Protein 1IG0 (pdb70)

Secondary structure (DSSP, 8-state):
-EEEE--SSB----TT----EEEESGGGTS--TTSEEEEEE-SS---S-HHHHHHHHHH-SEEEEETTHHHHHHHHS-S-HHHHTTS--SEEEE--TTS-HHHHHHHHHTT-EEEE---SSS-HHHHHHHHHHHHHH-HHHHHHHT-SS-TTTGGG--TTTHHHHHHHHHHTT--GGGSPPEEEEEESSSSSSHHHHHHHHHHHHHHHHH-TTEEEEEE-SSEEEEEE-SS-EEEE--HHHHHHHEEEEEEE-TTS-EEEEEEESBSEEEEEEEEBTTTTB-EEEEEB-BSSEEEEEESS-EEEEEEE-HHHHGGG-/---EEEE--S-B----SS----EEEEGGGGTS--TTSEEEEEE-SS---S-HHHHHHHHHH-SEEEEETTHHHHHHHHT-S-HHHHHHT--SEEEE--TTS-HHHHHHHHHTT-EEEE---SSS-HHHHHHHHHHHHHH-HHHHHHHH-SS---GGGG--TTTHHHHHHHHHHHH--GGGSPPEEEEEESSSSSSHHHHHHHHHHHHHHHHH-TTEEEEEE-SSEEEEEE-SS-EEEE--HHHHHHHEEEEEEE--SS-EEEEEEESBSEEEEEEEEBTTTTB-EEEEEB-BSSEEEEEESS-EEEEEEE-HHHHGGG-

Solvent-accessible surface area: 27164 Å² total; per-residue (Å²): 134,90,57,89,96,21,85,78,101,48,125,6,45,87,108,156,27,122,50,147,35,136,39,45,0,57,99,27,0,71,14,67,160,133,24,39,8,0,0,0,1,14,70,41,148,17,89,16,35,50,76,2,0,57,53,0,10,118,37,4,85,3,26,0,0,1,6,0,0,0,27,78,0,27,82,31,1,102,98,61,142,95,44,31,90,118,5,53,4,66,8,0,0,0,33,32,124,57,19,46,145,125,4,79,141,42,0,153,148,26,177,14,24,22,0,79,0,52,11,104,143,28,28,48,7,36,5,0,6,9,0,0,0,2,36,32,29,10,78,127,5,98,67,45,27,96,60,95,112,7,69,107,73,32,18,45,6,95,83,78,92,2,0,24,69,62,25,84,90,23,27,148,92,43,91,51,98,170,17,62,48,0,4,0,0,0,9,24,7,16,38,25,68,7,3,55,6,6,12,3,2,2,10,6,12,25,14,36,131,86,1,52,5,10,122,14,1,1,5,16,77,44,1,2,0,2,29,3,103,82,49,0,4,13,0,59,5,69,56,102,1,12,76,38,0,6,11,51,0,0,3,0,2,7,0,74,52,10,51,0,87,31,5,43,0,0,20,32,11,8,77,72,34,57,3,9,0,31,76,23,73,16,16,22,45,2,63,0,0,0,50,60,8,0,2,0,21,0,98,42,35,1,0,0,0,0,37,5,87,22,110,71,0,52,107,40,37,216,79,94,81,59,80,95,16,85,80,98,42,165,35,30,106,99,158,30,122,57,120,57,133,34,45,0,49,67,30,0,73,11,56,177,130,25,38,8,0,0,0,1,15,51,43,153,18,87,13,40,68,72,3,0,60,56,0,18,166,30,4,86,3,25,0,0,2,8,1,0,0,26,87,0,23,69,37,2,92,128,65,84,99,48,24,73,127,10,49,4,68,7,0,0,0,33,28,129,65,17,37,128,119,2,78,110,29,1,138,152,44,176,12,29,18,0,70,2,51,19,109,139,38,30,47,8,34,12,0,5,8,0,0,0,1,21,42,25,15,114,142,5,104,58,54,33,74,73,186,120,38,153,131,97,27,62,32,4,96,83,84,102,2,2,78,71,62,23,62,83,21,38,148,102,36,94,68,99,171,19,56,59,0,2,1,0,1,9,24,8,15,38,26,85,7,6,39,6,5,18,3,2,1,7,5,9,26,15,26,116,94,2,72,11,12,82,14,1,1,5,16,75,44,1,0,0,5,30,1,70,82,74,0,5,14,0,57,5,63,58,111,0,19,80,40,0,3,11,36,0,0,2,0,1,7,0,58,55,16,54,0,115,20,4,41,0,1,23,29,10,7,93,37,32,60,4,10,0,41,84,26,73,16,18,22,42,2,63,1,0,2,41,73,17,0,0,0,16,0,126,46,25,1,0,0,0,0,28,6,86,14,108,98,0,65,122,49,31

Sequence (636 aa):
EECIENPERIKIGTDLINIRNKMNLKELIHPNEDENSTLLILNQKIDIPRPLFYKIWKLHDLKVCADGAANRLYDYLDDDETLRIKYLPNYIIGDLDSLSEKVYKYYRKNKVTIIKQTTQYSTDFTKCVNLISLHFNSPEFRSLISNKDNLQSNHGIELEKGIHTLYNTMTESLVFSKVTPISLLALGGIGGRFDQTVHSITQLYTLSENASYFKLCYMTPTDLIFLIKKNGTLIEYDPQFRNTCIGNCGLLPIGEATLVKETRGLKWDVKNWPTSVVTGRVSSSNRFVGDNCCFIDTKDDIILNVEIFVDKLIDFLMSEECIENPERIKIGTDLINIRNKMNLKELIHPNEDENSTLLILNQKIDIPRPLFYKIWKLHDLKVCADGAANRLYDYLDDDETLRIKYLPNYIIGDLDSLSEKVYKYYRKNKVTIIKQTTQYSTDFTKCVNLISLHFNSPEFRSLISNKDNLQSNHGIELEKGIHTLYNTMTESLVFSKVTPISLLALGGIGGRFDQTVHSITQLYTLSENASYFKLCYMTPTDLIFLIKKNGTLIEYDPQFRNTCIGNCGLLPIGEATLVKETRGLKWDVKNWPTSVVTGRVSSSNRFVGDNCCFIDTKDDIILNVEIFVDKLIDFL

CATH classification: 3.40.50.10240 (+1 more: 2.60.120.320)

Organism: Saccharomyces cerevisiae (strain ATCC 204508 / S288c) (NCBI:txid559292)

Structure (mmCIF, N/CA/C/O backbone):
data_1IG0
#
_entry.id   1IG0
#
_cell.length_a   118.313
_cell.length_b   130.839
_cell.length_c   44.319
_cell.angle_alpha   90.00
_cell.angle_beta   90.00
_cell.angle_gamma   90.00
#
_symmetry.space_group_name_H-M   'P 21 21 2'
#
loop_
_entity.id
_entity.type
_entity.pdbx_description
1 polymer 'Thiamin pyrophosphokinase'
2 non-polymer 3-(4-AMINO-2-METHYL-PYRIMIDIN-5-YLMETHYL)-5-(2-HYDROXY-ETHYL)-4-METHYL-THIAZOL-3-IUM
3 water water
#
loop_
_atom_site.group_PDB
_atom_site.id
_atom_site.type_symbol
_atom_site.label_atom_id
_atom_site.label_alt_id
_atom_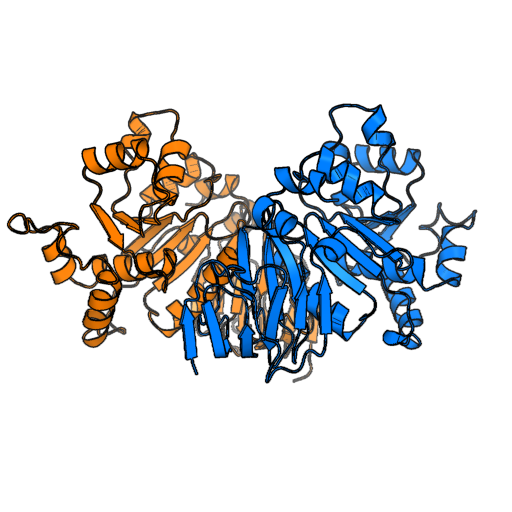site.label_comp_id
_atom_site.label_asym_id
_atom_site.label_entity_id
_atom_site.label_seq_id
_atom_site.pdbx_PDB_ins_code
_atom_site.Cartn_x
_atom_site.Cartn_y
_atom_site.Cartn_z
_atom_site.occupancy
_atom_site.B_iso_or_equiv
_atom_site.auth_seq_id
_atom_site.auth_comp_id
_atom_site.auth_asym_id
_atom_site.auth_atom_id
_atom_site.pdbx_PDB_model_num
ATOM 1 N N . GLU A 1 3 ? 6.559 34.028 12.474 1.00 45.13 3 GLU A N 1
ATOM 2 C CA . GLU A 1 3 ? 7.330 34.309 13.719 1.00 45.33 3 GLU A CA 1
ATOM 3 C C . GLU A 1 3 ? 6.389 34.695 14.853 1.00 44.73 3 GLU A C 1
ATOM 4 O O . GLU A 1 3 ? 5.551 35.584 14.699 1.00 44.43 3 GLU A O 1
ATOM 10 N N . GLU A 1 4 ? 6.529 34.028 15.992 1.00 43.42 4 GLU A N 1
ATOM 11 C CA . GLU A 1 4 ? 5.676 34.320 17.133 1.00 42.48 4 GLU A CA 1
ATOM 12 C C . GLU A 1 4 ? 6.323 34.063 18.487 1.00 40.88 4 GLU A C 1
ATOM 13 O O . GLU A 1 4 ? 7.310 33.337 18.601 1.00 40.17 4 GLU A O 1
ATOM 19 N N . CYS A 1 5 ? 5.747 34.686 19.509 1.00 39.05 5 CYS A N 1
ATOM 20 C CA . CYS A 1 5 ? 6.207 34.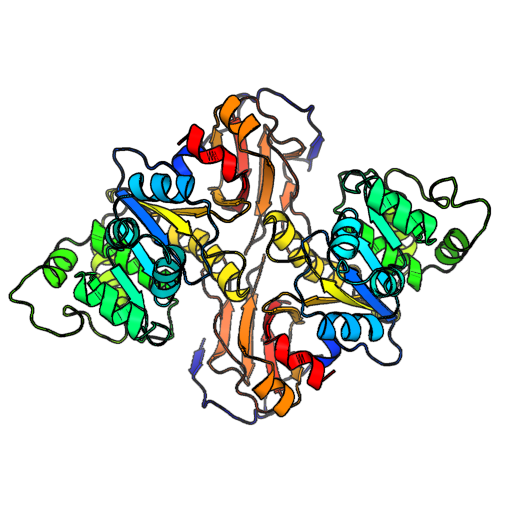564 20.885 1.00 37.59 5 CYS A CA 1
ATOM 21 C C . CYS A 1 5 ? 4.976 34.665 21.775 1.00 36.32 5 CYS A C 1
ATOM 22 O O . CYS A 1 5 ? 4.188 35.600 21.642 1.00 36.29 5 CYS A O 1
ATOM 25 N N . ILE A 1 6 ? 4.808 33.702 22.674 1.00 34.27 6 ILE A N 1
ATOM 26 C CA . ILE A 1 6 ? 3.657 33.697 23.568 1.00 32.58 6 ILE A CA 1
ATOM 27 C C . ILE A 1 6 ? 4.063 33.530 25.027 1.00 31.30 6 ILE A C 1
ATOM 28 O O . ILE A 1 6 ? 4.981 32.773 25.345 1.00 30.25 6 ILE A O 1
ATOM 33 N N . GLU A 1 7 ? 3.380 34.246 25.913 1.00 29.24 7 GLU A N 1
ATOM 34 C CA . GLU A 1 7 ? 3.665 34.143 27.336 1.00 28.01 7 GLU A CA 1
ATOM 35 C C . GLU A 1 7 ? 2.692 33.120 27.909 1.00 27.01 7 GLU A C 1
ATOM 36 O O . GLU A 1 7 ? 1.480 33.338 27.916 1.00 27.02 7 GLU A O 1
ATOM 42 N N . ASN A 1 8 ? 3.233 32.003 28.383 1.00 24.85 8 ASN A N 1
ATOM 43 C CA . ASN A 1 8 ? 2.431 30.915 28.936 1.00 24.54 8 ASN A CA 1
ATOM 44 C C . ASN A 1 8 ? 2.100 31.019 30.418 1.00 24.38 8 ASN A C 1
ATOM 45 O O . ASN A 1 8 ? 2.626 31.873 31.134 1.00 23.85 8 ASN A O 1
ATOM 50 N N . PRO A 1 9 ? 1.198 30.143 30.892 1.00 24.38 9 PRO A N 1
ATOM 51 C CA . PRO A 1 9 ? 0.808 30.126 32.303 1.00 24.67 9 PRO A CA 1
ATOM 52 C C . PRO A 1 9 ? 2.066 29.700 33.050 1.00 24.94 9 PRO A C 1
ATOM 53 O O . PRO A 1 9 ? 2.983 29.154 32.438 1.00 24.19 9 PRO A O 1
ATOM 57 N N . GLU A 1 10 ? 2.117 29.928 34.357 1.00 25.37 10 GLU A N 1
ATOM 58 C CA . GLU A 1 10 ? 3.312 29.576 35.112 1.00 26.30 10 GLU A CA 1
ATOM 59 C C . GLU A 1 10 ? 3.644 28.088 35.100 1.00 26.79 10 GLU A C 1
ATOM 60 O O . GLU A 1 10 ? 4.808 27.708 35.218 1.00 25.47 10 GLU A O 1
ATOM 66 N N . ARG A 1 11 ? 2.626 27.248 34.961 1.00 27.93 11 ARG A N 1
ATOM 67 C CA . ARG A 1 11 ? 2.840 25.807 34.928 1.00 29.41 11 ARG A CA 1
ATOM 68 C C . ARG A 1 11 ? 1.888 25.117 33.967 1.00 29.86 11 ARG A C 1
ATOM 69 O O . ARG A 1 11 ? 0.680 25.358 33.986 1.00 29.38 11 ARG A O 1
ATOM 77 N N . ILE A 1 12 ? 2.445 24.260 33.121 1.00 29.16 12 ILE A N 1
ATOM 78 C CA . ILE A 1 12 ? 1.652 23.526 32.146 1.00 28.59 12 ILE A CA 1
ATOM 79 C C . ILE A 1 12 ? 2.264 22.158 31.899 1.00 27.80 12 ILE A C 1
ATOM 80 O O . ILE A 1 12 ? 3.368 21.858 32.351 1.00 27.21 12 ILE A O 1
ATOM 85 N N . LYS A 1 13 ? 1.521 21.334 31.175 1.00 27.16 13 LYS A N 1
ATOM 86 C CA . LYS A 1 13 ? 1.973 20.011 30.786 1.00 27.47 13 LYS A CA 1
ATOM 87 C C . LYS A 1 13 ? 1.942 20.063 29.266 1.00 26.50 13 LYS A C 1
ATOM 88 O O . LYS A 1 13 ? 0.876 20.002 28.655 1.00 25.19 13 LYS A O 1
ATOM 94 N N . ILE A 1 14 ? 3.114 20.196 28.656 1.00 25.72 14 ILE A N 1
ATOM 95 C CA . ILE A 1 14 ? 3.192 20.298 27.208 1.00 25.65 14 ILE A CA 1
ATOM 96 C C . ILE A 1 14 ? 2.639 19.082 26.484 1.00 25.09 14 ILE A C 1
ATOM 97 O O . ILE A 1 14 ? 2.728 17.956 26.972 1.00 24.84 14 ILE A O 1
ATOM 102 N N . GLY A 1 15 ? 2.060 19.324 25.314 1.00 24.62 15 GLY A N 1
ATOM 103 C CA . GLY A 1 15 ? 1.534 18.239 24.514 1.00 25.01 15 GLY A CA 1
ATOM 104 C C . GLY A 1 15 ? 2.660 17.765 23.618 1.00 25.83 15 GLY A C 1
ATOM 105 O O . GLY A 1 15 ? 3.669 18.456 23.469 1.00 24.36 15 GLY A O 1
ATOM 106 N N . THR A 1 16 ? 2.500 16.591 23.020 1.00 25.85 16 THR A N 1
ATOM 107 C CA . THR A 1 16 ? 3.533 16.054 22.146 1.00 26.98 16 THR A CA 1
ATOM 108 C C . THR A 1 16 ? 3.053 16.013 20.706 1.00 27.14 16 THR A C 1
ATOM 109 O O . THR A 1 16 ? 3.783 15.591 19.813 1.00 26.78 16 THR A O 1
ATOM 113 N N . ASP A 1 17 ? 1.820 16.453 20.485 1.00 27.41 17 ASP A N 1
ATOM 114 C CA . ASP A 1 17 ? 1.257 16.459 19.144 1.00 28.93 17 ASP A CA 1
ATOM 115 C C . ASP A 1 17 ? 1.948 17.505 18.276 1.00 30.12 17 ASP A C 1
ATOM 116 O O . ASP A 1 17 ? 2.226 18.618 18.724 1.00 30.64 17 ASP A O 1
ATOM 121 N N . LEU A 1 18 ? 2.239 17.121 17.037 1.00 31.99 18 LEU A N 1
ATOM 122 C CA . LEU A 1 18 ? 2.881 17.999 16.066 1.00 34.43 18 LEU A CA 1
ATOM 123 C C . LEU A 1 18 ? 4.360 18.304 16.306 1.00 35.73 18 LEU A C 1
ATOM 124 O O . LEU A 1 18 ? 4.899 19.244 15.721 1.00 35.78 18 LEU A O 1
ATOM 129 N N . ILE A 1 19 ? 5.021 17.528 17.161 1.00 36.84 19 ILE A N 1
ATOM 130 C CA . ILE A 1 19 ? 6.443 17.753 17.404 1.00 38.18 19 ILE A CA 1
ATOM 131 C C . ILE A 1 19 ? 7.266 16.485 17.250 1.00 38.83 19 ILE A C 1
ATOM 132 O O . ILE A 1 19 ? 6.833 15.394 17.622 1.00 39.37 19 ILE A O 1
ATOM 137 N N . ASN A 1 20 ? 8.460 16.649 16.695 1.00 39.51 20 ASN A N 1
ATOM 138 C CA . ASN A 1 20 ? 9.371 15.539 16.465 1.00 40.28 20 ASN A CA 1
ATOM 139 C C . ASN A 1 20 ? 10.478 15.564 17.513 1.00 39.60 20 ASN A C 1
ATOM 140 O O . ASN A 1 20 ? 11.371 16.409 17.460 1.00 39.36 20 ASN A O 1
ATOM 145 N N . ILE A 1 21 ? 10.414 14.644 18.469 1.00 39.08 21 ILE A N 1
ATOM 146 C CA . ILE A 1 21 ? 11.424 14.571 19.517 1.00 39.14 21 ILE A CA 1
ATOM 147 C C . ILE A 1 21 ? 12.552 13.655 19.054 1.00 39.42 21 ILE A C 1
ATOM 148 O O . ILE A 1 21 ? 12.447 12.430 19.124 1.00 39.40 21 ILE A O 1
ATOM 153 N N . ARG A 1 22 ? 13.629 14.269 18.575 1.00 39.41 22 ARG A N 1
ATOM 154 C CA . ARG A 1 22 ? 14.787 13.542 18.070 1.00 40.39 22 ARG A CA 1
ATOM 155 C C . ARG A 1 22 ? 15.788 13.186 19.164 1.00 39.52 22 ARG A C 1
ATOM 156 O O . ARG A 1 22 ? 16.460 12.158 19.086 1.00 38.81 22 ARG A O 1
ATOM 164 N N . ASN A 1 23 ? 15.890 14.041 20.177 1.00 38.97 23 ASN A N 1
ATOM 165 C CA . ASN A 1 23 ? 16.817 13.810 21.278 1.00 38.56 23 ASN A CA 1
ATOM 166 C C . ASN A 1 23 ? 16.197 14.106 22.635 1.00 38.06 23 ASN A C 1
ATOM 167 O O . ASN A 1 23 ? 15.396 15.029 22.779 1.00 36.94 23 ASN A O 1
ATOM 172 N N . LYS A 1 24 ? 16.575 13.309 23.627 1.00 37.61 24 LYS A N 1
ATOM 173 C CA . LYS A 1 24 ? 16.079 13.479 24.984 1.00 37.77 24 LYS A CA 1
ATOM 174 C C . LYS A 1 24 ? 17.252 13.560 25.947 1.00 37.57 24 LYS A C 1
ATOM 175 O O . LYS A 1 24 ? 18.235 12.830 25.811 1.00 37.62 24 LYS A O 1
ATOM 181 N N . MET A 1 25 ? 17.151 14.460 26.917 1.00 36.69 25 MET A N 1
ATOM 182 C CA . MET A 1 25 ? 18.208 14.622 27.899 1.00 36.37 25 MET A CA 1
ATOM 183 C C . MET A 1 25 ? 17.625 15.009 29.253 1.00 35.73 25 MET A C 1
ATOM 184 O O . MET A 1 25 ? 16.630 15.731 29.334 1.00 34.96 25 MET A O 1
ATOM 189 N N . ASN A 1 26 ? 18.245 14.507 30.314 1.00 34.63 26 ASN A N 1
ATOM 190 C CA . ASN A 1 26 ? 17.799 14.781 31.673 1.00 33.68 26 ASN A CA 1
ATOM 191 C C . ASN A 1 26 ? 18.806 15.693 32.366 1.00 32.25 26 ASN A C 1
ATOM 192 O O . ASN A 1 26 ? 20.001 15.399 32.393 1.00 30.95 26 ASN A O 1
ATOM 197 N N . LEU A 1 27 ? 18.320 16.802 32.918 1.00 30.86 27 LEU A N 1
ATOM 198 C CA . LEU A 1 27 ? 19.181 17.764 33.600 1.00 30.76 27 LEU A CA 1
ATOM 199 C C . LEU A 1 27 ? 20.036 17.137 34.693 1.00 30.52 27 LEU A C 1
ATOM 200 O O . LEU A 1 27 ? 21.233 17.403 34.781 1.00 30.12 27 LEU A O 1
ATOM 205 N N . LYS A 1 28 ? 19.420 16.308 35.528 1.00 30.81 28 LYS A N 1
ATOM 206 C CA . LYS A 1 28 ? 20.141 15.663 36.617 1.00 32.31 28 LYS A CA 1
ATOM 207 C C . LYS A 1 28 ? 21.351 14.877 36.119 1.00 31.98 28 LYS A C 1
ATOM 208 O O . LYS A 1 28 ? 22.408 14.887 36.751 1.00 31.91 28 LYS A O 1
ATOM 214 N N . GLU A 1 29 ? 21.199 14.205 34.981 1.00 31.81 29 GLU A N 1
ATOM 215 C CA . GLU A 1 29 ? 22.286 13.413 34.413 1.00 32.58 29 GLU A CA 1
ATOM 216 C C . GLU A 1 29 ? 23.499 14.250 34.022 1.00 31.42 29 GLU A C 1
ATOM 217 O O . GLU A 1 29 ? 24.575 13.706 33.770 1.00 31.57 29 GLU A O 1
ATOM 223 N N . LEU A 1 30 ? 23.326 15.568 33.959 1.00 29.69 30 LEU A N 1
ATOM 224 C CA . LEU A 1 30 ? 24.434 16.459 33.625 1.00 28.64 30 LEU A CA 1
ATOM 225 C C . LEU A 1 30 ? 25.427 16.445 34.782 1.00 27.88 30 LEU A C 1
ATOM 226 O O . LEU A 1 30 ? 26.628 16.631 34.589 1.00 27.38 30 LEU A O 1
ATOM 231 N N . ILE A 1 31 ? 24.904 16.219 35.984 1.00 26.57 31 ILE A N 1
ATOM 232 C CA . ILE A 1 31 ? 25.710 16.189 37.199 1.00 27.15 31 ILE A CA 1
ATOM 233 C C . ILE A 1 31 ? 25.950 14.766 37.702 1.00 27.41 31 ILE A C 1
ATOM 234 O O . ILE A 1 31 ? 27.054 14.428 38.128 1.00 26.19 31 ILE A O 1
ATOM 239 N N . HIS A 1 32 ? 24.912 13.937 37.651 1.00 27.34 32 HIS A N 1
ATOM 240 C CA . HIS A 1 32 ? 25.009 12.555 38.109 1.00 28.40 32 HIS A CA 1
ATOM 241 C C . HIS A 1 32 ? 25.155 11.614 36.917 1.00 29.31 32 HIS A C 1
ATOM 242 O O . HIS A 1 32 ? 24.170 11.256 36.272 1.00 29.00 32 HIS A O 1
ATOM 249 N N . PRO A 1 33 ? 26.396 11.202 36.612 1.00 30.56 33 PRO A N 1
ATOM 250 C CA . PRO A 1 33 ? 26.708 10.302 35.499 1.00 32.00 33 PRO A CA 1
ATOM 251 C C . PRO A 1 33 ? 25.899 9.007 35.463 1.00 34.11 33 PRO A C 1
ATOM 252 O O . PRO A 1 33 ? 25.541 8.438 36.497 1.00 32.75 33 PRO A O 1
ATOM 256 N N . ASN A 1 34 ? 25.622 8.560 34.243 1.00 36.60 34 ASN A N 1
ATOM 257 C CA . ASN A 1 34 ? 24.882 7.334 33.970 1.00 40.00 34 ASN A CA 1
ATOM 258 C C . ASN A 1 34 ? 25.693 6.135 34.464 1.00 41.39 34 ASN A C 1
ATOM 259 O O . ASN A 1 34 ? 26.923 6.147 34.413 1.00 41.61 34 ASN A O 1
ATOM 264 N N . GLU A 1 35 ? 24.991 5.101 34.922 1.00 43.10 35 GLU A N 1
ATOM 265 C CA . GLU A 1 35 ? 25.615 3.885 35.440 1.00 44.76 35 GLU A CA 1
ATOM 266 C C . GLU A 1 35 ? 26.899 3.446 34.745 1.00 44.13 35 GLU A C 1
ATOM 267 O O . GLU A 1 35 ? 27.969 3.446 35.355 1.00 44.43 35 GLU A O 1
ATOM 273 N N . ASP A 1 36 ? 26.795 3.070 33.473 1.00 43.22 36 ASP A N 1
ATOM 274 C CA . ASP A 1 36 ? 27.961 2.579 32.751 1.00 42.87 36 ASP A CA 1
ATOM 275 C C . ASP A 1 36 ? 28.597 3.415 31.653 1.00 40.84 36 ASP A C 1
ATOM 276 O O . ASP A 1 36 ? 29.054 2.882 30.640 1.00 41.28 36 ASP A O 1
ATOM 281 N N . GLU A 1 37 ? 28.627 4.724 31.846 1.00 37.44 37 GLU A N 1
ATOM 282 C CA . GLU A 1 37 ? 29.284 5.593 30.888 1.00 33.92 37 GLU A CA 1
ATOM 283 C C . GLU A 1 37 ? 30.470 6.082 31.704 1.00 31.11 37 GLU A C 1
ATOM 284 O O . GLU A 1 37 ? 30.413 6.065 32.935 1.00 29.86 37 GLU A O 1
ATOM 290 N N . ASN A 1 38 ? 31.557 6.472 31.053 1.00 27.70 38 ASN A N 1
ATOM 291 C CA . ASN A 1 38 ? 32.695 6.959 31.815 1.00 25.46 38 ASN A CA 1
ATOM 292 C C . ASN A 1 38 ? 32.354 8.348 32.337 1.00 23.79 38 ASN A C 1
ATOM 293 O O . ASN A 1 38 ? 31.405 8.980 31.874 1.00 23.68 38 ASN A O 1
ATOM 298 N N . SER A 1 39 ? 33.113 8.816 33.319 1.00 22.11 39 SER A N 1
ATOM 299 C CA . SER A 1 39 ? 32.857 10.130 33.884 1.00 20.80 39 SER A CA 1
ATOM 300 C C . SER A 1 39 ? 34.133 10.791 34.370 1.00 20.16 39 SER A C 1
ATOM 301 O O . SER A 1 39 ? 35.111 10.122 34.702 1.00 19.38 39 SER A O 1
ATOM 304 N N . THR A 1 40 ? 34.111 12.116 34.410 1.00 19.74 40 THR A N 1
ATOM 305 C CA . THR A 1 40 ? 35.265 12.875 34.856 1.00 19.02 40 THR A CA 1
ATOM 306 C C . THR A 1 40 ? 34.858 14.228 35.408 1.00 18.77 40 THR A C 1
ATOM 307 O O . THR A 1 40 ? 33.977 14.898 34.866 1.00 17.69 40 THR A O 1
ATOM 311 N N . LEU A 1 41 ? 35.497 14.611 36.506 1.00 17.95 41 LEU A N 1
ATOM 312 C CA . LEU A 1 41 ? 35.263 15.909 37.113 1.00 18.02 41 LEU A CA 1
ATOM 313 C C . LEU A 1 41 ? 36.510 16.700 36.745 1.00 17.71 41 LEU A C 1
ATOM 314 O O . LEU A 1 41 ? 37.619 16.349 37.150 1.00 17.49 41 LEU A O 1
ATOM 319 N N . LEU A 1 42 ? 36.327 17.753 35.959 1.00 16.95 42 LEU A N 1
ATOM 320 C CA . LEU A 1 42 ? 37.440 18.579 35.519 1.00 17.16 42 LEU A CA 1
ATOM 321 C C . LEU A 1 42 ? 37.478 19.893 36.280 1.00 16.79 42 LEU A C 1
ATOM 322 O O . LEU A 1 42 ? 36.493 20.631 36.309 1.00 17.32 42 LEU A O 1
ATOM 327 N N . ILE A 1 43 ? 38.618 20.177 36.899 1.00 16.64 43 ILE A N 1
ATOM 328 C CA . ILE A 1 43 ? 38.781 21.411 37.654 1.00 16.96 43 ILE A CA 1
ATOM 329 C C . ILE A 1 43 ? 39.718 22.343 36.899 1.00 17.78 43 ILE A C 1
ATOM 330 O O . ILE A 1 43 ? 40.894 22.035 36.708 1.00 18.06 43 ILE A O 1
ATOM 335 N N . LEU A 1 44 ? 39.182 23.477 36.460 1.00 18.26 44 LEU A N 1
ATOM 336 C CA . LEU A 1 44 ? 39.963 24.459 35.719 1.00 19.25 44 LEU A CA 1
ATOM 337 C C . LEU A 1 44 ? 40.542 25.494 36.679 1.00 20.42 44 LEU A C 1
ATOM 338 O O . LEU A 1 44 ? 40.105 25.595 37.827 1.00 20.53 44 LEU A O 1
ATOM 343 N N . ASN A 1 45 ? 41.523 26.259 36.211 1.00 21.93 45 ASN A N 1
ATOM 344 C CA . ASN A 1 45 ? 42.186 27.241 37.061 1.00 23.49 45 ASN A CA 1
ATOM 345 C C . ASN A 1 45 ? 41.412 28.508 37.412 1.00 24.50 45 ASN A C 1
ATOM 346 O O . ASN A 1 45 ? 41.576 29.553 36.784 1.00 25.32 45 ASN A O 1
ATOM 351 N N . GLN A 1 46 ? 40.572 28.394 38.434 1.00 25.63 46 GLN A N 1
ATOM 352 C CA . GLN A 1 46 ? 39.776 29.501 38.947 1.00 27.06 46 GLN A CA 1
ATOM 353 C C . GLN A 1 46 ? 39.416 29.119 40.375 1.00 27.14 46 GLN A C 1
ATOM 354 O O . GLN A 1 46 ? 39.239 27.938 40.674 1.00 26.15 46 GLN A O 1
ATOM 360 N N . LYS A 1 47 ? 39.322 30.106 41.258 1.00 27.12 47 LYS A N 1
ATOM 361 C CA . LYS A 1 47 ? 38.988 29.831 42.648 1.00 29.01 47 LYS A CA 1
ATOM 362 C C . LYS A 1 47 ? 37.725 28.983 42.746 1.00 29.20 47 LYS A C 1
ATOM 363 O O . LYS A 1 47 ? 36.739 29.235 42.052 1.00 28.46 47 LYS A O 1
ATOM 369 N N . ILE A 1 48 ? 37.770 27.968 43.600 1.00 29.60 48 ILE A N 1
ATOM 370 C CA . ILE A 1 48 ? 36.624 27.094 43.804 1.00 30.69 48 ILE A CA 1
ATOM 371 C C . ILE A 1 48 ? 35.774 27.728 44.897 1.00 32.54 48 ILE A C 1
ATOM 372 O O . ILE A 1 48 ? 36.307 28.204 45.898 1.00 33.21 48 ILE A O 1
ATOM 377 N N . ASP A 1 49 ? 34.459 27.747 44.712 1.00 34.87 49 ASP A N 1
ATOM 378 C CA . ASP A 1 49 ? 33.587 28.339 45.718 1.00 37.39 49 ASP A CA 1
ATOM 379 C C . ASP A 1 49 ? 32.262 27.590 45.838 1.00 37.40 49 ASP A C 1
ATOM 380 O O . ASP A 1 49 ? 31.335 28.037 46.515 1.00 38.04 49 ASP A O 1
ATOM 385 N N . ILE A 1 50 ? 32.187 26.444 45.174 1.00 36.61 50 ILE A N 1
ATOM 386 C CA . ILE A 1 50 ? 31.003 25.601 45.220 1.00 35.29 50 ILE A CA 1
ATOM 387 C C . ILE A 1 50 ? 30.871 25.129 46.670 1.00 34.30 50 ILE A C 1
ATOM 388 O O . ILE A 1 50 ? 31.877 24.908 47.345 1.00 34.69 50 ILE A O 1
ATOM 393 N N . PRO A 1 51 ? 29.634 24.995 47.179 1.00 33.06 51 PRO A N 1
ATOM 394 C CA . PRO A 1 51 ? 29.473 24.541 48.564 1.00 32.13 51 PRO A CA 1
ATOM 395 C C . PRO A 1 51 ? 30.197 23.217 48.809 1.00 31.41 51 PRO A C 1
ATOM 396 O O . PRO A 1 51 ? 30.146 22.306 47.981 1.00 30.95 51 PRO A O 1
ATOM 400 N N . ARG A 1 52 ? 30.866 23.120 49.953 1.00 30.45 52 ARG A N 1
ATOM 401 C CA . ARG A 1 52 ? 31.620 21.924 50.306 1.00 30.24 52 ARG A CA 1
ATOM 402 C C . ARG A 1 52 ? 30.805 20.628 50.186 1.00 29.61 52 ARG A C 1
ATOM 403 O O . ARG A 1 52 ? 31.270 19.654 49.596 1.00 28.57 52 ARG A O 1
ATOM 411 N N . PRO A 1 53 ? 29.578 20.598 50.739 1.00 29.67 53 PRO A N 1
ATOM 412 C CA . PRO A 1 53 ? 28.772 19.375 50.641 1.00 29.17 53 PRO A CA 1
ATOM 413 C C . PRO A 1 53 ? 28.552 18.941 49.193 1.00 28.64 53 PRO A C 1
ATOM 414 O O . PRO A 1 53 ? 28.653 17.758 48.866 1.00 28.85 53 PRO A O 1
ATOM 418 N N . LEU A 1 54 ? 28.251 19.907 48.331 1.00 27.79 54 LEU A N 1
ATOM 419 C CA . LEU A 1 54 ? 28.019 19.626 46.920 1.00 26.92 54 LEU A CA 1
ATOM 420 C C . LEU A 1 54 ? 29.299 19.130 46.258 1.00 25.72 54 LEU A C 1
ATOM 421 O O . LEU A 1 54 ? 29.264 18.255 45.392 1.00 24.60 54 LEU A O 1
ATOM 426 N N . PHE A 1 55 ? 30.427 19.696 46.672 1.00 24.64 55 PHE A N 1
ATOM 427 C CA . PHE A 1 55 ? 31.721 19.306 46.126 1.00 23.72 55 PHE A CA 1
ATOM 428 C C . PHE A 1 55 ? 31.982 17.829 46.401 1.00 23.68 55 PHE A C 1
ATOM 429 O O . PHE A 1 55 ? 32.367 17.079 45.505 1.00 21.90 55 PHE A O 1
ATOM 437 N N . TYR A 1 56 ? 31.780 17.424 47.650 1.00 23.72 56 TYR A N 1
ATOM 438 C CA . TYR A 1 56 ? 31.984 16.038 48.058 1.00 24.62 56 TYR A CA 1
ATOM 439 C C . TYR A 1 56 ? 31.119 15.121 47.209 1.00 24.63 56 TYR A C 1
ATOM 440 O O . TYR A 1 56 ? 31.564 14.068 46.750 1.00 24.16 56 TYR A O 1
ATOM 449 N N . LYS A 1 57 ? 29.872 15.533 47.012 1.00 24.83 57 LYS A N 1
ATOM 450 C CA . LYS A 1 57 ? 28.923 14.745 46.245 1.00 25.11 57 LYS A CA 1
ATOM 451 C C . LYS A 1 57 ? 29.317 14.559 44.783 1.00 23.46 57 LYS A C 1
ATOM 452 O O . LYS A 1 57 ? 29.360 13.431 44.289 1.00 21.55 57 LYS A O 1
ATOM 458 N N . ILE A 1 58 ? 29.601 15.652 44.082 1.00 22.81 58 ILE A N 1
ATOM 459 C CA . ILE A 1 58 ? 29.974 15.529 42.679 1.00 22.41 58 ILE A CA 1
ATOM 460 C C . ILE A 1 58 ? 31.305 14.801 42.525 1.00 21.75 58 ILE A C 1
ATOM 461 O O . ILE A 1 58 ? 31.547 14.156 41.507 1.00 21.76 58 ILE A O 1
ATOM 466 N N . TRP A 1 59 ? 32.164 14.897 43.535 1.00 21.75 59 TRP A N 1
ATOM 467 C CA . TRP A 1 59 ? 33.450 14.212 43.483 1.00 22.22 59 TRP A CA 1
ATOM 468 C C . TRP A 1 59 ? 33.199 12.705 43.507 1.00 22.52 59 TRP A C 1
ATOM 469 O O . TRP A 1 59 ? 33.813 11.952 42.751 1.00 23.12 59 TRP A O 1
ATOM 480 N N . LYS A 1 60 ? 32.286 12.270 44.372 1.00 23.89 60 LYS A N 1
ATOM 481 C CA . LYS A 1 60 ? 31.956 10.853 44.480 1.00 25.00 60 LYS A CA 1
ATOM 482 C C . LYS A 1 60 ? 31.214 10.338 43.255 1.00 24.50 60 LYS A C 1
ATOM 483 O O . LYS A 1 60 ? 31.359 9.176 42.878 1.00 24.12 60 LYS A O 1
ATOM 489 N N . LEU A 1 61 ? 30.422 11.206 42.634 1.00 23.62 61 LEU A N 1
ATOM 490 C CA . LEU A 1 61 ? 29.652 10.821 41.458 1.00 23.55 61 LEU A CA 1
ATOM 491 C C . LEU A 1 61 ? 30.485 10.685 40.190 1.00 23.13 61 LEU A C 1
ATOM 492 O O . LEU A 1 61 ? 29.998 10.188 39.174 1.00 23.45 61 LEU A O 1
ATOM 497 N N . HIS A 1 62 ? 31.738 11.124 40.241 1.00 21.94 62 HIS A N 1
ATOM 498 C CA . HIS A 1 62 ? 32.598 11.026 39.071 1.00 21.16 62 HIS A CA 1
ATOM 499 C C . HIS A 1 62 ? 33.813 10.149 39.323 1.00 21.61 62 HIS A C 1
ATOM 500 O O . HIS A 1 62 ? 34.377 10.134 40.419 1.00 21.37 62 HIS A O 1
ATOM 507 N N . ASP A 1 63 ? 34.202 9.414 38.289 1.00 20.68 63 ASP A N 1
ATOM 508 C CA . ASP A 1 63 ? 35.332 8.503 38.363 1.00 20.82 63 ASP A CA 1
ATOM 509 C C . ASP A 1 63 ? 36.680 9.212 38.364 1.00 20.67 63 ASP A C 1
ATOM 510 O O . ASP A 1 63 ? 37.361 9.267 39.389 1.00 20.38 63 ASP A O 1
ATOM 515 N N . LEU A 1 64 ? 37.056 9.759 37.214 1.00 19.92 64 LEU A N 1
ATOM 516 C CA . LEU A 1 64 ? 38.331 10.448 37.068 1.00 19.82 64 LEU A CA 1
ATOM 517 C C . LEU A 1 64 ? 38.240 11.916 37.476 1.00 19.42 64 LEU A C 1
ATOM 518 O O . LEU A 1 64 ? 37.232 12.579 37.228 1.00 18.19 64 LEU A O 1
ATOM 523 N N . LYS A 1 65 ? 39.292 12.411 38.122 1.00 19.11 65 LYS A N 1
ATOM 524 C CA . LYS A 1 65 ? 39.360 13.813 38.530 1.00 19.24 65 LYS A CA 1
ATOM 525 C C . LYS A 1 65 ? 40.628 14.404 37.927 1.00 19.29 65 LYS A C 1
ATOM 526 O O . LYS A 1 65 ? 41.725 13.890 38.145 1.00 19.29 65 LYS A O 1
ATOM 532 N N . VAL A 1 66 ? 40.477 15.486 37.172 1.00 18.55 66 VAL A N 1
ATOM 533 C CA . VAL A 1 66 ? 41.617 16.119 36.523 1.00 18.11 66 VAL A CA 1
ATOM 534 C C . VAL A 1 66 ? 41.737 17.599 36.856 1.00 18.79 66 VAL A C 1
ATOM 535 O O . VAL A 1 66 ? 40.749 18.335 36.827 1.00 18.85 66 VAL A O 1
ATOM 539 N N . CYS A 1 67 ? 42.955 18.024 37.176 1.00 18.84 67 CYS A N 1
ATOM 540 C CA . CYS A 1 67 ? 43.226 19.419 37.498 1.00 20.31 67 CYS A CA 1
ATOM 541 C C . CYS A 1 67 ? 43.996 20.062 36.358 1.00 20.42 67 CYS A C 1
ATOM 542 O O . CYS A 1 67 ? 45.008 19.527 35.899 1.00 20.18 67 CYS A O 1
ATOM 545 N N . ALA A 1 68 ? 43.505 21.207 35.900 1.00 20.96 68 ALA A N 1
ATOM 546 C CA . ALA A 1 68 ? 44.153 21.931 34.818 1.00 22.16 68 ALA A CA 1
ATOM 547 C C . ALA A 1 68 ? 45.198 22.900 35.358 1.00 23.42 68 ALA A C 1
ATOM 548 O O . ALA A 1 68 ? 44.866 23.993 35.816 1.00 23.84 68 ALA A O 1
ATOM 550 N N . ASP A 1 69 ? 46.459 22.481 35.305 1.00 24.16 69 ASP A N 1
ATOM 551 C CA . ASP A 1 69 ? 47.584 23.296 35.752 1.00 25.40 69 ASP A CA 1
ATOM 552 C C . ASP A 1 69 ? 47.358 23.956 37.109 1.00 24.26 69 ASP A C 1
ATOM 553 O O . ASP A 1 69 ? 47.347 23.288 38.139 1.00 22.48 69 ASP A O 1
ATOM 558 N N . GLY A 1 70 ? 47.185 25.276 37.095 1.00 23.38 70 GLY A N 1
ATOM 559 C CA . GLY A 1 70 ? 46.975 26.026 38.322 1.00 22.40 70 GLY A CA 1
ATOM 560 C C . GLY A 1 70 ? 45.779 25.594 39.153 1.00 22.07 70 GLY A C 1
ATOM 561 O O . GLY A 1 70 ? 45.656 25.987 40.315 1.00 22.61 70 GLY A O 1
ATOM 562 N N . ALA A 1 71 ? 44.894 24.796 38.563 1.00 20.45 71 ALA A N 1
ATOM 563 C CA . ALA A 1 71 ? 43.718 24.313 39.274 1.00 20.41 71 ALA A CA 1
ATOM 564 C C . ALA A 1 71 ? 44.157 23.516 40.493 1.00 20.68 71 ALA A C 1
ATOM 565 O O . ALA A 1 71 ? 43.400 23.367 41.450 1.00 21.51 71 ALA A O 1
ATOM 567 N N . ALA A 1 72 ? 45.381 22.996 40.449 1.00 20.54 72 ALA A N 1
ATOM 568 C CA . ALA A 1 72 ? 45.921 22.228 41.565 1.00 20.30 72 ALA A CA 1
ATOM 569 C C . ALA A 1 72 ? 46.067 23.149 42.774 1.00 20.47 72 ALA A C 1
ATOM 570 O O . ALA A 1 72 ? 45.840 22.737 43.913 1.00 19.55 72 ALA A O 1
ATOM 572 N N . ASN A 1 73 ? 46.454 24.398 42.524 1.00 21.18 73 ASN A N 1
ATOM 573 C CA . ASN A 1 73 ? 46.597 25.368 43.604 1.00 21.80 73 ASN A CA 1
ATOM 574 C C . ASN A 1 73 ? 45.209 25.623 44.177 1.00 21.73 73 ASN A C 1
ATOM 575 O O . ASN A 1 73 ? 45.019 25.690 45.392 1.00 22.37 73 ASN A O 1
ATOM 580 N N . ARG A 1 74 ? 44.241 25.767 43.277 1.00 20.97 74 ARG A N 1
ATOM 581 C CA . ARG A 1 74 ? 42.858 26.029 43.651 1.00 21.35 74 ARG A CA 1
ATOM 582 C C . ARG A 1 74 ? 42.292 24.939 44.560 1.00 20.61 74 ARG A C 1
ATOM 583 O O . ARG A 1 74 ? 41.656 25.232 45.573 1.00 20.20 74 ARG A O 1
ATOM 591 N N . LEU A 1 75 ? 42.522 23.682 44.194 1.00 19.16 75 LEU A N 1
ATOM 592 C CA . LEU A 1 75 ? 42.028 22.557 44.981 1.00 19.19 75 LEU A CA 1
ATOM 593 C C . LEU A 1 75 ? 42.705 22.507 46.347 1.00 18.98 75 LEU A C 1
ATOM 594 O O . LEU A 1 75 ? 42.055 22.270 47.365 1.00 19.58 75 LEU A O 1
ATOM 599 N N . TYR A 1 76 ? 44.015 22.727 46.354 1.00 19.76 76 TYR A N 1
ATOM 600 C CA . TYR A 1 76 ? 44.800 22.713 47.584 1.00 20.73 76 TYR A CA 1
ATOM 601 C C . TYR A 1 76 ? 44.291 23.763 48.576 1.00 21.79 76 TYR A C 1
ATOM 602 O O . TYR A 1 76 ? 44.084 23.466 49.755 1.00 21.55 76 TYR A O 1
ATOM 611 N N . ASP A 1 77 ? 44.088 24.988 48.096 1.00 21.02 77 ASP A N 1
ATOM 612 C CA . ASP A 1 77 ? 43.611 26.074 48.950 1.00 21.70 77 ASP A CA 1
ATOM 613 C C . ASP A 1 77 ? 42.139 25.948 49.324 1.00 21.46 77 ASP A C 1
ATOM 614 O O . ASP A 1 77 ? 41.719 26.423 50.380 1.00 21.25 77 ASP A O 1
ATOM 619 N N . TYR A 1 78 ? 41.357 25.312 48.457 1.00 21.49 78 TYR A N 1
ATOM 620 C CA . TYR A 1 78 ? 39.931 25.122 48.703 1.00 21.87 78 TYR A CA 1
ATOM 621 C C . TYR A 1 78 ? 39.730 24.244 49.936 1.00 21.67 78 TYR A C 1
ATOM 622 O O . TYR A 1 78 ? 38.875 24.518 50.779 1.00 22.15 78 TYR A O 1
ATOM 631 N N . LEU A 1 79 ? 40.531 23.188 50.034 1.00 21.20 79 LEU A N 1
ATOM 632 C CA . LEU A 1 79 ? 40.467 22.259 51.157 1.00 21.61 79 LEU A CA 1
ATOM 633 C C . LEU A 1 79 ? 41.520 22.679 52.181 1.00 21.92 79 LEU A C 1
ATOM 634 O O . LEU A 1 79 ? 42.498 21.970 52.413 1.00 21.77 79 LEU A O 1
ATOM 639 N N . ASP A 1 80 ? 41.295 23.836 52.798 1.00 22.14 80 ASP A N 1
ATOM 640 C CA . ASP A 1 80 ? 42.228 24.403 53.766 1.00 23.14 80 ASP A CA 1
ATOM 641 C C . ASP A 1 80 ? 41.725 24.427 55.206 1.00 24.05 80 ASP A C 1
ATOM 642 O O . ASP A 1 80 ? 42.274 25.153 56.031 1.00 24.41 80 ASP A O 1
ATOM 647 N N . ASP A 1 81 ? 40.694 23.649 55.518 1.00 25.57 81 ASP A N 1
ATOM 648 C CA . ASP A 1 81 ? 40.150 23.647 56.875 1.00 27.89 81 ASP A CA 1
ATOM 649 C C . ASP A 1 81 ? 40.361 22.330 57.619 1.00 28.80 81 ASP A C 1
ATOM 650 O O . ASP A 1 81 ? 39.959 22.191 58.775 1.00 30.47 81 ASP A O 1
ATOM 655 N N . ASP A 1 82 ? 40.984 21.363 56.955 1.00 29.15 82 ASP A N 1
ATOM 656 C CA . ASP A 1 82 ? 41.234 20.062 57.564 1.00 29.39 82 ASP A CA 1
ATOM 657 C C . ASP A 1 82 ? 42.192 19.276 56.676 1.00 29.31 82 ASP A C 1
ATOM 658 O O . ASP A 1 82 ? 41.854 18.928 55.545 1.00 28.91 82 ASP A O 1
ATOM 663 N N . GLU A 1 83 ? 43.383 18.995 57.193 1.00 28.65 83 GLU A N 1
ATOM 664 C CA . GLU A 1 83 ? 44.389 18.269 56.429 1.00 29.08 83 GLU A CA 1
ATOM 665 C C . GLU A 1 83 ? 43.957 16.873 55.997 1.00 28.54 83 GLU A C 1
ATOM 666 O O . GLU A 1 83 ? 44.391 16.391 54.953 1.00 27.84 83 GLU A O 1
ATOM 672 N N . THR A 1 84 ? 43.107 16.219 56.786 1.00 28.14 84 THR A N 1
ATOM 673 C CA . THR A 1 84 ? 42.655 14.875 56.431 1.00 28.92 84 THR A CA 1
ATOM 674 C C . THR A 1 84 ? 41.700 14.901 55.243 1.00 28.74 84 THR A C 1
ATOM 675 O O . THR A 1 84 ? 41.580 13.917 54.514 1.00 29.26 84 THR A O 1
ATOM 679 N N . LEU A 1 85 ? 41.019 16.024 55.047 1.00 28.97 85 LEU A N 1
ATOM 680 C CA . LEU A 1 85 ? 40.097 16.145 53.925 1.00 28.91 85 LEU A CA 1
ATOM 681 C C . LEU A 1 85 ? 40.860 16.479 52.649 1.00 28.26 85 LEU A C 1
ATOM 682 O O . LEU A 1 85 ? 40.507 16.018 51.564 1.00 28.72 85 LEU A O 1
ATOM 687 N N . ARG A 1 86 ? 41.911 17.280 52.782 1.00 26.67 86 ARG A N 1
ATOM 688 C CA . ARG A 1 86 ? 42.723 17.657 51.631 1.00 26.48 86 ARG A CA 1
ATOM 689 C C . ARG A 1 86 ? 43.394 16.433 51.007 1.00 26.24 86 ARG A C 1
ATOM 690 O O . ARG A 1 86 ? 43.543 16.353 49.789 1.00 27.21 86 ARG A O 1
ATOM 698 N N . ILE A 1 87 ? 43.797 15.481 51.844 1.00 26.42 87 ILE A N 1
ATOM 699 C CA . ILE A 1 87 ? 44.455 14.274 51.352 1.00 26.19 87 ILE A CA 1
ATOM 700 C C . ILE A 1 87 ? 43.435 13.241 50.877 1.00 26.19 87 ILE A C 1
ATOM 701 O O . ILE A 1 87 ? 43.788 12.269 50.210 1.00 25.75 87 ILE A O 1
ATOM 706 N N . LYS A 1 88 ? 42.170 13.457 51.223 1.00 26.18 88 LYS A N 1
ATOM 707 C CA . LYS A 1 88 ? 41.101 12.544 50.829 1.00 27.58 88 LYS A CA 1
ATOM 708 C C . LYS A 1 88 ? 40.625 12.822 49.404 1.00 26.52 88 LYS A C 1
ATOM 709 O O . LYS A 1 88 ? 40.047 11.952 48.750 1.00 27.64 88 LYS A O 1
ATOM 715 N N . TYR A 1 89 ? 40.871 14.037 48.923 1.00 25.00 89 TYR A N 1
ATOM 716 C CA . TYR A 1 89 ? 40.451 14.410 47.580 1.00 24.06 89 TYR A CA 1
ATOM 717 C C . TYR A 1 89 ? 41.618 14.761 46.670 1.00 23.26 89 TYR A C 1
ATOM 718 O O . TYR A 1 89 ? 41.854 15.927 46.353 1.00 22.08 89 TYR A O 1
ATOM 727 N N . LEU A 1 90 ? 42.339 13.729 46.250 1.00 22.48 90 LEU A N 1
ATOM 728 C CA . LEU A 1 90 ? 43.489 13.890 45.373 1.00 21.62 90 LEU A CA 1
ATOM 729 C C . LEU A 1 90 ? 43.079 13.672 43.922 1.00 21.49 90 LEU A C 1
ATOM 730 O O . LEU A 1 90 ? 42.387 12.706 43.605 1.00 22.44 90 LEU A O 1
ATOM 735 N N . PRO A 1 91 ? 43.496 14.573 43.019 1.00 21.20 91 PRO A N 1
ATOM 736 C CA . PRO A 1 91 ? 43.141 14.410 41.607 1.00 21.14 91 PRO A CA 1
ATOM 737 C C . PRO A 1 91 ? 43.942 13.257 41.012 1.00 21.27 91 PRO A C 1
ATOM 738 O O . PRO A 1 91 ? 45.008 12.913 41.522 1.00 21.52 91 PRO A O 1
ATOM 742 N N . ASN A 1 92 ? 43.430 12.656 39.943 1.00 21.26 92 ASN A N 1
ATOM 743 C CA . ASN A 1 92 ? 44.145 11.565 39.295 1.00 21.29 92 ASN A CA 1
ATOM 744 C C . ASN A 1 92 ? 45.279 12.144 38.456 1.00 21.12 92 ASN A C 1
ATOM 745 O O . ASN A 1 92 ? 46.380 11.591 38.416 1.00 20.31 92 ASN A O 1
ATOM 750 N N . TYR A 1 93 ? 44.998 13.262 37.791 1.00 19.82 93 TYR A N 1
ATOM 751 C CA . TYR A 1 93 ? 45.982 13.925 36.945 1.00 20.20 93 TYR A CA 1
ATOM 752 C C . TYR A 1 93 ? 46.037 15.435 37.157 1.00 19.96 93 TYR A C 1
ATOM 753 O O . TYR A 1 93 ? 45.064 16.066 37.579 1.00 17.41 93 TYR A O 1
ATOM 762 N N . ILE A 1 94 ? 47.203 15.989 36.849 1.00 20.04 94 ILE A N 1
ATOM 763 C CA . ILE A 1 94 ? 47.461 17.420 36.885 1.00 20.73 94 ILE A CA 1
ATOM 764 C C . ILE A 1 94 ? 48.248 17.613 35.595 1.00 21.00 94 ILE A C 1
ATOM 765 O O . ILE A 1 94 ? 49.304 17.006 35.413 1.00 21.48 94 ILE A O 1
ATOM 770 N N . ILE A 1 95 ? 47.729 18.431 34.688 1.00 20.44 95 ILE A N 1
ATOM 771 C CA . ILE A 1 95 ? 48.407 18.647 33.415 1.00 20.06 95 ILE A CA 1
ATOM 772 C C . ILE A 1 95 ? 48.450 20.122 33.014 1.00 21.35 95 ILE A C 1
ATOM 773 O O . ILE A 1 95 ? 47.508 20.873 33.265 1.00 21.03 95 ILE A O 1
ATOM 778 N N . GLY A 1 96 ? 49.556 20.523 32.392 1.00 22.52 96 GLY A N 1
ATOM 779 C CA . GLY A 1 96 ? 49.733 21.900 31.961 1.00 24.94 96 GLY A CA 1
ATOM 780 C C . GLY A 1 96 ? 51.213 22.234 31.894 1.00 27.18 96 GLY A C 1
ATOM 781 O O . GLY A 1 96 ? 52.047 21.338 32.030 1.00 26.35 96 GLY A O 1
ATOM 782 N N . ASP A 1 97 ? 51.552 23.505 31.685 1.00 29.25 97 ASP A N 1
ATOM 783 C CA . ASP A 1 97 ? 52.958 23.896 31.621 1.00 32.09 97 ASP A CA 1
ATOM 784 C C . ASP A 1 97 ? 53.576 23.833 33.014 1.00 32.83 97 ASP A C 1
ATOM 785 O O . ASP A 1 97 ? 54.797 23.802 33.164 1.00 32.85 97 ASP A O 1
ATOM 790 N N . LEU A 1 98 ? 52.711 23.824 34.024 1.00 33.26 98 LEU A N 1
ATOM 791 C CA . LEU A 1 98 ? 53.111 23.737 35.426 1.00 34.87 98 LEU A CA 1
ATOM 792 C C . LEU A 1 98 ? 53.772 24.984 36.011 1.00 36.29 98 LEU A C 1
ATOM 793 O O . LEU A 1 98 ? 54.186 24.979 37.172 1.00 36.74 98 LEU A O 1
ATOM 798 N N . ASP A 1 99 ? 53.867 26.051 35.225 1.00 37.98 99 ASP A N 1
ATOM 799 C CA . ASP A 1 99 ? 54.482 27.282 35.711 1.00 40.07 99 ASP A CA 1
ATOM 800 C C . ASP A 1 99 ? 53.620 27.957 36.772 1.00 40.48 99 ASP A C 1
ATOM 801 O O . ASP A 1 99 ? 54.134 28.662 37.639 1.00 40.95 99 ASP A O 1
ATOM 806 N N . SER A 1 100 ? 52.311 27.737 36.698 1.00 40.61 100 SER A N 1
ATOM 807 C CA . SER A 1 100 ? 51.372 28.330 37.646 1.00 40.99 100 SER A CA 1
ATOM 808 C C . SER A 1 100 ? 51.394 27.656 39.017 1.00 40.71 100 SER A C 1
ATOM 809 O O . SER A 1 100 ? 50.965 28.243 40.010 1.00 40.09 100 SER A O 1
ATOM 812 N N . LEU A 1 101 ? 51.890 26.424 39.068 1.00 40.32 101 LEU A N 1
ATOM 813 C CA . LEU A 1 101 ? 51.956 25.683 40.323 1.00 40.44 101 LEU A CA 1
ATOM 814 C C . LEU A 1 101 ? 52.992 26.215 41.301 1.00 40.50 101 LEU A C 1
ATOM 815 O O . LEU A 1 101 ? 54.128 26.506 40.926 1.00 40.94 101 LEU A O 1
ATOM 820 N N . SER A 1 102 ? 52.592 26.338 42.561 1.00 39.71 102 SER A N 1
ATOM 821 C CA . SER A 1 102 ? 53.502 26.793 43.598 1.00 39.30 102 SER A CA 1
ATOM 822 C C . SER A 1 102 ? 54.318 25.562 43.974 1.00 39.31 102 SER A C 1
ATOM 823 O O . SER A 1 102 ? 53.820 24.437 43.895 1.00 38.83 102 SER A O 1
ATOM 826 N N . GLU A 1 103 ? 55.569 25.766 44.365 1.00 39.27 103 GLU A N 1
ATOM 827 C CA . GLU A 1 103 ? 56.425 24.651 44.748 1.00 38.71 103 GLU A CA 1
ATOM 828 C C . GLU A 1 103 ? 55.745 23.842 45.849 1.00 37.59 103 GLU A C 1
ATOM 829 O O . GLU A 1 103 ? 55.832 22.614 45.883 1.00 37.10 103 GLU A O 1
ATOM 835 N N . LYS A 1 104 ? 55.057 24.547 46.740 1.00 35.91 104 LYS A N 1
ATOM 836 C CA . LYS A 1 104 ? 54.349 23.926 47.851 1.00 34.14 104 LYS A CA 1
ATOM 837 C C . LYS A 1 104 ? 53.282 22.943 47.371 1.00 32.28 104 LYS A C 1
ATOM 838 O O . LYS A 1 104 ? 53.194 21.819 47.866 1.00 31.99 104 LYS A O 1
ATOM 844 N N . VAL A 1 105 ? 52.474 23.372 46.407 1.00 30.36 105 VAL A N 1
ATOM 845 C CA . VAL A 1 105 ? 51.407 22.534 45.872 1.00 28.95 105 VAL A CA 1
ATOM 846 C C . VAL A 1 105 ? 51.942 21.398 45.006 1.00 28.16 105 VAL A C 1
ATOM 847 O O . VAL A 1 105 ? 51.438 20.277 45.067 1.00 27.61 105 VAL A O 1
ATOM 851 N N . TYR A 1 106 ? 52.958 21.688 44.197 1.00 29.08 106 TYR A N 1
ATOM 852 C CA . TYR A 1 106 ? 53.560 20.669 43.339 1.00 29.64 106 TYR A CA 1
ATOM 853 C C . TYR A 1 106 ? 54.127 19.535 44.193 1.00 29.98 106 TYR A C 1
ATOM 854 O O . TYR A 1 106 ? 53.928 18.355 43.901 1.00 29.39 106 TYR A O 1
ATOM 863 N N . LYS A 1 107 ? 54.839 19.910 45.250 1.00 29.86 107 LYS A N 1
ATOM 864 C CA . LYS A 1 107 ? 55.448 18.947 46.160 1.00 30.29 107 LYS A CA 1
ATOM 865 C C . LYS A 1 107 ? 54.400 18.113 46.897 1.00 28.71 107 LYS A C 1
ATOM 866 O O . LYS A 1 107 ? 54.585 16.913 47.101 1.00 28.64 107 LYS A O 1
ATOM 872 N N . TYR A 1 108 ? 53.299 18.746 47.290 1.00 27.92 108 TYR A N 1
ATOM 873 C CA . TYR A 1 108 ? 52.235 18.044 48.003 1.00 25.73 108 TYR A CA 1
ATOM 874 C C . TYR A 1 108 ? 51.617 16.925 47.171 1.00 25.61 108 TYR A C 1
ATOM 875 O O . TYR A 1 108 ? 51.550 15.778 47.610 1.00 24.50 108 TYR A O 1
ATOM 884 N N . TYR A 1 109 ? 51.156 17.266 45.971 1.00 24.51 109 TYR A N 1
ATOM 885 C CA . TYR A 1 109 ? 50.534 16.282 45.097 1.00 24.04 109 TYR A CA 1
ATOM 886 C C . TYR A 1 109 ? 51.517 15.280 44.508 1.00 25.39 109 TYR A C 1
ATOM 887 O O . TYR A 1 109 ? 51.140 14.154 44.187 1.00 24.96 109 TYR A O 1
ATOM 896 N N . ARG A 1 110 ? 52.777 15.679 44.365 1.00 27.12 110 ARG A N 1
ATOM 897 C CA . ARG A 1 110 ? 53.776 14.757 43.844 1.00 30.36 110 ARG A CA 1
ATOM 898 C C . ARG A 1 110 ? 54.022 13.716 44.931 1.00 29.88 110 ARG A C 1
ATOM 899 O O . ARG A 1 110 ? 54.084 12.517 44.662 1.00 29.78 110 ARG A O 1
ATOM 907 N N . LYS A 1 111 ? 54.159 14.195 46.163 1.00 30.55 111 LYS A N 1
ATOM 908 C CA . LYS A 1 111 ? 54.383 13.326 47.311 1.00 30.77 111 LYS A CA 1
ATOM 909 C C . LYS A 1 111 ? 53.217 12.360 47.471 1.00 30.25 111 LYS A C 1
ATOM 910 O O . LYS A 1 111 ? 53.401 11.217 47.888 1.00 30.30 111 LYS A O 1
ATOM 916 N N . ASN A 1 112 ? 52.017 12.826 47.134 1.00 28.85 112 ASN A N 1
ATOM 917 C CA . ASN A 1 112 ? 50.823 12.001 47.245 1.00 27.59 112 ASN A CA 1
ATOM 918 C C . ASN A 1 112 ? 50.505 11.200 45.983 1.00 26.75 112 ASN A C 1
ATOM 919 O O . ASN A 1 112 ? 49.361 10.818 45.746 1.00 26.45 112 ASN A O 1
ATOM 924 N N . LYS A 1 113 ? 51.537 10.966 45.177 1.00 26.63 113 LYS A N 1
ATOM 925 C CA . LYS A 1 113 ? 51.452 10.159 43.960 1.00 26.58 113 LYS A CA 1
ATOM 926 C C . LYS A 1 113 ? 50.515 10.579 42.829 1.00 25.43 113 LYS A C 1
ATOM 927 O O . LYS A 1 113 ? 50.088 9.733 42.041 1.00 24.07 113 LYS A O 1
ATOM 933 N N . VAL A 1 114 ? 50.189 11.862 42.731 1.00 24.33 114 VAL A N 1
ATOM 934 C CA . VAL A 1 114 ? 49.321 12.310 41.646 1.00 22.69 114 VAL A CA 1
ATOM 935 C C . VAL A 1 114 ? 50.116 12.237 40.345 1.00 22.32 114 VAL A C 1
ATOM 936 O O . VAL A 1 114 ? 51.308 12.537 40.326 1.00 22.27 114 VAL A O 1
ATOM 940 N N . THR A 1 115 ? 49.468 11.825 39.260 1.00 21.77 115 THR A N 1
ATOM 941 C CA . THR A 1 115 ? 50.154 11.748 37.974 1.00 21.64 115 THR A CA 1
ATOM 942 C C . THR A 1 115 ? 50.227 13.152 37.385 1.00 21.83 115 THR A C 1
ATOM 943 O O . THR A 1 115 ? 49.230 13.687 36.900 1.00 20.88 115 THR A O 1
ATOM 947 N N . ILE A 1 116 ? 51.417 13.740 37.434 1.00 20.95 116 ILE A N 1
ATOM 948 C CA . ILE A 1 116 ? 51.639 15.088 36.930 1.00 21.58 116 ILE A CA 1
ATOM 949 C C . ILE A 1 116 ? 52.309 15.060 35.560 1.00 22.02 116 ILE A C 1
ATOM 950 O O . ILE A 1 116 ? 53.396 14.505 35.396 1.00 22.84 116 ILE A O 1
ATOM 955 N N . ILE A 1 117 ? 51.649 15.667 34.579 1.00 21.49 117 ILE A N 1
ATOM 956 C CA . ILE A 1 117 ? 52.160 15.707 33.214 1.00 22.31 117 ILE A CA 1
ATOM 957 C C . ILE A 1 117 ? 52.431 17.131 32.746 1.00 22.37 117 ILE A C 1
ATOM 958 O O . ILE A 1 117 ? 51.557 17.996 32.814 1.00 22.23 117 ILE A O 1
ATOM 963 N N . LYS A 1 118 ? 53.645 17.365 32.259 1.00 22.61 118 LYS A N 1
ATOM 964 C CA . LYS A 1 118 ? 54.027 18.683 31.771 1.00 23.05 118 LYS A CA 1
ATOM 965 C C . LYS A 1 118 ? 53.876 18.781 30.254 1.00 22.95 118 LYS A C 1
ATOM 966 O O . LYS A 1 118 ? 54.269 17.875 29.519 1.00 23.09 118 LYS A O 1
ATOM 972 N N . GLN A 1 119 ? 53.290 19.886 29.802 1.00 22.83 119 GLN A N 1
ATOM 973 C CA . GLN A 1 119 ? 53.078 20.160 28.383 1.00 22.96 119 GLN A CA 1
ATOM 974 C C . GLN A 1 119 ? 53.389 21.641 28.194 1.00 23.46 119 GLN A C 1
ATOM 975 O O . GLN A 1 119 ? 52.671 22.503 28.697 1.00 23.67 119 GLN A O 1
ATOM 981 N N . THR A 1 120 ? 54.464 21.926 27.467 1.00 23.46 120 THR A N 1
ATOM 982 C CA . THR A 1 120 ? 54.909 23.299 27.252 1.00 23.90 120 THR A CA 1
ATOM 983 C C . THR A 1 120 ? 54.253 24.087 26.123 1.00 23.55 120 THR A C 1
ATOM 984 O O . THR A 1 120 ? 54.275 25.317 26.140 1.00 23.37 120 THR A O 1
ATOM 988 N N . THR A 1 121 ? 53.671 23.395 25.149 1.00 22.66 121 THR A N 1
ATOM 989 C CA . THR A 1 121 ? 53.050 24.071 24.010 1.00 22.71 121 THR A CA 1
ATOM 990 C C . THR A 1 121 ? 52.116 25.217 24.379 1.00 22.32 121 THR A C 1
ATOM 991 O O . THR A 1 121 ? 51.247 25.077 25.238 1.00 20.75 121 THR A O 1
ATOM 995 N N . GLN A 1 122 ? 52.306 26.354 23.716 1.00 22.28 122 GLN A N 1
ATOM 996 C CA . GLN A 1 122 ? 51.481 27.531 23.944 1.00 22.63 122 GLN A CA 1
ATOM 997 C C . GLN A 1 122 ? 50.477 27.671 22.807 1.00 22.69 122 GLN A C 1
ATOM 998 O O . GLN A 1 122 ? 49.960 28.758 22.557 1.00 22.39 122 GLN A O 1
ATOM 1004 N N . TYR A 1 123 ? 50.214 26.569 22.111 1.00 21.55 123 TYR A N 1
ATOM 1005 C CA . TYR A 1 123 ? 49.268 26.584 21.004 1.00 22.44 123 TYR A CA 1
ATOM 1006 C C . TYR A 1 123 ? 47.984 25.838 21.327 1.00 22.76 123 TYR A C 1
ATOM 1007 O O . TYR A 1 123 ? 47.108 25.681 20.476 1.00 25.01 123 TYR A O 1
ATOM 1016 N N . SER A 1 124 ? 47.881 25.384 22.569 1.00 22.06 124 SER A N 1
ATOM 1017 C CA . SER A 1 124 ? 46.697 24.680 23.034 1.00 21.98 124 SER A CA 1
ATOM 1018 C C . SER A 1 124 ? 46.401 25.172 24.442 1.00 21.75 124 SER A C 1
ATOM 1019 O O . SER A 1 124 ? 47.314 25.463 25.215 1.00 22.28 124 SER A O 1
ATOM 1022 N N . THR A 1 125 ? 45.122 25.279 24.769 1.00 20.51 125 THR A N 1
ATOM 1023 C CA . THR A 1 125 ? 44.715 25.735 26.088 1.00 20.08 125 THR A CA 1
ATOM 1024 C C . THR A 1 125 ? 44.860 24.581 27.070 1.00 21.13 125 THR A C 1
ATOM 1025 O O . THR A 1 125 ? 44.992 23.425 26.665 1.00 20.28 125 THR A O 1
ATOM 1029 N N . ASP A 1 126 ? 44.837 24.889 28.361 1.00 21.86 126 ASP A N 1
ATOM 1030 C CA . ASP A 1 126 ? 44.943 23.841 29.360 1.00 22.21 126 ASP A CA 1
ATOM 1031 C C . ASP A 1 126 ? 43.708 22.961 29.255 1.00 20.74 126 ASP A C 1
ATOM 1032 O O . ASP A 1 126 ? 43.759 21.770 29.551 1.00 19.90 126 ASP A O 1
ATOM 1037 N N . PHE A 1 127 ? 42.600 23.549 28.815 1.00 19.82 127 PHE A N 1
ATOM 1038 C CA . PHE A 1 127 ? 41.359 22.799 28.668 1.00 18.94 127 PHE A CA 1
ATOM 1039 C C . PHE A 1 127 ? 41.556 21.704 27.622 1.00 17.90 127 PHE A C 1
ATOM 1040 O O . PHE A 1 127 ? 41.211 20.546 27.853 1.00 16.41 127 PHE A O 1
ATOM 1048 N N . THR A 1 128 ? 42.114 22.075 26.472 1.00 16.60 128 THR A N 1
ATOM 1049 C CA . THR A 1 128 ? 42.358 21.110 25.406 1.00 17.49 128 THR A CA 1
ATOM 1050 C C . THR A 1 128 ? 43.342 20.048 25.884 1.00 17.38 128 THR A C 1
ATOM 1051 O O . THR A 1 128 ? 43.177 18.864 25.593 1.00 16.94 128 THR A O 1
ATOM 1055 N N . LYS A 1 129 ? 44.365 20.473 26.619 1.00 17.06 129 LYS A N 1
ATOM 1056 C CA . LYS A 1 129 ? 45.345 19.532 27.146 1.00 18.32 129 LYS A CA 1
ATOM 1057 C C . LYS A 1 129 ? 44.617 18.516 28.024 1.00 17.92 129 LYS A C 1
ATOM 1058 O O . LYS A 1 129 ? 44.901 17.319 27.975 1.00 18.83 129 LYS A O 1
ATOM 1064 N N . CYS A 1 130 ? 43.670 19.003 28.820 1.00 17.38 130 CYS A N 1
ATOM 1065 C CA . CYS A 1 130 ? 42.895 18.144 29.709 1.00 18.25 130 CYS A CA 1
ATOM 1066 C C . CYS A 1 130 ? 41.956 17.176 28.983 1.00 18.44 130 CYS A C 1
ATOM 1067 O O . CYS A 1 130 ? 41.930 15.985 29.298 1.00 18.09 130 CYS A O 1
ATOM 1070 N N . VAL A 1 131 ? 41.186 17.675 28.017 1.00 18.64 131 VAL A N 1
ATOM 1071 C CA . VAL A 1 131 ? 40.261 16.806 27.296 1.00 18.98 131 VAL A CA 1
ATOM 1072 C C . VAL A 1 131 ? 40.998 15.753 26.480 1.00 18.68 131 VAL A C 1
ATOM 1073 O O . VAL A 1 131 ? 40.525 14.625 26.353 1.00 17.55 131 VAL A O 1
ATOM 1077 N N . ASN A 1 132 ? 42.155 16.113 25.928 1.00 17.72 132 ASN A N 1
ATOM 1078 C CA . ASN A 1 132 ? 42.937 15.151 25.156 1.00 18.24 132 ASN A CA 1
ATOM 1079 C C . ASN A 1 132 ? 43.404 14.048 26.103 1.00 18.56 132 ASN A C 1
ATOM 1080 O O . ASN A 1 132 ? 43.353 12.863 25.767 1.00 19.51 132 ASN A O 1
ATOM 1085 N N . LEU A 1 133 ? 43.858 14.451 27.287 1.00 17.68 133 LEU A N 1
ATOM 1086 C CA . LEU A 1 133 ? 44.324 13.511 28.303 1.00 18.52 133 LEU A CA 1
ATOM 1087 C C . LEU A 1 133 ? 43.201 12.580 28.755 1.00 18.36 133 LEU A C 1
ATOM 1088 O O . LEU A 1 133 ? 43.378 11.364 28.818 1.00 17.72 133 LEU A O 1
ATOM 1093 N N . ILE A 1 134 ? 42.049 13.161 29.073 1.00 17.29 134 ILE A N 1
ATOM 1094 C CA . ILE A 1 134 ? 40.902 12.389 29.530 1.00 17.03 134 ILE A CA 1
ATOM 1095 C C . ILE A 1 134 ? 40.482 11.339 28.509 1.00 17.91 134 ILE A C 1
ATOM 1096 O O . ILE A 1 134 ? 40.205 10.197 28.871 1.00 18.34 134 ILE A O 1
ATOM 1101 N N . SER A 1 135 ? 40.443 11.717 27.236 1.00 17.65 135 SER A N 1
ATOM 1102 C CA . SER A 1 135 ? 40.061 10.777 26.189 1.00 18.42 135 SER A CA 1
ATOM 1103 C C . SER A 1 135 ? 41.070 9.634 26.095 1.00 18.53 135 SER A C 1
ATOM 1104 O O . SER A 1 135 ? 40.691 8.466 26.018 1.00 19.00 135 SER A O 1
ATOM 1107 N N . LEU A 1 136 ? 42.355 9.975 26.099 1.00 18.48 136 LEU A N 1
ATOM 1108 C CA . LEU A 1 136 ? 43.412 8.973 26.026 1.00 18.41 136 LEU A CA 1
ATOM 1109 C C . LEU A 1 136 ? 43.307 8.007 27.200 1.00 18.96 136 LEU A C 1
ATOM 1110 O O . LEU A 1 136 ? 43.478 6.798 27.040 1.00 18.67 136 LEU A O 1
ATOM 1115 N N . HIS A 1 137 ? 43.019 8.548 28.380 1.00 18.52 137 HIS A N 1
ATOM 1116 C CA . HIS A 1 137 ? 42.894 7.738 29.586 1.00 19.31 137 HIS A CA 1
ATOM 1117 C C . HIS A 1 137 ? 41.857 6.630 29.437 1.00 19.71 137 HIS A C 1
ATOM 1118 O O . HIS A 1 137 ? 42.098 5.487 29.826 1.00 20.94 137 HIS A O 1
ATOM 1125 N N . PHE A 1 138 ? 40.704 6.975 28.874 1.00 19.07 138 PHE A N 1
ATOM 1126 C CA . PHE A 1 138 ? 39.622 6.013 28.697 1.00 19.81 138 PHE A CA 1
ATOM 1127 C C . PHE A 1 138 ? 39.615 5.242 27.384 1.00 20.13 138 PHE A C 1
ATOM 1128 O O . PHE A 1 138 ? 39.164 4.101 27.343 1.00 21.56 138 PHE A O 1
ATOM 1136 N N . ASN A 1 139 ? 40.114 5.851 26.316 1.00 19.27 139 ASN A N 1
ATOM 1137 C CA . ASN A 1 139 ? 40.055 5.204 25.014 1.00 19.82 139 ASN A CA 1
ATOM 1138 C C . ASN A 1 139 ? 41.348 4.704 24.386 1.00 19.46 139 ASN A C 1
ATOM 1139 O O . ASN A 1 139 ? 41.334 4.225 23.252 1.00 20.27 139 ASN A O 1
ATOM 1144 N N . SER A 1 140 ? 42.461 4.810 25.103 1.00 19.18 140 SER A N 1
ATOM 1145 C CA . SER A 1 140 ? 43.736 4.338 24.573 1.00 19.02 140 SER A CA 1
ATOM 1146 C C . SER A 1 140 ? 44.396 3.338 25.517 1.00 19.33 140 SER A C 1
ATOM 1147 O O . SER A 1 140 ? 45.011 3.726 26.511 1.00 19.37 140 SER A O 1
ATOM 1150 N N . PRO A 1 141 ? 44.268 2.033 25.227 1.00 19.73 141 PRO A N 1
ATOM 1151 C CA . PRO A 1 141 ? 44.884 1.025 26.095 1.00 19.74 141 PRO A CA 1
ATOM 1152 C C . PRO A 1 141 ? 46.384 1.279 26.187 1.00 20.40 141 PRO A C 1
ATOM 1153 O O . PRO A 1 141 ? 46.989 1.161 27.253 1.00 19.94 141 PRO A O 1
ATOM 1157 N N . GLU A 1 142 ? 46.970 1.640 25.050 1.00 21.09 142 GLU A N 1
ATOM 1158 C CA . GLU A 1 142 ? 48.395 1.915 24.969 1.00 21.56 142 GLU A CA 1
ATOM 1159 C C . GLU A 1 142 ? 48.793 3.045 25.913 1.00 21.62 142 GLU A C 1
ATOM 1160 O O . GLU A 1 142 ? 49.820 2.962 26.585 1.00 20.32 142 GLU A O 1
ATOM 1166 N N . PHE A 1 143 ? 47.987 4.102 25.964 1.00 21.34 143 PHE A N 1
ATOM 1167 C CA . PHE A 1 143 ? 48.284 5.224 26.851 1.00 21.68 143 PHE A CA 1
ATOM 1168 C C . PHE A 1 143 ? 48.210 4.786 28.312 1.00 22.33 143 PHE A C 1
ATOM 1169 O O . PHE A 1 143 ? 49.058 5.157 29.126 1.00 21.67 143 PHE A O 1
ATOM 1177 N N . ARG A 1 144 ? 47.186 4.009 28.647 1.00 23.46 144 ARG A N 1
ATOM 1178 C CA . ARG A 1 144 ? 47.030 3.530 30.015 1.00 25.53 144 ARG A CA 1
ATOM 1179 C C . ARG A 1 144 ? 48.241 2.709 30.452 1.00 26.45 144 ARG A C 1
ATOM 1180 O O . ARG A 1 144 ? 48.696 2.817 31.592 1.00 27.03 144 ARG A O 1
ATOM 1188 N N . SER A 1 145 ? 48.762 1.891 29.544 1.00 26.94 145 SER A N 1
ATOM 1189 C CA . SER A 1 145 ? 49.922 1.065 29.854 1.00 28.93 145 SER A CA 1
ATOM 1190 C C . SER A 1 145 ? 51.134 1.966 30.048 1.00 29.21 145 SER A C 1
ATOM 1191 O O . SER A 1 145 ? 52.012 1.676 30.859 1.00 28.44 145 SER A O 1
ATOM 1194 N N . LEU A 1 146 ? 51.171 3.064 29.301 1.00 29.87 146 LEU A N 1
ATOM 1195 C CA . LEU A 1 146 ? 52.269 4.017 29.387 1.00 31.86 146 LEU A CA 1
ATOM 1196 C C . LEU A 1 146 ? 52.283 4.690 30.758 1.00 33.20 146 LEU A C 1
ATOM 1197 O O . LEU A 1 146 ? 53.327 4.789 31.403 1.00 32.75 146 LEU A O 1
ATOM 1202 N N . ILE A 1 147 ? 51.115 5.142 31.200 1.00 34.99 147 ILE A N 1
ATOM 1203 C CA . ILE A 1 147 ? 50.982 5.817 32.487 1.00 37.60 147 ILE A CA 1
ATOM 1204 C C . ILE A 1 147 ? 51.216 4.900 33.684 1.00 39.83 147 ILE A C 1
ATOM 1205 O O . ILE A 1 147 ? 51.855 5.293 34.662 1.00 40.10 147 ILE A O 1
ATOM 1210 N N . SER A 1 148 ? 50.697 3.679 33.605 1.00 41.87 148 SER A N 1
ATOM 1211 C CA . SER A 1 148 ? 50.826 2.724 34.699 1.00 44.35 148 SER A CA 1
ATOM 1212 C C . SER A 1 148 ? 52.161 1.998 34.785 1.00 45.82 148 SER A C 1
ATOM 1213 O O . SER A 1 148 ? 52.355 1.170 35.673 1.00 46.15 148 SER A O 1
ATOM 1216 N N . ASN A 1 149 ? 53.085 2.292 33.881 1.00 47.63 149 ASN A N 1
ATOM 1217 C CA . ASN A 1 149 ? 54.364 1.601 33.924 1.00 49.50 149 ASN A CA 1
ATOM 1218 C C . ASN A 1 149 ? 55.384 2.279 34.824 1.00 50.20 149 ASN A C 1
ATOM 1219 O O . ASN A 1 149 ? 55.368 3.496 34.990 1.00 50.22 149 ASN A O 1
ATOM 1224 N N . LYS A 1 150 ? 56.261 1.475 35.415 1.00 51.23 150 LYS A N 1
ATOM 1225 C CA . LYS A 1 150 ? 57.325 1.988 36.265 1.00 51.91 150 LYS A CA 1
ATOM 1226 C C . LYS A 1 150 ? 58.484 2.260 35.311 1.00 52.49 150 LYS A C 1
ATOM 1227 O O . LYS A 1 150 ? 58.565 1.647 34.244 1.00 53.23 150 LYS A O 1
ATOM 1229 N N . ASP A 1 151 ? 59.370 3.176 35.688 1.00 52.92 151 ASP A N 1
ATOM 1230 C CA . ASP A 1 151 ? 60.509 3.541 34.852 1.00 53.00 151 ASP A CA 1
ATOM 1231 C C . ASP A 1 151 ? 60.039 4.499 33.764 1.00 53.01 151 ASP A C 1
ATOM 1232 O O . ASP A 1 151 ? 60.491 4.429 32.621 1.00 53.36 151 ASP A O 1
ATOM 1234 N N . ASN A 1 152 ? 59.125 5.394 34.134 1.00 52.83 152 ASN A N 1
ATOM 1235 C CA . ASN A 1 152 ? 58.573 6.376 33.204 1.00 52.43 152 ASN A CA 1
ATOM 1236 C C . ASN A 1 152 ? 58.269 7.697 33.904 1.00 52.01 152 ASN A C 1
ATOM 1237 O O . ASN A 1 152 ? 58.539 8.774 33.370 1.00 52.28 152 ASN A O 1
ATOM 1242 N N . LEU A 1 153 ? 57.701 7.592 35.103 1.00 51.49 153 LEU A N 1
ATOM 1243 C CA . LEU A 1 153 ? 57.300 8.745 35.902 1.00 50.81 153 LEU A CA 1
ATOM 1244 C C . LEU A 1 153 ? 58.457 9.553 36.462 1.00 50.22 153 LEU A C 1
ATOM 1245 O O . LEU A 1 153 ? 58.325 10.208 37.497 1.00 50.32 153 LEU A O 1
ATOM 1247 N N . GLN A 1 154 ? 59.592 9.495 35.779 1.00 49.10 154 GLN A N 1
ATOM 1248 C CA . GLN A 1 154 ? 60.776 10.244 36.172 1.00 47.60 154 GLN A CA 1
ATOM 1249 C C . GLN A 1 154 ? 61.280 10.881 34.889 1.00 46.38 154 GLN A C 1
ATOM 1250 O O . GLN A 1 154 ? 62.379 11.433 34.833 1.00 46.86 154 GLN A O 1
ATOM 1252 N N . SER A 1 155 ? 60.442 10.786 33.861 1.00 44.33 155 SER A N 1
ATOM 1253 C CA . SER A 1 155 ? 60.725 11.318 32.537 1.00 41.92 155 SER A CA 1
ATOM 1254 C C . SER A 1 155 ? 59.399 11.712 31.880 1.00 39.58 155 SER A C 1
ATOM 1255 O O . SER A 1 155 ? 59.116 11.345 30.739 1.00 38.93 155 SER A O 1
ATOM 1258 N N . ASN A 1 156 ? 58.590 12.455 32.629 1.00 36.75 156 ASN A N 1
ATOM 1259 C CA . ASN A 1 156 ? 57.286 12.928 32.173 1.00 33.75 156 ASN A CA 1
ATOM 1260 C C . ASN A 1 156 ? 56.369 11.801 31.706 1.00 33.10 156 ASN A C 1
ATOM 1261 O O . ASN A 1 156 ? 55.541 11.991 30.813 1.00 32.13 156 ASN A O 1
ATOM 1266 N N . HIS A 1 157 ? 56.528 10.629 32.313 1.00 32.11 157 HIS A N 1
ATOM 1267 C CA . HIS A 1 157 ? 55.705 9.468 31.994 1.00 31.78 157 HIS A CA 1
ATOM 1268 C C . HIS A 1 157 ? 55.789 9.014 30.536 1.00 30.88 157 HIS A C 1
ATOM 1269 O O . HIS A 1 157 ? 54.861 8.389 30.024 1.00 31.56 157 HIS A O 1
ATOM 1276 N N . GLY A 1 158 ? 56.895 9.332 29.871 1.00 30.44 158 GLY A N 1
ATOM 1277 C CA . GLY A 1 158 ? 57.069 8.932 28.485 1.00 29.22 158 GLY A CA 1
ATOM 1278 C C . GLY A 1 158 ? 56.223 9.719 27.502 1.00 29.13 158 GLY A C 1
ATOM 1279 O O . GLY A 1 158 ? 55.930 9.244 26.404 1.00 29.27 158 GLY A O 1
ATOM 1280 N N . ILE A 1 159 ? 55.834 10.927 27.895 1.00 27.96 159 ILE A N 1
ATOM 1281 C CA . ILE A 1 159 ? 55.020 11.788 27.047 1.00 27.15 159 ILE A CA 1
ATOM 1282 C C . ILE A 1 159 ? 55.863 12.963 26.560 1.00 26.74 159 ILE A C 1
ATOM 1283 O O . ILE A 1 159 ? 56.432 13.696 27.367 1.00 27.12 159 ILE A O 1
ATOM 1288 N N . GLU A 1 160 ? 55.944 13.132 25.242 1.00 27.14 160 GLU A N 1
ATOM 1289 C CA . GLU A 1 160 ? 56.723 14.218 24.647 1.00 27.87 160 GLU A CA 1
ATOM 1290 C C . GLU A 1 160 ? 56.358 15.534 25.336 1.00 28.14 160 GLU A C 1
ATOM 1291 O O . GLU A 1 160 ? 55.196 15.938 25.355 1.00 27.96 160 GLU A O 1
ATOM 1297 N N . LEU A 1 161 ? 57.370 16.192 25.895 1.00 28.03 161 LEU A N 1
ATOM 1298 C CA . LEU A 1 161 ? 57.206 17.434 26.649 1.00 28.60 161 LEU A CA 1
ATOM 1299 C C . LEU A 1 161 ? 56.440 18.598 26.015 1.00 28.42 161 LEU A C 1
ATOM 1300 O O . LEU A 1 161 ? 55.664 19.270 26.698 1.00 27.64 161 LEU A O 1
ATOM 1305 N N . GLU A 1 162 ? 56.652 18.852 24.728 1.00 27.16 162 GLU A N 1
ATOM 1306 C CA . GLU A 1 162 ? 55.973 19.968 24.079 1.00 27.48 162 GLU A CA 1
ATOM 1307 C C . GLU A 1 162 ? 54.476 19.783 23.851 1.00 26.21 162 GLU A C 1
ATOM 1308 O O . GLU A 1 162 ? 53.666 20.556 24.363 1.00 25.50 162 GLU A O 1
ATOM 1314 N N . LYS A 1 163 ? 54.110 18.765 23.080 1.00 25.57 163 LYS A N 1
ATOM 1315 C CA . LYS A 1 163 ? 52.705 18.527 22.762 1.00 25.28 163 LYS A CA 1
ATOM 1316 C C . LYS A 1 163 ? 52.343 17.049 22.637 1.00 24.51 163 LYS A C 1
ATOM 1317 O O . LYS A 1 163 ? 51.411 16.696 21.916 1.00 23.77 163 LYS A O 1
ATOM 1323 N N . GLY A 1 164 ? 53.073 16.193 23.344 1.00 24.71 164 GLY A N 1
ATOM 1324 C CA . GLY A 1 164 ? 52.811 14.766 23.284 1.00 23.56 164 GLY A CA 1
ATOM 1325 C C . GLY A 1 164 ? 51.364 14.352 23.490 1.00 23.85 164 GLY A C 1
ATOM 1326 O O . GLY A 1 164 ? 50.864 13.472 22.788 1.00 23.45 164 GLY A O 1
ATOM 1327 N N . ILE A 1 165 ? 50.685 14.975 24.449 1.00 22.81 165 ILE A N 1
ATOM 1328 C CA . ILE A 1 165 ? 49.292 14.634 24.724 1.00 22.95 165 ILE A CA 1
ATOM 1329 C C . ILE A 1 165 ? 48.420 14.869 23.492 1.00 22.17 165 ILE A C 1
ATOM 1330 O O . ILE A 1 165 ? 47.471 14.126 23.237 1.00 21.90 165 ILE A O 1
ATOM 1335 N N . HIS A 1 166 ? 48.748 15.903 22.726 1.00 22.19 166 HIS A N 1
ATOM 1336 C CA . HIS A 1 166 ? 47.992 16.219 21.521 1.00 22.00 166 HIS A CA 1
ATOM 1337 C C . HIS A 1 166 ? 48.346 15.248 20.400 1.00 21.53 166 HIS A C 1
ATOM 1338 O O . HIS A 1 166 ? 47.473 14.778 19.672 1.00 22.41 166 HIS A O 1
ATOM 1345 N N . THR A 1 167 ? 49.634 14.952 20.263 1.00 21.25 167 THR A N 1
ATOM 1346 C CA . THR A 1 167 ? 50.096 14.032 19.230 1.00 21.96 167 THR A CA 1
ATOM 1347 C C . THR A 1 167 ? 49.477 12.650 19.440 1.00 21.68 167 THR A C 1
ATOM 1348 O O . THR A 1 167 ? 48.992 12.027 18.494 1.00 21.53 167 THR A O 1
ATOM 1352 N N . LEU A 1 168 ? 49.498 12.175 20.682 1.00 21.49 168 LEU A N 1
ATOM 1353 C CA . LEU A 1 168 ? 48.925 10.872 21.002 1.00 20.63 168 LEU A CA 1
ATOM 1354 C C . LEU A 1 168 ? 47.414 10.892 20.800 1.00 20.34 168 LEU A C 1
ATOM 1355 O O . LEU A 1 168 ? 46.836 9.937 20.281 1.00 19.68 168 LEU A O 1
ATOM 1360 N N . TYR A 1 169 ? 46.776 11.983 21.216 1.00 19.62 169 TYR A N 1
ATOM 1361 C CA . TYR A 1 169 ? 45.330 12.130 21.066 1.00 20.11 169 TYR A CA 1
ATOM 1362 C C . TYR A 1 169 ? 44.941 12.092 19.589 1.00 19.88 169 TYR A C 1
ATOM 1363 O O . TYR A 1 169 ? 43.999 11.400 19.201 1.00 20.39 169 TYR A O 1
ATOM 1372 N N . ASN A 1 170 ? 45.669 12.849 18.773 1.00 21.56 170 ASN A N 1
ATOM 1373 C CA . ASN A 1 170 ? 45.404 12.911 17.340 1.00 22.72 170 ASN A CA 1
ATOM 1374 C C . ASN A 1 170 ? 45.526 11.541 16.680 1.00 23.31 170 ASN A C 1
ATOM 1375 O O . ASN A 1 170 ? 44.663 11.139 15.899 1.00 24.17 170 ASN A O 1
ATOM 1380 N N . THR A 1 171 ? 46.599 10.827 16.999 1.00 23.64 171 THR A N 1
ATOM 1381 C CA . THR A 1 171 ? 46.824 9.501 16.433 1.00 24.10 171 THR A CA 1
ATOM 1382 C C . THR A 1 171 ? 45.679 8.557 16.787 1.00 24.23 171 THR A C 1
ATOM 1383 O O . THR A 1 171 ? 45.220 7.781 15.948 1.00 24.29 171 THR A O 1
ATOM 1387 N N . MET A 1 172 ? 45.219 8.629 18.031 1.00 23.54 172 MET A N 1
ATOM 1388 C CA . MET A 1 172 ? 44.125 7.785 18.497 1.00 23.71 172 MET A CA 1
ATOM 1389 C C . MET A 1 172 ? 42.793 8.130 17.835 1.00 24.21 172 MET A C 1
ATOM 1390 O O . MET A 1 172 ? 42.111 7.259 17.296 1.00 22.82 172 MET A O 1
ATOM 1395 N N . THR A 1 173 ? 42.426 9.405 17.888 1.00 25.87 173 THR A N 1
ATOM 1396 C CA . THR A 1 173 ? 41.165 9.877 17.326 1.00 28.04 173 THR A CA 1
ATOM 1397 C C . THR A 1 173 ? 40.978 9.556 15.844 1.00 28.05 173 THR A C 1
ATOM 1398 O O . THR A 1 173 ? 39.848 9.477 15.360 1.00 28.08 173 THR A O 1
ATOM 1402 N N . GLU A 1 174 ? 42.078 9.370 15.123 1.00 29.17 174 GLU A N 1
ATOM 1403 C CA . GLU A 1 174 ? 41.998 9.072 13.697 1.00 31.15 174 GLU A CA 1
ATOM 1404 C C . GLU A 1 174 ? 41.173 7.829 13.370 1.00 30.94 174 GLU A C 1
ATOM 1405 O O . GLU A 1 174 ? 40.668 7.697 12.255 1.00 31.22 174 GLU A O 1
ATOM 1411 N N . SER A 1 175 ? 41.029 6.924 14.333 1.00 30.22 175 SER A N 1
ATOM 1412 C CA . SER A 1 175 ? 40.275 5.696 14.096 1.00 30.26 175 SER A CA 1
ATOM 1413 C C . SER A 1 175 ? 38.972 5.583 14.885 1.00 30.25 175 SER A C 1
ATOM 1414 O O . SER A 1 175 ? 38.149 4.712 14.605 1.00 31.53 175 SER A O 1
ATOM 1417 N N . LEU A 1 176 ? 38.778 6.460 15.863 1.00 29.98 176 LEU A N 1
ATOM 1418 C CA . LEU A 1 176 ? 37.569 6.417 16.678 1.00 29.87 176 LEU A CA 1
ATOM 1419 C C . LEU A 1 176 ? 36.285 6.758 15.928 1.00 29.72 176 LEU A C 1
ATOM 1420 O O . LEU A 1 176 ? 36.258 7.656 15.088 1.00 29.61 176 LEU A O 1
ATOM 1425 N N . VAL A 1 177 ? 35.227 6.016 16.242 1.00 29.02 177 VAL A N 1
ATOM 1426 C CA . VAL A 1 177 ? 33.906 6.238 15.668 1.00 29.18 177 VAL A CA 1
ATOM 1427 C C . VAL A 1 177 ? 33.062 6.620 16.881 1.00 29.05 177 VAL A C 1
ATOM 1428 O O . VAL A 1 177 ? 32.542 5.763 17.593 1.00 28.51 177 VAL A O 1
ATOM 1432 N N . PHE A 1 178 ? 32.964 7.924 17.108 1.00 29.31 178 PHE A N 1
ATOM 1433 C CA . PHE A 1 178 ? 32.250 8.510 18.239 1.00 28.53 178 PHE A CA 1
ATOM 1434 C C . PHE A 1 178 ? 30.976 7.821 18.717 1.00 28.64 178 PHE A C 1
ATOM 1435 O O . PHE A 1 178 ? 30.785 7.660 19.921 1.00 27.20 178 PHE A O 1
ATOM 1443 N N . SER A 1 179 ? 30.107 7.413 17.796 1.00 28.59 179 SER A N 1
ATOM 1444 C CA . SER A 1 179 ? 28.862 6.752 18.187 1.00 29.31 179 SER A CA 1
ATOM 1445 C C . SER A 1 179 ? 29.115 5.376 18.795 1.00 28.78 179 SER A C 1
ATOM 1446 O O . SER A 1 179 ? 28.208 4.765 19.364 1.00 29.82 179 SER A O 1
ATOM 1449 N N . LYS A 1 180 ? 30.348 4.895 18.675 1.00 27.85 180 LYS A N 1
ATOM 1450 C CA . LYS A 1 180 ? 30.715 3.585 19.205 1.00 27.48 180 LYS A CA 1
ATOM 1451 C C . LYS A 1 180 ? 31.681 3.689 20.381 1.00 26.50 180 LYS A C 1
ATOM 1452 O O . LYS A 1 180 ? 32.161 2.679 20.896 1.00 26.09 180 LYS A O 1
ATOM 1458 N N . VAL A 1 181 ? 31.967 4.916 20.799 1.00 24.49 181 VAL A N 1
ATOM 1459 C CA . VAL A 1 181 ? 32.860 5.147 21.926 1.00 23.46 181 VAL A CA 1
ATOM 1460 C C . VAL A 1 181 ? 32.013 5.344 23.178 1.00 22.91 181 VAL A C 1
ATOM 1461 O O . VAL A 1 181 ? 31.009 6.056 23.146 1.00 21.69 181 VAL A O 1
ATOM 1465 N N . THR A 1 182 ? 32.405 4.704 24.275 1.00 22.61 182 THR A N 1
ATOM 1466 C CA . THR A 1 182 ? 31.666 4.854 25.522 1.00 22.52 182 THR A CA 1
ATOM 1467 C C . THR A 1 182 ? 31.626 6.334 25.891 1.00 21.60 182 THR A C 1
ATOM 1468 O O . THR A 1 182 ? 32.655 7.010 25.911 1.00 21.30 182 THR A O 1
ATOM 1472 N N . PRO A 1 183 ? 30.428 6.861 26.178 1.00 21.08 183 PRO A N 1
ATOM 1473 C CA . PRO A 1 183 ? 30.294 8.273 26.542 1.00 20.36 183 PRO A CA 1
ATOM 1474 C C . PRO A 1 183 ? 31.079 8.651 27.791 1.00 20.30 183 PRO A C 1
ATOM 1475 O O . PRO A 1 183 ? 31.276 7.834 28.693 1.00 19.29 183 PRO A O 1
ATOM 1479 N N . ILE A 1 184 ? 31.525 9.900 27.829 1.00 20.13 184 ILE A N 1
ATOM 1480 C CA . ILE A 1 184 ? 32.265 10.415 28.968 1.00 19.94 184 ILE A CA 1
ATOM 1481 C C . ILE A 1 184 ? 31.495 11.595 29.540 1.00 20.09 184 ILE A C 1
ATOM 1482 O O . ILE A 1 184 ? 31.447 12.665 28.932 1.00 20.03 184 ILE A O 1
ATOM 1487 N N . SER A 1 185 ? 30.876 11.387 30.698 1.00 19.58 185 SER A N 1
ATOM 1488 C CA . SER A 1 185 ? 30.122 12.445 31.357 1.00 19.75 185 SER A CA 1
ATOM 1489 C C . SER A 1 185 ? 31.147 13.370 31.997 1.00 19.53 185 SER A C 1
ATOM 1490 O O . SER A 1 185 ? 31.782 13.015 32.991 1.00 19.22 185 SER A O 1
ATOM 1493 N N . LEU A 1 186 ? 31.306 14.555 31.418 1.00 18.80 186 LEU A N 1
ATOM 1494 C CA . LEU A 1 186 ? 32.282 15.522 31.900 1.00 18.89 186 LEU A CA 1
ATOM 1495 C C . LEU A 1 186 ? 31.668 16.760 32.547 1.00 18.78 186 LEU A C 1
ATOM 1496 O O . LEU A 1 186 ? 30.967 17.531 31.891 1.00 19.32 186 LEU A O 1
ATOM 1501 N N . LEU A 1 187 ? 31.934 16.943 33.838 1.00 18.98 187 LEU A N 1
ATOM 1502 C CA . LEU A 1 187 ? 31.437 18.104 34.571 1.00 18.16 187 LEU A CA 1
ATOM 1503 C C . LEU A 1 187 ? 32.649 18.984 34.865 1.00 18.20 187 LEU A C 1
ATOM 1504 O O . LEU A 1 187 ? 33.627 18.525 35.457 1.00 17.24 187 LEU A O 1
ATOM 1509 N N . ALA A 1 188 ? 32.586 20.246 34.453 1.00 18.30 188 ALA A N 1
ATOM 1510 C CA . ALA A 1 188 ? 33.708 21.154 34.650 1.00 18.29 188 ALA A CA 1
ATOM 1511 C C . ALA A 1 188 ? 33.452 22.292 35.626 1.00 19.26 188 ALA A C 1
ATOM 1512 O O . ALA A 1 188 ? 32.393 22.920 35.608 1.00 18.60 188 ALA A O 1
ATOM 1514 N N . LEU A 1 189 ? 34.445 22.550 36.471 1.00 18.87 189 LEU A N 1
ATOM 1515 C CA . LEU A 1 189 ? 34.381 23.624 37.456 1.00 19.70 189 LEU A CA 1
ATOM 1516 C C . LEU A 1 189 ? 35.424 24.693 37.129 1.00 20.20 189 LEU A C 1
ATOM 1517 O O . LEU A 1 189 ? 36.547 24.374 36.738 1.00 20.95 189 LEU A O 1
ATOM 1522 N N . GLY A 1 190 ? 35.045 25.960 37.278 1.00 20.64 190 GLY A N 1
ATOM 1523 C CA . GLY A 1 190 ? 35.970 27.055 37.034 1.00 21.20 190 GLY A CA 1
ATOM 1524 C C . GLY A 1 190 ? 36.232 27.515 35.609 1.00 22.02 190 GLY A C 1
ATOM 1525 O O . GLY A 1 190 ? 37.170 28.277 35.375 1.00 23.25 190 GLY A O 1
ATOM 1526 N N . GLY A 1 191 ? 35.420 27.077 34.655 1.00 21.25 191 GLY A N 1
ATOM 1527 C CA . GLY A 1 191 ? 35.643 27.492 33.281 1.00 21.64 191 GLY A CA 1
ATOM 1528 C C . GLY A 1 191 ? 34.865 28.731 32.883 1.00 21.56 191 GLY A C 1
ATOM 1529 O O . GLY A 1 191 ? 35.030 29.245 31.775 1.00 21.14 191 GLY A O 1
ATOM 1530 N N . ILE A 1 192 ? 34.027 29.220 33.792 1.00 21.18 192 ILE A N 1
ATOM 1531 C CA . ILE A 1 192 ? 33.195 30.391 33.529 1.00 21.42 192 ILE A CA 1
ATOM 1532 C C . ILE A 1 192 ? 33.294 31.430 34.648 1.00 22.62 192 ILE A C 1
ATOM 1533 O O . ILE A 1 192 ? 33.406 31.078 35.822 1.00 22.90 192 ILE A O 1
ATOM 1538 N N . GLY A 1 193 ? 33.259 32.709 34.279 1.00 22.93 193 GLY A N 1
ATOM 1539 C CA . GLY A 1 193 ? 33.304 33.766 35.277 1.00 23.63 193 GLY A CA 1
ATOM 1540 C C . GLY A 1 193 ? 34.637 34.405 35.631 1.00 24.19 193 GLY A C 1
ATOM 1541 O O . GLY A 1 193 ? 34.690 35.248 36.527 1.00 25.97 193 GLY A O 1
ATOM 1542 N N . GLY A 1 194 ? 35.711 34.017 34.951 1.00 24.09 194 GLY A N 1
ATOM 1543 C CA . GLY A 1 194 ? 37.012 34.601 35.241 1.00 24.97 194 GLY A CA 1
ATOM 1544 C C . GLY A 1 194 ? 37.526 35.401 34.059 1.00 24.35 194 GLY A C 1
ATOM 1545 O O . GLY A 1 194 ? 36.785 36.200 33.486 1.00 24.19 194 GLY A O 1
ATOM 1546 N N . ARG A 1 195 ? 38.794 35.207 33.698 1.00 24.37 195 ARG A N 1
ATOM 1547 C CA . ARG A 1 195 ? 39.373 35.904 32.550 1.00 24.90 195 ARG A CA 1
ATOM 1548 C C . ARG A 1 195 ? 38.372 35.655 31.428 1.00 23.54 195 ARG A C 1
ATOM 1549 O O . ARG A 1 195 ? 38.081 34.507 31.099 1.00 22.88 195 ARG A O 1
ATOM 1557 N N . PHE A 1 196 ? 37.832 36.722 30.851 1.00 21.69 196 PHE A N 1
ATOM 1558 C CA . PHE A 1 196 ? 36.812 36.564 29.825 1.00 19.99 196 PHE A CA 1
ATOM 1559 C C . PHE A 1 196 ? 37.165 35.731 28.601 1.00 19.48 196 PHE A C 1
ATOM 1560 O O . PHE A 1 196 ? 36.331 34.957 28.132 1.00 18.43 196 PHE A O 1
ATOM 1568 N N . ASP A 1 197 ? 38.373 35.873 28.067 1.00 19.31 197 ASP A N 1
ATOM 1569 C CA . ASP A 1 197 ? 38.715 35.079 26.894 1.00 19.91 197 ASP A CA 1
ATOM 1570 C C . ASP A 1 197 ? 38.675 33.592 27.237 1.00 20.27 197 ASP A C 1
ATOM 1571 O O . ASP A 1 197 ? 38.481 32.749 26.360 1.00 19.03 197 ASP A O 1
ATOM 1576 N N . GLN A 1 198 ? 38.846 33.273 28.518 1.00 19.67 198 GLN A N 1
ATOM 1577 C CA . GLN A 1 198 ? 38.792 31.885 28.960 1.00 21.35 198 GLN A CA 1
ATOM 1578 C C . GLN A 1 198 ? 37.344 31.417 28.996 1.00 19.85 198 GLN A C 1
ATOM 1579 O O . GLN A 1 198 ? 37.054 30.260 28.704 1.00 19.85 198 GLN A O 1
ATOM 1585 N N . THR A 1 199 ? 36.436 32.315 29.365 1.00 18.53 199 THR A N 1
ATOM 1586 C CA . THR A 1 199 ? 35.019 31.976 29.396 1.00 17.73 199 THR A CA 1
ATOM 1587 C C . THR A 1 199 ? 34.593 31.627 27.975 1.00 17.21 199 THR A C 1
ATOM 1588 O O . THR A 1 199 ? 33.879 30.653 27.748 1.00 18.08 199 THR A O 1
ATOM 1592 N N . VAL A 1 200 ? 35.042 32.428 27.016 1.00 16.97 200 VAL A N 1
ATOM 1593 C CA . VAL A 1 200 ? 34.700 32.194 25.619 1.00 16.80 200 VAL A CA 1
ATOM 1594 C C . VAL A 1 200 ? 35.303 30.876 25.132 1.00 17.16 200 VAL A C 1
ATOM 1595 O O . VAL A 1 200 ? 34.646 30.118 24.425 1.00 15.97 200 VAL A O 1
ATOM 1599 N N . HIS A 1 201 ? 36.550 30.600 25.503 1.00 17.57 201 HIS A N 1
ATOM 1600 C CA . HIS A 1 201 ? 37.163 29.360 25.073 1.00 18.28 201 HIS A CA 1
ATOM 1601 C C . HIS A 1 201 ? 36.393 28.155 25.608 1.00 18.35 201 HIS A C 1
ATOM 1602 O O . HIS A 1 201 ? 36.208 27.156 24.908 1.00 18.12 201 HIS A O 1
ATOM 1609 N N . SER A 1 202 ? 35.952 28.248 26.857 1.00 17.59 202 SER A N 1
ATOM 1610 C CA . SER A 1 202 ? 35.196 27.163 27.467 1.00 17.82 202 SER A CA 1
ATOM 1611 C C . SER A 1 202 ? 33.957 26.899 26.628 1.00 17.36 202 SER A C 1
ATOM 1612 O O . SER A 1 202 ? 33.605 25.749 26.368 1.00 17.72 202 SER A O 1
ATOM 1615 N N . ILE A 1 203 ? 33.302 27.968 26.191 1.00 16.43 203 ILE A N 1
ATOM 1616 C CA . ILE A 1 203 ? 32.107 27.827 25.373 1.00 17.58 203 ILE A CA 1
ATOM 1617 C C . ILE A 1 203 ? 32.426 27.127 24.052 1.00 17.65 203 ILE A C 1
ATOM 1618 O O . ILE A 1 203 ? 31.642 26.304 23.578 1.00 19.15 203 ILE A O 1
ATOM 1623 N N . THR A 1 204 ? 33.577 27.438 23.460 1.00 17.68 204 THR A N 1
ATOM 1624 C CA . THR A 1 204 ? 33.949 26.805 22.199 1.00 18.27 204 THR A CA 1
ATOM 1625 C C . THR A 1 204 ? 34.071 25.295 22.377 1.00 18.69 204 THR A C 1
ATOM 1626 O O . THR A 1 204 ? 33.780 24.532 21.456 1.00 18.76 204 THR A O 1
ATOM 1630 N N . GLN A 1 205 ? 34.496 24.865 23.563 1.00 18.50 205 GLN A N 1
ATOM 1631 C CA . GLN A 1 205 ? 34.646 23.438 23.843 1.00 18.69 205 GLN A CA 1
ATOM 1632 C C . GLN A 1 205 ? 33.318 22.705 23.692 1.00 18.44 205 GLN A C 1
ATOM 1633 O O . GLN A 1 205 ? 33.281 21.556 23.253 1.00 19.41 205 GLN A O 1
ATOM 1639 N N . LEU A 1 206 ? 32.227 23.368 24.060 1.00 17.82 206 LEU A N 1
ATOM 1640 C CA . LEU A 1 206 ? 30.910 22.757 23.948 1.00 18.81 206 LEU A CA 1
ATOM 1641 C C . LEU A 1 206 ? 30.603 22.434 22.488 1.00 19.40 206 LEU A C 1
ATOM 1642 O O . LEU A 1 206 ? 30.025 21.389 22.187 1.00 19.94 206 LEU A O 1
ATOM 1647 N N . TYR A 1 207 ? 30.999 23.326 21.583 1.00 19.79 207 TYR A N 1
ATOM 1648 C CA . TYR A 1 207 ? 30.764 23.116 20.155 1.00 20.26 207 TYR A CA 1
ATOM 1649 C C . TYR A 1 207 ? 31.754 22.143 19.506 1.00 20.17 207 TYR A C 1
ATOM 1650 O O . TYR A 1 207 ? 31.348 21.225 18.791 1.00 19.59 207 TYR A O 1
ATOM 1659 N N . THR A 1 208 ? 33.047 22.346 19.746 1.00 20.54 208 THR A N 1
ATOM 1660 C CA . THR A 1 208 ? 34.066 21.490 19.145 1.00 20.40 208 THR A CA 1
ATOM 1661 C C . THR A 1 208 ? 34.006 20.036 19.597 1.00 21.40 208 THR A C 1
ATOM 1662 O O . THR A 1 208 ? 34.188 19.130 18.786 1.00 22.52 208 THR A O 1
ATOM 1666 N N . LEU A 1 209 ? 33.753 19.803 20.880 1.00 21.47 209 LEU A N 1
ATOM 1667 C CA . LEU A 1 209 ? 33.670 18.435 21.382 1.00 22.19 209 LEU A CA 1
ATOM 1668 C C . LEU A 1 209 ? 32.480 17.721 20.746 1.00 22.90 209 LEU A C 1
ATOM 1669 O O . LEU A 1 209 ? 32.581 16.566 20.333 1.00 23.05 209 LEU A O 1
ATOM 1674 N N . SER A 1 210 ? 31.355 18.420 20.661 1.00 23.22 210 SER A N 1
ATOM 1675 C CA . SER A 1 210 ? 30.147 17.853 20.078 1.00 24.65 210 SER A CA 1
ATOM 1676 C C . SER A 1 210 ? 30.370 17.419 18.630 1.00 25.34 210 SER A C 1
ATOM 1677 O O . SER A 1 210 ? 29.740 16.475 18.152 1.00 25.14 210 SER A O 1
ATOM 1680 N N . GLU A 1 211 ? 31.283 18.102 17.946 1.00 26.06 211 GLU A N 1
ATOM 1681 C CA . GLU A 1 211 ? 31.577 17.824 16.543 1.00 28.16 211 GLU A CA 1
ATOM 1682 C C . GLU A 1 211 ? 32.785 16.916 16.302 1.00 27.99 211 GLU A C 1
ATOM 1683 O O . GLU A 1 211 ? 32.733 16.022 15.456 1.00 29.00 211 GLU A O 1
ATOM 1689 N N . ASN A 1 212 ? 33.860 17.132 17.055 1.00 26.87 212 ASN A N 1
ATOM 1690 C CA . ASN A 1 212 ? 35.090 16.364 16.871 1.00 27.12 212 ASN A CA 1
ATOM 1691 C C . ASN A 1 212 ? 35.401 15.303 17.927 1.00 25.79 212 ASN A C 1
ATOM 1692 O O . ASN A 1 212 ? 36.421 14.618 17.837 1.00 25.20 212 ASN A O 1
ATOM 1697 N N . ALA A 1 213 ? 34.532 15.170 18.924 1.00 24.37 213 ALA A N 1
ATOM 1698 C CA . ALA A 1 213 ? 34.713 14.185 19.993 1.00 22.64 213 ALA A CA 1
ATOM 1699 C C . ALA A 1 213 ? 33.363 14.010 20.674 1.00 22.48 213 ALA A C 1
ATOM 1700 O O . ALA A 1 213 ? 33.240 14.122 21.893 1.00 21.25 213 ALA A O 1
ATOM 1702 N N . SER A 1 214 ? 32.361 13.723 19.849 1.00 22.71 214 SER A N 1
ATOM 1703 C CA . SER A 1 214 ? 30.974 13.563 20.264 1.00 23.38 214 SER A CA 1
ATOM 1704 C C . SER A 1 214 ? 30.669 12.664 21.459 1.00 22.53 214 SER A C 1
ATOM 1705 O O . SER A 1 214 ? 29.592 12.775 22.045 1.00 23.03 214 SER A O 1
ATOM 1708 N N . TYR A 1 215 ? 31.589 11.777 21.824 1.00 21.80 215 TYR A N 1
ATOM 1709 C CA . TYR A 1 215 ? 31.344 10.894 22.959 1.00 20.88 215 TYR A CA 1
ATOM 1710 C C . TYR A 1 215 ? 31.395 11.657 24.279 1.00 21.10 215 TYR A C 1
ATOM 1711 O O . TYR A 1 215 ? 30.935 11.164 25.310 1.00 21.14 215 TYR A O 1
ATOM 1720 N N . PHE A 1 216 ? 31.959 12.860 24.242 1.00 20.68 216 PHE A N 1
ATOM 1721 C CA . PHE A 1 216 ? 32.035 13.704 25.428 1.00 21.05 216 PHE A CA 1
ATOM 1722 C C . PHE A 1 216 ? 30.687 14.373 25.670 1.00 21.04 216 PHE A C 1
ATOM 1723 O O . PHE A 1 216 ? 30.010 14.796 24.731 1.00 21.76 216 PHE A O 1
ATOM 1731 N N . LYS A 1 217 ? 30.301 14.463 26.935 1.00 21.22 217 LYS A N 1
ATOM 1732 C CA . LYS A 1 217 ? 29.061 15.123 27.314 1.00 22.03 217 LYS A CA 1
ATOM 1733 C C . LYS A 1 217 ? 29.473 16.129 28.379 1.00 21.03 217 LYS A C 1
ATOM 1734 O O . LYS A 1 217 ? 29.469 15.835 29.574 1.00 21.62 217 LYS A O 1
ATOM 1740 N N . LEU A 1 218 ? 29.844 17.316 27.913 1.00 19.52 218 LEU A N 1
ATOM 1741 C CA . LEU A 1 218 ? 30.316 18.393 28.770 1.00 18.68 218 LEU A CA 1
ATOM 1742 C C . LEU A 1 218 ? 29.252 19.333 29.311 1.00 18.78 218 LEU A C 1
ATOM 1743 O O . LEU A 1 218 ? 28.346 19.759 28.596 1.00 19.35 218 LEU A O 1
ATOM 1748 N N . CYS A 1 219 ? 29.390 19.659 30.590 1.00 18.29 219 CYS A N 1
ATOM 1749 C CA . CYS A 1 219 ? 28.485 20.574 31.263 1.00 17.45 219 CYS A CA 1
ATOM 1750 C C . CYS A 1 219 ? 29.296 21.362 32.277 1.00 17.93 219 CYS A C 1
ATOM 1751 O O . CYS A 1 219 ? 30.084 20.792 33.032 1.00 16.65 219 CYS A O 1
ATOM 1754 N N . TYR A 1 220 ? 29.124 22.676 32.273 1.00 18.08 220 TYR A N 1
ATOM 1755 C CA . TYR A 1 220 ? 29.831 23.516 33.222 1.00 19.13 220 TYR A CA 1
ATOM 1756 C C . TYR A 1 220 ? 28.923 23.781 34.407 1.00 19.14 220 TYR A C 1
ATOM 1757 O O . TYR A 1 220 ? 27.724 24.001 34.244 1.00 19.90 220 TYR A O 1
ATOM 1766 N N . MET A 1 221 ? 29.494 23.734 35.602 1.00 20.18 221 MET A N 1
ATOM 1767 C CA . MET A 1 221 ? 28.737 24.023 36.807 1.00 20.25 221 MET A CA 1
ATOM 1768 C C . MET A 1 221 ? 29.387 25.247 37.417 1.00 20.90 221 MET A C 1
ATOM 1769 O O . MET A 1 221 ? 30.567 25.225 37.767 1.00 20.77 221 MET A O 1
ATOM 1774 N N . THR A 1 222 ? 28.617 26.320 37.533 1.00 19.65 222 THR A N 1
ATOM 1775 C CA . THR A 1 222 ? 29.131 27.558 38.090 1.00 19.81 222 THR A CA 1
ATOM 1776 C C . THR A 1 222 ? 28.342 27.889 39.348 1.00 20.73 222 THR A C 1
ATOM 1777 O O . THR A 1 222 ? 27.409 27.171 39.707 1.00 20.11 222 THR A O 1
ATOM 1781 N N . PRO A 1 223 ? 28.715 28.973 40.046 1.00 21.86 223 PRO A N 1
ATOM 1782 C CA . PRO A 1 223 ? 27.982 29.335 41.262 1.00 22.27 223 PRO A CA 1
ATOM 1783 C C . PRO A 1 223 ? 26.513 29.663 40.991 1.00 22.59 223 PRO A C 1
ATOM 1784 O O . PRO A 1 223 ? 25.701 29.721 41.919 1.00 21.69 223 PRO A O 1
ATOM 1788 N N . THR A 1 224 ? 26.174 29.872 39.720 1.00 21.21 224 THR A N 1
ATOM 1789 C CA . THR A 1 224 ? 24.808 30.227 39.351 1.00 21.20 224 THR A CA 1
ATOM 1790 C C . THR A 1 224 ? 24.192 29.455 38.188 1.00 21.34 224 THR A C 1
ATOM 1791 O O . THR A 1 224 ? 22.971 29.467 38.030 1.00 20.81 224 THR A O 1
ATOM 1795 N N . ASP A 1 225 ? 25.008 28.786 37.377 1.00 21.11 225 ASP A N 1
ATOM 1796 C CA . ASP A 1 225 ? 24.454 28.068 36.234 1.00 21.47 225 ASP A CA 1
ATOM 1797 C C . ASP A 1 225 ? 25.031 26.706 35.898 1.00 20.32 225 ASP A C 1
ATOM 1798 O O . ASP A 1 225 ? 26.081 26.291 36.388 1.00 19.63 225 ASP A O 1
ATOM 1803 N N . LEU A 1 226 ? 24.287 26.031 35.033 1.00 20.91 226 LEU A N 1
ATOM 1804 C CA . LEU A 1 226 ? 24.659 24.757 34.451 1.00 20.24 226 LEU A CA 1
ATOM 1805 C C . LEU A 1 226 ? 24.672 25.212 32.997 1.00 20.16 226 LEU A C 1
ATOM 1806 O O . LEU A 1 226 ? 23.675 25.745 32.506 1.00 19.91 226 LEU A O 1
ATOM 1811 N N . ILE A 1 227 ? 25.800 25.046 32.321 1.00 19.29 227 ILE A N 1
ATOM 1812 C CA . ILE A 1 227 ? 25.901 25.475 30.936 1.00 18.84 227 ILE A CA 1
ATOM 1813 C C . ILE A 1 227 ? 26.282 24.281 30.079 1.00 19.21 227 ILE A C 1
ATOM 1814 O O . ILE A 1 227 ? 27.301 23.632 30.316 1.00 19.86 227 ILE A O 1
ATOM 1819 N N . PHE A 1 228 ? 25.448 23.988 29.088 1.00 18.97 228 PHE A N 1
ATOM 1820 C CA . PHE A 1 228 ? 25.684 22.854 28.210 1.00 19.58 228 PHE A CA 1
ATOM 1821 C C . PHE A 1 228 ? 25.099 23.103 26.827 1.00 19.89 228 PHE A C 1
ATOM 1822 O O . PHE A 1 228 ? 24.415 24.101 26.599 1.00 20.19 228 PHE A O 1
ATOM 1830 N N . LEU A 1 229 ? 25.373 22.190 25.904 1.00 20.07 229 LEU A N 1
ATOM 1831 C CA . LEU A 1 229 ? 24.878 22.325 24.544 1.00 20.95 229 LEU A CA 1
ATOM 1832 C C . LEU A 1 229 ? 23.639 21.472 24.297 1.00 21.93 229 LEU A C 1
ATOM 1833 O O . LEU A 1 229 ? 23.502 20.374 24.836 1.00 21.15 229 LEU A O 1
ATOM 1838 N N . ILE A 1 230 ? 22.732 22.003 23.485 1.00 23.07 230 ILE A N 1
ATOM 1839 C CA . ILE A 1 230 ? 21.505 21.310 23.120 1.00 24.25 230 ILE A CA 1
ATOM 1840 C C . ILE A 1 230 ? 21.575 21.036 21.625 1.00 24.20 230 ILE A C 1
ATOM 1841 O O . ILE A 1 230 ? 21.878 21.934 20.840 1.00 22.97 230 ILE A O 1
ATOM 1846 N N . LYS A 1 231 ? 21.304 19.799 21.230 1.00 24.80 231 LYS A N 1
ATOM 1847 C CA . LYS A 1 231 ? 21.359 19.443 19.821 1.00 25.77 231 LYS A CA 1
ATOM 1848 C C . LYS A 1 231 ? 20.162 19.955 19.034 1.00 25.30 231 LYS A C 1
ATOM 1849 O O . LYS A 1 231 ? 19.051 20.060 19.552 1.00 25.22 231 LYS A O 1
ATOM 1855 N N . LYS A 1 232 ? 20.414 20.273 17.771 1.00 25.15 232 LYS A N 1
ATOM 1856 C CA . LYS A 1 232 ? 19.401 20.791 16.866 1.00 25.45 232 LYS A CA 1
ATOM 1857 C C . LYS A 1 232 ? 18.320 19.770 16.519 1.00 25.78 232 LYS A C 1
ATOM 1858 O O . LYS A 1 232 ? 18.425 18.587 16.848 1.00 24.46 232 LYS A O 1
ATOM 1864 N N . ASN A 1 233 ? 17.276 20.264 15.859 1.00 26.19 233 ASN A N 1
ATOM 1865 C CA . ASN A 1 233 ? 16.153 19.463 15.381 1.00 26.58 233 ASN A CA 1
ATOM 1866 C C . ASN A 1 233 ? 15.237 18.755 16.376 1.00 26.29 233 ASN A C 1
ATOM 1867 O O . ASN A 1 233 ? 14.686 17.699 16.061 1.00 26.50 233 ASN A O 1
ATOM 1872 N N . GLY A 1 234 ? 15.064 19.323 17.565 1.00 25.00 234 GLY A N 1
ATOM 1873 C CA . GLY A 1 234 ? 14.160 18.717 18.529 1.00 25.28 234 GLY A CA 1
ATOM 1874 C C . GLY A 1 234 ? 14.740 17.996 19.728 1.00 25.33 234 GLY A C 1
ATOM 1875 O O . GLY A 1 234 ? 15.009 16.795 19.676 1.00 26.51 234 GLY A O 1
ATOM 1876 N N . THR A 1 235 ? 14.910 18.726 20.825 1.00 24.46 235 THR A N 1
ATOM 1877 C CA . THR A 1 235 ? 15.447 18.144 22.046 1.00 24.00 235 THR A CA 1
ATOM 1878 C C . THR A 1 235 ? 14.495 18.353 23.216 1.00 23.62 235 THR A C 1
ATOM 1879 O O . THR A 1 235 ? 14.055 19.472 23.484 1.00 23.21 235 THR A O 1
ATOM 1883 N N . LEU A 1 236 ? 14.177 17.264 23.906 1.00 23.09 236 LEU A N 1
ATOM 1884 C CA . LEU A 1 236 ? 13.295 17.325 25.058 1.00 23.75 236 LEU A CA 1
ATOM 1885 C C . LEU A 1 236 ? 14.131 17.326 26.332 1.00 23.72 236 LEU A C 1
ATOM 1886 O O . LEU A 1 236 ? 14.855 16.370 26.613 1.00 24.23 236 LEU A O 1
ATOM 1891 N N . ILE A 1 237 ? 14.040 18.412 27.090 1.00 24.23 237 ILE A N 1
ATOM 1892 C CA . ILE A 1 237 ? 14.762 18.529 28.347 1.00 24.30 237 ILE A CA 1
ATOM 1893 C C . ILE A 1 237 ? 13.837 18.007 29.443 1.00 25.02 237 ILE A C 1
ATOM 1894 O O . ILE A 1 237 ? 12.738 18.525 29.637 1.00 24.35 237 ILE A O 1
ATOM 1899 N N . GLU A 1 238 ? 14.283 16.978 30.154 1.00 25.27 238 GLU A N 1
ATOM 1900 C CA . GLU A 1 238 ? 13.470 16.385 31.206 1.00 26.42 238 GLU A CA 1
ATOM 1901 C C . GLU A 1 238 ? 14.021 16.674 32.595 1.00 26.34 238 GLU A C 1
ATOM 1902 O O . GLU A 1 238 ? 15.224 16.873 32.773 1.00 25.58 238 GLU A O 1
ATOM 1908 N N . TYR A 1 239 ? 13.126 16.697 33.577 1.00 25.67 239 TYR A N 1
ATOM 1909 C CA . TYR A 1 239 ? 13.507 16.966 34.955 1.00 26.28 239 TYR A CA 1
ATOM 1910 C C . TYR A 1 239 ? 12.384 16.636 35.927 1.00 27.18 239 TYR A C 1
ATOM 1911 O O . TYR A 1 239 ? 11.205 16.822 35.620 1.00 26.77 239 TYR A O 1
ATOM 1920 N N . ASP A 1 240 ? 12.758 16.128 37.096 1.00 27.77 240 ASP A N 1
ATOM 1921 C CA . ASP A 1 240 ? 11.779 15.802 38.122 1.00 29.37 240 ASP A CA 1
ATOM 1922 C C . ASP A 1 240 ? 11.157 17.114 38.592 1.00 29.39 240 ASP A C 1
ATOM 1923 O O . ASP A 1 240 ? 11.866 18.085 38.864 1.00 29.68 240 ASP A O 1
ATOM 1928 N N . PRO A 1 241 ? 9.819 17.165 38.676 1.00 29.39 241 PRO A N 1
ATOM 1929 C CA . PRO A 1 241 ? 9.110 18.371 39.111 1.00 29.29 241 PRO A CA 1
ATOM 1930 C C . PRO A 1 241 ? 9.667 19.030 40.371 1.00 29.71 241 PRO A C 1
ATOM 1931 O O . PRO A 1 241 ? 9.920 20.235 40.384 1.00 29.62 241 PRO A O 1
ATOM 1935 N N . GLN A 1 242 ? 9.863 18.246 41.427 1.00 29.76 242 GLN A N 1
ATOM 1936 C CA . GLN A 1 242 ? 10.380 18.791 42.676 1.00 30.33 242 GLN A CA 1
ATOM 1937 C C . GLN A 1 242 ? 11.794 19.330 42.506 1.00 28.95 242 GLN A C 1
ATOM 1938 O O . GLN A 1 242 ? 12.131 20.388 43.038 1.00 27.97 242 GLN A O 1
ATOM 1944 N N . PHE A 1 243 ? 12.619 18.600 41.762 1.00 27.58 243 PHE A N 1
ATOM 1945 C CA . PHE A 1 243 ? 13.990 19.023 41.510 1.00 27.15 243 PHE A CA 1
ATOM 1946 C C . PHE A 1 243 ? 13.977 20.400 40.850 1.00 26.73 243 PHE A C 1
ATOM 1947 O O . PHE A 1 243 ? 14.710 21.303 41.253 1.00 26.39 243 PHE A O 1
ATOM 1955 N N . ARG A 1 244 ? 13.122 20.554 39.844 1.00 26.86 244 ARG A N 1
ATOM 1956 C CA . ARG A 1 244 ? 13.011 21.809 39.112 1.00 27.27 244 ARG A CA 1
ATOM 1957 C C . ARG A 1 244 ? 12.467 22.956 39.957 1.00 27.38 244 ARG A C 1
ATOM 1958 O O . ARG A 1 244 ? 12.982 24.073 39.896 1.00 27.11 244 ARG A O 1
ATOM 1966 N N . ASN A 1 245 ? 11.431 22.684 40.743 1.00 27.64 245 ASN A N 1
ATOM 1967 C CA . ASN A 1 245 ? 10.828 23.722 41.572 1.00 28.63 245 ASN A CA 1
ATOM 1968 C C . ASN A 1 245 ? 11.724 24.208 42.709 1.00 28.39 245 ASN A C 1
ATOM 1969 O O . ASN A 1 245 ? 11.650 25.370 43.108 1.00 28.99 245 ASN A O 1
ATOM 1974 N N . THR A 1 246 ? 12.577 23.325 43.218 1.00 27.52 246 THR A N 1
ATOM 1975 C CA . THR A 1 246 ? 13.460 23.669 44.329 1.00 27.30 246 THR A CA 1
ATOM 1976 C C . THR A 1 246 ? 14.871 24.119 43.952 1.00 26.95 246 THR A C 1
ATOM 1977 O O . THR A 1 246 ? 15.438 24.998 44.603 1.00 26.13 246 THR A O 1
ATOM 1981 N N . CYS A 1 247 ? 15.435 23.530 42.903 1.00 26.11 247 CYS A N 1
ATOM 1982 C CA . CYS A 1 247 ? 16.803 23.853 42.509 1.00 26.05 247 CYS A CA 1
ATOM 1983 C C . CYS A 1 247 ? 17.003 24.681 41.243 1.00 25.36 247 CYS A C 1
ATOM 1984 O O . CYS A 1 247 ? 18.098 25.195 41.014 1.00 25.35 247 CYS A O 1
ATOM 1987 N N . ILE A 1 248 ? 15.965 24.822 40.426 1.00 24.42 248 ILE A N 1
ATOM 1988 C CA . ILE A 1 248 ? 16.104 25.564 39.177 1.00 24.04 248 ILE A CA 1
ATOM 1989 C C . ILE A 1 248 ? 15.426 26.930 39.116 1.00 23.81 248 ILE A C 1
ATOM 1990 O O . ILE A 1 248 ? 14.307 27.111 39.596 1.00 22.95 248 ILE A O 1
ATOM 1995 N N . GLY A 1 249 ? 16.125 27.887 38.511 1.00 23.06 249 GLY A N 1
ATOM 1996 C CA . GLY A 1 249 ? 15.595 29.230 38.368 1.00 22.91 249 GLY A CA 1
ATOM 1997 C C . GLY A 1 249 ? 15.255 29.531 36.919 1.00 22.26 249 GLY A C 1
ATOM 1998 O O . GLY A 1 249 ? 14.464 28.819 36.300 1.00 22.65 249 GLY A O 1
ATOM 1999 N N . ASN A 1 250 ? 15.853 30.586 36.376 1.00 22.82 250 ASN A N 1
ATOM 2000 C CA . ASN A 1 250 ? 15.618 30.981 34.989 1.00 22.06 250 ASN A CA 1
ATOM 2001 C C . ASN A 1 250 ? 16.496 30.172 34.036 1.00 22.43 250 ASN A C 1
ATOM 2002 O O . ASN A 1 250 ? 17.294 29.337 34.464 1.00 22.72 250 ASN A O 1
ATOM 2007 N N . CYS A 1 251 ? 16.343 30.426 32.740 1.00 21.34 251 CYS A N 1
ATOM 2008 C CA . CYS A 1 251 ? 17.135 29.739 31.727 1.00 21.16 251 CYS A CA 1
ATOM 2009 C C . CYS A 1 251 ? 17.272 30.628 30.498 1.00 21.16 251 CYS A C 1
ATOM 2010 O O . CYS A 1 251 ? 16.523 31.594 30.331 1.00 21.55 251 CYS A O 1
ATOM 2013 N N . GLY A 1 252 ? 18.229 30.301 29.638 1.00 20.30 252 GLY A N 1
ATOM 2014 C CA . GLY A 1 252 ? 18.436 31.095 28.446 1.00 20.52 252 GLY A CA 1
ATOM 2015 C C . GLY A 1 252 ? 18.908 30.285 27.257 1.00 20.19 252 GLY A C 1
ATOM 2016 O O . GLY A 1 252 ? 19.711 29.363 27.400 1.00 20.35 252 GLY A O 1
ATOM 2017 N N . LEU A 1 253 ? 18.387 30.621 26.082 1.00 19.58 253 LEU A N 1
ATOM 2018 C CA . LEU A 1 253 ? 18.765 29.952 24.841 1.00 19.61 253 LEU A CA 1
ATOM 2019 C C . LEU A 1 253 ? 19.818 30.865 24.223 1.00 19.63 253 LEU A C 1
ATOM 2020 O O . LEU A 1 253 ? 19.500 31.951 23.740 1.00 19.41 253 LEU A O 1
ATOM 2025 N N . LEU A 1 254 ? 21.069 30.418 24.235 1.00 18.85 254 LEU A N 1
ATOM 2026 C CA . LEU A 1 254 ? 22.174 31.241 23.756 1.00 18.10 254 LEU A CA 1
ATOM 2027 C C . LEU A 1 254 ? 22.882 30.797 22.482 1.00 18.27 254 LEU A C 1
ATOM 2028 O O . LEU A 1 254 ? 23.649 29.837 22.494 1.00 18.47 254 LEU A O 1
ATOM 2033 N N . PRO A 1 255 ? 22.643 31.506 21.365 1.00 18.62 255 PRO A N 1
ATOM 2034 C CA . PRO A 1 255 ? 23.276 31.176 20.086 1.00 18.81 255 PRO A CA 1
ATOM 2035 C C . PRO A 1 255 ? 24.649 31.835 20.049 1.00 19.61 255 PRO A C 1
ATOM 2036 O O . PRO A 1 255 ? 24.901 32.729 19.243 1.00 19.74 255 PRO A O 1
ATOM 2040 N N . ILE A 1 256 ? 25.532 31.385 20.931 1.00 20.48 256 ILE A N 1
ATOM 2041 C CA . ILE A 1 256 ? 26.866 31.954 21.035 1.00 21.59 256 ILE A CA 1
ATOM 2042 C C . ILE A 1 256 ? 27.757 31.616 19.848 1.00 23.05 256 ILE A C 1
ATOM 2043 O O . ILE A 1 256 ? 27.904 30.453 19.477 1.00 24.18 256 ILE A O 1
ATOM 2048 N N . GLY A 1 257 ? 28.336 32.652 19.249 1.00 24.25 257 GLY A N 1
ATOM 2049 C CA . GLY A 1 257 ? 29.228 32.463 18.118 1.00 26.90 257 GLY A CA 1
ATOM 2050 C C . GLY A 1 257 ? 28.587 32.225 16.762 1.00 27.57 257 GLY A C 1
ATOM 2051 O O . GLY A 1 257 ? 29.266 32.294 15.736 1.00 28.01 257 GLY A O 1
ATOM 2052 N N . GLU A 1 258 ? 27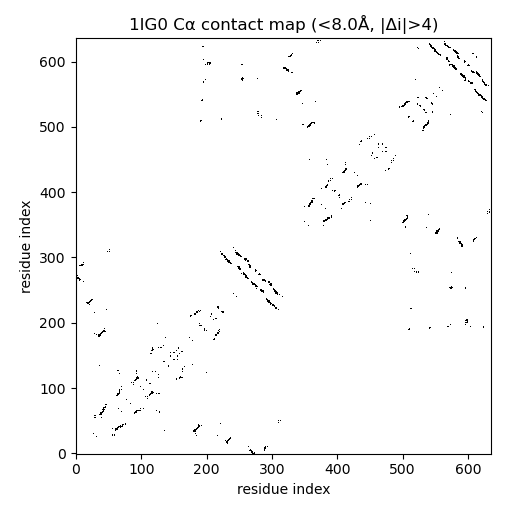.286 31.954 16.742 1.00 28.61 258 GLU A N 1
ATOM 2053 C CA . GLU A 1 258 ? 26.602 31.693 15.483 1.00 28.38 258 GLU A CA 1
ATOM 2054 C C . GLU A 1 258 ? 25.092 31.885 15.584 1.00 27.23 258 GLU A C 1
ATOM 2055 O O . GLU A 1 258 ? 24.448 31.351 16.485 1.00 27.06 258 GLU A O 1
ATOM 2061 N N . ALA A 1 259 ? 24.533 32.649 14.653 1.00 26.06 259 ALA A N 1
ATOM 2062 C CA . ALA A 1 259 ? 23.097 32.892 14.632 1.00 25.44 259 ALA A CA 1
ATOM 2063 C C . ALA A 1 259 ? 22.380 31.633 14.152 1.00 24.99 259 ALA A C 1
ATOM 2064 O O . ALA A 1 259 ? 22.945 30.828 13.409 1.00 25.12 259 ALA A O 1
ATOM 2066 N N . THR A 1 260 ? 21.138 31.460 14.587 1.00 23.42 260 THR A N 1
ATOM 2067 C CA . THR A 1 260 ? 20.355 30.303 14.185 1.00 23.18 260 THR A CA 1
ATOM 2068 C C . THR A 1 260 ? 18.869 30.624 14.256 1.00 23.21 260 THR A C 1
ATOM 2069 O O . THR A 1 260 ? 18.480 31.773 14.462 1.00 23.71 260 THR A O 1
ATOM 2073 N N . LEU A 1 261 ? 18.045 29.600 14.081 1.00 23.46 261 LEU A N 1
ATOM 2074 C CA . LEU A 1 261 ? 16.602 29.765 14.115 1.00 23.45 261 LEU A CA 1
ATOM 2075 C C . LEU A 1 261 ? 15.982 28.835 15.145 1.00 22.66 261 LEU A C 1
ATOM 2076 O O . LEU A 1 261 ? 16.284 27.643 15.175 1.00 23.23 261 LEU A O 1
ATOM 2081 N N . VAL A 1 262 ? 15.131 29.385 16.002 1.00 22.23 262 VAL A N 1
ATOM 2082 C CA . VAL A 1 262 ? 14.450 28.566 16.993 1.00 22.87 262 VAL A CA 1
ATOM 2083 C C . VAL A 1 262 ? 13.137 28.193 16.323 1.00 23.06 262 VAL A C 1
ATOM 2084 O O . VAL A 1 262 ? 12.183 28.971 16.323 1.00 23.89 262 VAL A O 1
ATOM 2088 N N . LYS A 1 263 ? 13.107 27.007 15.728 1.00 24.39 263 LYS A N 1
ATOM 2089 C CA . LYS A 1 263 ? 11.927 26.529 15.023 1.00 25.45 263 LYS A CA 1
ATOM 2090 C C . LYS A 1 263 ? 10.695 26.503 15.921 1.00 25.29 263 LYS A C 1
ATOM 2091 O O . LYS A 1 263 ? 9.617 26.946 15.521 1.00 25.21 263 LYS A O 1
ATOM 2097 N N . GLU A 1 264 ? 10.859 25.996 17.139 1.00 25.09 264 GLU A N 1
ATOM 2098 C CA . GLU A 1 264 ? 9.745 25.920 18.076 1.00 25.12 264 GLU A CA 1
ATOM 2099 C C . GLU A 1 264 ? 10.167 25.465 19.470 1.00 24.26 264 GLU A C 1
ATOM 2100 O O . GLU A 1 264 ? 11.070 24.641 19.622 1.00 22.80 264 GLU A O 1
ATOM 2106 N N . THR A 1 265 ? 9.517 26.027 20.485 1.00 22.77 265 THR A N 1
ATOM 2107 C CA . THR A 1 265 ? 9.780 25.652 21.868 1.00 22.89 265 THR A CA 1
ATOM 2108 C C . THR A 1 265 ? 8.438 25.382 22.529 1.00 23.52 265 THR A C 1
ATOM 2109 O O . THR A 1 265 ? 7.417 25.942 22.131 1.00 23.24 265 THR A O 1
ATOM 2113 N N . ARG A 1 266 ? 8.445 24.504 23.523 1.00 24.10 266 ARG A N 1
ATOM 2114 C CA . ARG A 1 266 ? 7.241 24.162 24.268 1.00 25.25 266 ARG A CA 1
ATOM 2115 C C . ARG A 1 266 ? 7.643 23.894 25.708 1.00 24.97 266 ARG A C 1
ATOM 2116 O O . ARG A 1 266 ? 8.461 23.014 25.967 1.00 26.54 266 ARG A O 1
ATOM 2124 N N . GLY A 1 267 ? 7.079 24.645 26.646 1.00 23.87 267 GLY A N 1
ATOM 2125 C CA . GLY A 1 267 ? 7.420 24.433 28.039 1.00 23.20 267 GLY A CA 1
ATOM 2126 C C . GLY A 1 267 ? 8.194 25.582 28.654 1.00 22.16 267 GLY A C 1
ATOM 2127 O O . GLY A 1 267 ? 8.675 25.476 29.782 1.00 21.66 267 GLY A O 1
ATOM 2128 N N . LEU A 1 268 ? 8.327 26.679 27.914 1.00 22.17 268 LEU A N 1
ATOM 2129 C CA . LEU A 1 268 ? 9.034 27.855 28.410 1.00 21.76 268 LEU A CA 1
ATOM 2130 C C . LEU A 1 268 ? 8.008 28.930 28.739 1.00 22.05 268 LEU A C 1
ATOM 2131 O O . LEU A 1 268 ? 6.951 28.992 28.114 1.00 22.29 268 LEU A O 1
ATOM 2136 N N . LYS A 1 269 ? 8.312 29.772 29.724 1.00 22.05 269 LYS A N 1
ATOM 2137 C CA . LYS A 1 269 ? 7.392 30.840 30.104 1.00 22.21 269 LYS A CA 1
ATOM 2138 C C . LYS A 1 269 ? 7.068 31.654 28.856 1.00 22.01 269 LYS A C 1
ATOM 2139 O O . LYS A 1 269 ? 5.936 32.098 28.656 1.00 21.98 269 LYS A O 1
ATOM 2145 N N . TRP A 1 270 ? 8.081 31.837 28.017 1.00 22.02 270 TRP A N 1
ATOM 2146 C CA . TRP A 1 270 ? 7.930 32.564 26.768 1.00 21.67 270 TRP A CA 1
ATOM 2147 C C . TRP A 1 270 ? 8.347 31.644 25.628 1.00 21.81 270 TRP A C 1
ATOM 2148 O O . TRP A 1 270 ? 9.534 31.506 25.333 1.00 21.87 270 TRP A O 1
ATOM 2159 N N . ASP A 1 271 ? 7.363 30.995 25.010 1.00 21.94 271 ASP A N 1
ATOM 2160 C CA . ASP A 1 271 ? 7.619 30.089 23.893 1.00 23.10 271 ASP A CA 1
ATOM 2161 C C . ASP A 1 271 ? 7.707 30.866 22.590 1.00 23.56 271 ASP A C 1
ATOM 2162 O O . ASP A 1 271 ? 7.026 31.877 22.414 1.00 24.29 271 ASP A O 1
ATOM 2167 N N . VAL A 1 272 ? 8.542 30.388 21.674 1.00 23.28 272 VAL A N 1
ATOM 2168 C CA . VAL A 1 272 ? 8.701 31.037 20.379 1.00 23.32 272 VAL A CA 1
ATOM 2169 C C . VAL A 1 272 ? 8.589 30.012 19.258 1.00 23.42 272 VAL A C 1
ATOM 2170 O O . VAL A 1 272 ? 8.705 28.808 19.489 1.00 22.57 272 VAL A O 1
ATOM 2174 N N . LYS A 1 273 ? 8.361 30.501 18.044 1.00 23.58 273 LYS A N 1
ATOM 2175 C CA . LYS A 1 273 ? 8.227 29.642 16.873 1.00 24.64 273 LYS A CA 1
ATOM 2176 C C . LYS A 1 273 ? 8.721 30.416 15.653 1.00 24.76 273 LYS A C 1
ATOM 2177 O O . LYS A 1 273 ? 8.389 31.590 15.489 1.00 24.48 273 LYS A O 1
ATOM 2183 N N . ASN A 1 274 ? 9.510 29.761 14.803 1.00 25.30 274 ASN A N 1
ATOM 2184 C CA . ASN A 1 274 ? 10.060 30.406 13.609 1.00 26.45 274 ASN A CA 1
ATOM 2185 C C . ASN A 1 274 ? 10.677 31.724 14.062 1.00 26.23 274 ASN A C 1
ATOM 2186 O O . ASN A 1 274 ? 10.536 32.760 13.411 1.00 25.61 274 ASN A O 1
ATOM 2191 N N . TRP A 1 275 ? 11.380 31.653 15.186 1.00 25.44 275 TRP A N 1
ATOM 2192 C CA . TRP A 1 275 ? 11.995 32.807 15.825 1.00 24.01 275 TRP A CA 1
ATOM 2193 C C . TRP A 1 275 ? 13.506 32.895 15.603 1.00 23.77 275 TRP A C 1
ATOM 2194 O O . TRP A 1 275 ? 14.269 32.119 16.178 1.00 22.96 275 TRP A O 1
ATOM 2205 N N . PRO A 1 276 ? 13.959 33.842 14.764 1.00 23.03 276 PRO A N 1
ATOM 2206 C CA . PRO A 1 276 ? 15.396 33.985 14.512 1.00 22.37 276 PRO A CA 1
ATOM 2207 C C . PRO A 1 276 ? 16.098 34.457 15.783 1.00 21.72 276 PRO A C 1
ATOM 2208 O O . PRO A 1 276 ? 15.580 35.313 16.499 1.00 21.77 276 PRO A O 1
ATOM 2212 N N . THR A 1 277 ? 17.272 33.904 16.064 1.00 20.76 277 THR A N 1
ATOM 2213 C CA . THR A 1 277 ? 18.012 34.301 17.254 1.00 19.69 277 THR A CA 1
ATOM 2214 C C . THR A 1 277 ? 19.479 34.551 16.921 1.00 19.79 277 THR A C 1
ATOM 2215 O O . THR A 1 277 ? 20.102 33.791 16.176 1.00 19.64 277 THR A O 1
ATOM 2219 N N . SER A 1 278 ? 20.022 35.629 17.473 1.00 19.44 278 SER A N 1
ATOM 2220 C CA . SER A 1 278 ? 21.412 35.989 17.230 1.00 19.82 278 SER A CA 1
ATOM 2221 C C . SER A 1 278 ? 21.932 36.972 18.267 1.00 19.58 278 SER A C 1
ATOM 2222 O O . SER A 1 278 ? 21.214 37.874 18.696 1.00 19.34 278 SER A O 1
ATOM 2225 N N . VAL A 1 279 ? 23.186 36.787 18.666 1.00 19.29 279 VAL A N 1
ATOM 2226 C CA . VAL A 1 279 ? 23.825 37.669 19.633 1.00 19.20 279 VAL A CA 1
ATOM 2227 C C . VAL A 1 279 ? 24.059 39.033 18.991 1.00 19.27 279 VAL A C 1
ATOM 2228 O O . VAL A 1 279 ? 24.028 40.065 19.662 1.00 20.41 279 VAL A O 1
ATOM 2232 N N . VAL A 1 280 ? 24.279 39.027 17.682 1.00 19.02 280 VAL A N 1
ATOM 2233 C CA . VAL A 1 280 ? 24.529 40.254 16.935 1.00 19.63 280 VAL A CA 1
ATOM 2234 C C . VAL A 1 280 ? 23.293 41.143 16.823 1.00 20.63 280 VAL A C 1
ATOM 2235 O O . VAL A 1 280 ? 23.396 42.366 16.915 1.00 20.67 280 VAL A O 1
ATOM 2239 N N . THR A 1 281 ? 22.128 40.534 16.625 1.00 20.79 281 THR A N 1
ATOM 2240 C CA . THR A 1 281 ? 20.891 41.299 16.501 1.00 21.67 281 THR A CA 1
ATOM 2241 C C . THR A 1 281 ? 20.271 41.575 17.863 1.00 21.48 281 THR A C 1
ATOM 2242 O O . THR A 1 281 ? 19.344 42.373 17.980 1.00 20.87 281 THR A O 1
ATOM 2246 N N . GLY A 1 282 ? 20.786 40.911 18.892 1.00 21.41 282 GLY A N 1
ATOM 2247 C CA . GLY A 1 282 ? 20.255 41.104 20.228 1.00 21.25 282 GLY A CA 1
ATOM 2248 C C . GLY A 1 282 ? 19.038 40.238 20.494 1.00 21.50 282 GLY A C 1
ATOM 2249 O O . GLY A 1 282 ? 18.508 40.215 21.606 1.00 21.05 282 GLY A O 1
ATOM 2250 N N . ARG A 1 283 ? 18.584 39.532 19.465 1.00 21.30 283 ARG A N 1
ATOM 2251 C CA . ARG A 1 283 ? 17.432 38.653 19.603 1.00 21.53 283 ARG A CA 1
ATOM 2252 C C . ARG A 1 283 ? 17.875 37.380 20.313 1.00 21.07 283 ARG A C 1
ATOM 2253 O O . ARG A 1 283 ? 18.231 36.388 19.677 1.00 21.22 283 ARG A O 1
ATOM 2261 N N . VAL A 1 284 ? 17.859 37.428 21.639 1.00 20.36 284 VAL A N 1
ATOM 2262 C CA . VAL A 1 284 ? 18.263 36.294 22.457 1.00 20.26 284 VAL A CA 1
ATOM 2263 C C . VAL A 1 284 ? 17.294 36.120 23.614 1.00 20.85 284 VAL A C 1
ATOM 2264 O O . VAL A 1 284 ? 17.004 37.070 24.342 1.00 21.52 284 VAL A O 1
ATOM 2268 N N . SER A 1 285 ? 16.793 34.902 23.780 1.00 21.19 285 SER A N 1
ATOM 2269 C CA . SER A 1 285 ? 15.869 34.613 24.862 1.00 21.79 285 SER A CA 1
ATOM 2270 C C . SER A 1 285 ? 16.635 34.498 26.174 1.00 22.65 285 SER A C 1
ATOM 2271 O O . SER A 1 285 ? 17.218 33.457 26.478 1.00 23.48 285 SER A O 1
ATOM 2274 N N . SER A 1 286 ? 16.644 35.584 26.939 1.00 23.13 286 SER A N 1
ATOM 2275 C CA . SER A 1 286 ? 17.318 35.614 28.229 1.00 23.78 286 SER A CA 1
ATOM 2276 C C . SER A 1 286 ? 16.247 35.839 29.287 1.00 23.75 286 SER A C 1
ATOM 2277 O O . SER A 1 286 ? 15.186 36.391 28.995 1.00 24.25 286 SER A O 1
ATOM 2280 N N . SER A 1 287 ? 16.523 35.407 30.511 1.00 23.40 287 SER A N 1
ATOM 2281 C CA . SER A 1 287 ? 15.571 35.558 31.602 1.00 23.28 287 SER A CA 1
ATOM 2282 C C . SER A 1 287 ? 14.284 34.784 31.338 1.00 22.96 287 SER A C 1
ATOM 2283 O O . SER A 1 287 ? 13.208 35.177 31.787 1.00 23.18 287 SER A O 1
ATOM 2286 N N . ASN A 1 288 ? 14.395 33.688 30.597 1.00 21.86 288 ASN A N 1
ATOM 2287 C CA . ASN A 1 288 ? 13.231 32.860 30.319 1.00 20.86 288 ASN A CA 1
ATOM 2288 C C . ASN A 1 288 ? 13.213 31.886 31.489 1.00 20.51 288 ASN A C 1
ATOM 2289 O O . ASN A 1 288 ? 14.051 31.985 32.386 1.00 19.79 288 ASN A O 1
ATOM 2294 N N . ARG A 1 289 ? 12.265 30.958 31.492 1.00 20.16 289 ARG A N 1
ATOM 2295 C CA . ARG A 1 289 ? 12.184 29.968 32.559 1.00 20.43 289 ARG A CA 1
ATOM 2296 C C . ARG A 1 289 ? 11.247 28.835 32.170 1.00 20.65 289 ARG A C 1
ATOM 2297 O O . ARG A 1 289 ? 10.304 29.032 31.403 1.00 20.21 289 ARG A O 1
ATOM 2305 N N . PHE A 1 290 ? 11.519 27.644 32.694 1.00 21.04 290 PHE A N 1
ATOM 2306 C CA . PHE A 1 290 ? 10.701 26.472 32.401 1.00 21.36 290 PHE A CA 1
ATOM 2307 C C . PHE A 1 290 ? 9.325 26.595 33.050 1.00 21.81 290 PHE A C 1
ATOM 2308 O O . PHE A 1 290 ? 9.207 27.047 34.189 1.00 22.16 290 PHE A O 1
ATOM 2316 N N . VAL A 1 291 ? 8.287 26.198 32.320 1.00 21.85 291 VAL A N 1
ATOM 2317 C CA . VAL A 1 291 ? 6.930 26.205 32.857 1.00 22.77 291 VAL A CA 1
ATOM 2318 C C . VAL A 1 291 ? 6.376 24.789 32.720 1.00 23.20 291 VAL A C 1
ATOM 2319 O O . VAL A 1 291 ? 5.389 24.427 33.363 1.00 23.37 291 VAL A O 1
ATOM 2323 N N . GLY A 1 292 ? 7.026 23.993 31.875 1.00 24.04 292 GLY A N 1
ATOM 2324 C CA . GLY A 1 292 ? 6.613 22.614 31.687 1.00 24.57 292 GLY A CA 1
ATOM 2325 C C . GLY A 1 292 ? 6.827 21.884 33.000 1.00 25.65 292 GLY A C 1
ATOM 2326 O O . GLY A 1 292 ? 7.907 21.965 33.588 1.00 25.35 292 GLY A O 1
ATOM 2327 N N . ASP A 1 293 ? 5.809 21.165 33.462 1.00 25.93 293 ASP A N 1
ATOM 2328 C CA . ASP A 1 293 ? 5.891 20.456 34.734 1.00 26.69 293 ASP A CA 1
ATOM 2329 C C . ASP A 1 293 ? 7.106 19.539 34.895 1.00 26.22 293 ASP A C 1
ATOM 2330 O O . ASP A 1 293 ? 7.814 19.626 35.899 1.00 26.11 293 ASP A O 1
ATOM 2335 N N . ASN A 1 294 ? 7.361 18.667 33.924 1.00 25.15 294 ASN A N 1
ATOM 2336 C CA . ASN A 1 294 ? 8.514 17.776 34.029 1.00 25.72 294 ASN A CA 1
ATOM 2337 C C . ASN A 1 294 ? 9.376 17.726 32.773 1.00 25.16 294 ASN A C 1
ATOM 2338 O O . ASN A 1 294 ? 10.249 16.866 32.649 1.00 25.24 294 ASN A O 1
ATOM 2343 N N . CYS A 1 295 ? 9.134 18.641 31.841 1.00 24.48 295 CYS A N 1
ATOM 2344 C CA . CYS A 1 295 ? 9.917 18.686 30.613 1.00 23.93 295 CYS A CA 1
ATOM 2345 C C . CYS A 1 295 ? 9.640 19.927 29.777 1.00 24.19 295 CYS A C 1
ATOM 2346 O O . CYS A 1 295 ? 8.592 20.562 29.900 1.00 23.68 295 CYS A O 1
ATOM 2349 N N . CYS A 1 296 ? 10.605 20.261 28.928 1.00 24.24 296 CYS A N 1
ATOM 2350 C CA . CYS A 1 296 ? 10.517 21.404 28.031 1.00 25.74 296 CYS A CA 1
ATOM 2351 C C . CYS A 1 296 ? 11.080 20.960 26.686 1.00 25.09 296 CYS A C 1
ATOM 2352 O O . CYS A 1 296 ? 12.031 20.181 26.635 1.00 25.78 296 CYS A O 1
ATOM 2355 N N . PHE A 1 297 ? 10.495 21.453 25.601 1.00 24.46 297 PHE A N 1
ATOM 2356 C CA . PHE A 1 297 ? 10.939 21.084 24.263 1.00 22.35 297 PHE A CA 1
ATOM 2357 C C . PHE A 1 297 ? 11.557 22.266 23.525 1.00 21.79 297 PHE A C 1
ATOM 2358 O O . PHE A 1 297 ? 10.972 23.347 23.463 1.00 19.79 297 PHE A O 1
ATOM 2366 N N . ILE A 1 298 ? 12.743 22.054 22.965 1.00 21.12 298 ILE A N 1
ATOM 2367 C CA . ILE A 1 298 ? 13.431 23.097 22.217 1.00 21.29 298 ILE A CA 1
ATOM 2368 C C . ILE A 1 298 ? 13.928 22.544 20.889 1.00 21.47 298 ILE A C 1
ATOM 2369 O O . ILE A 1 298 ? 14.722 21.604 20.854 1.00 21.48 298 ILE A O 1
ATOM 2374 N N . ASP A 1 299 ? 13.449 23.134 19.799 1.00 21.10 299 ASP A N 1
ATOM 2375 C CA . ASP A 1 299 ? 13.828 22.715 18.455 1.00 21.87 299 ASP A CA 1
ATOM 2376 C C . ASP A 1 299 ? 14.502 23.869 17.719 1.00 21.86 299 ASP A C 1
ATOM 2377 O O . ASP A 1 299 ? 13.844 24.833 17.330 1.00 22.44 299 ASP A O 1
ATOM 2382 N N . THR A 1 300 ? 15.815 23.765 17.535 1.00 21.73 300 THR A N 1
ATOM 2383 C CA . THR A 1 300 ? 16.580 24.796 16.839 1.00 22.46 300 THR A CA 1
ATOM 2384 C C . THR A 1 300 ? 17.195 24.248 15.549 1.00 22.31 300 THR A C 1
ATOM 2385 O O . THR A 1 300 ? 17.462 23.050 15.439 1.00 21.77 300 THR A O 1
ATOM 2389 N N . LYS A 1 301 ? 17.414 25.127 14.574 1.00 23.09 301 LYS A N 1
ATOM 2390 C CA . LYS A 1 301 ? 17.995 24.725 13.296 1.00 23.88 301 LYS A CA 1
ATOM 2391 C C . LYS A 1 301 ? 19.444 24.276 13.456 1.00 23.73 301 LYS A C 1
ATOM 2392 O O . LYS A 1 301 ? 19.925 23.426 12.709 1.00 23.25 301 LYS A O 1
ATOM 2398 N N . ASP A 1 302 ? 20.137 24.860 14.429 1.00 23.76 302 ASP A N 1
ATOM 2399 C CA . ASP A 1 302 ? 21.530 24.518 14.696 1.00 23.78 302 ASP A CA 1
ATOM 2400 C C . ASP A 1 302 ? 21.707 24.335 16.197 1.00 23.22 302 ASP A C 1
ATOM 2401 O O . ASP A 1 302 ? 20.900 24.833 16.983 1.00 22.53 302 ASP A O 1
ATOM 2406 N N . ASP A 1 303 ? 22.754 23.618 16.596 1.00 22.81 303 ASP A N 1
ATOM 2407 C CA . ASP A 1 303 ? 23.008 23.396 18.013 1.00 23.23 303 ASP A CA 1
ATOM 2408 C C . ASP A 1 303 ? 23.124 24.744 18.705 1.00 22.39 303 ASP A C 1
ATOM 2409 O O . ASP A 1 303 ? 23.670 25.690 18.141 1.00 22.24 303 ASP A O 1
ATOM 2414 N N . ILE A 1 304 ? 22.603 24.833 19.923 1.00 22.23 304 ILE A N 1
ATOM 2415 C CA . ILE A 1 304 ? 22.684 26.073 20.681 1.00 23.00 304 ILE A CA 1
ATOM 2416 C C . ILE A 1 304 ? 23.106 25.776 22.109 1.00 21.80 304 ILE A C 1
ATOM 2417 O O . ILE A 1 304 ? 23.026 24.638 22.570 1.00 23.85 304 ILE A O 1
ATOM 2422 N N . ILE A 1 305 ? 23.557 26.811 22.804 1.00 21.63 305 ILE A N 1
ATOM 2423 C CA . ILE A 1 305 ? 23.974 26.662 24.186 1.00 20.54 305 ILE A CA 1
ATOM 2424 C C . ILE A 1 305 ? 22.820 27.061 25.091 1.00 21.03 305 ILE A C 1
ATOM 2425 O O . ILE A 1 305 ? 22.091 28.012 24.807 1.00 20.64 305 ILE A O 1
ATOM 2430 N N . LEU A 1 306 ? 22.654 26.320 26.177 1.00 19.58 306 LEU A N 1
ATOM 2431 C CA . LEU A 1 306 ? 21.599 26.601 27.130 1.00 20.85 306 LEU A CA 1
ATOM 2432 C C . LEU A 1 306 ? 22.207 26.776 28.509 1.00 20.67 306 LEU A C 1
ATOM 2433 O O . LEU A 1 306 ? 23.128 26.053 28.892 1.00 20.70 306 LEU A O 1
ATOM 2438 N N . ASN A 1 307 ? 21.709 27.759 29.244 1.00 20.72 307 ASN A N 1
ATOM 2439 C CA . ASN A 1 307 ? 22.186 27.983 30.593 1.00 19.57 307 ASN A CA 1
ATOM 2440 C C . ASN A 1 307 ? 20.955 27.827 31.469 1.00 19.95 307 ASN A C 1
ATOM 2441 O O . ASN A 1 307 ? 19.885 28.354 31.157 1.00 18.91 307 ASN A O 1
ATOM 2446 N N . VAL A 1 308 ? 21.098 27.062 32.542 1.00 19.43 308 VAL A N 1
ATOM 2447 C CA . VAL A 1 308 ? 19.997 26.838 33.461 1.00 20.84 308 VAL A CA 1
ATOM 2448 C C . VAL A 1 308 ? 20.446 27.285 34.837 1.00 21.15 308 VAL A C 1
ATOM 2449 O O . VAL A 1 308 ? 21.375 26.720 35.413 1.00 20.43 308 VAL A O 1
ATOM 2453 N N . GLU A 1 309 ? 19.794 28.319 35.350 1.00 20.88 309 GLU A N 1
ATOM 2454 C CA . GLU A 1 309 ? 20.125 28.842 36.662 1.00 21.80 309 GLU A CA 1
ATOM 2455 C C . GLU A 1 309 ? 19.860 27.791 37.728 1.00 21.49 309 GLU A C 1
ATOM 2456 O O . GLU A 1 309 ? 18.826 27.122 37.719 1.00 21.97 309 GLU A O 1
ATOM 2462 N N . ILE A 1 310 ? 20.809 27.645 38.643 1.00 22.11 310 ILE A N 1
ATOM 2463 C CA . ILE A 1 310 ? 20.672 26.680 39.719 1.00 22.51 310 ILE A CA 1
ATOM 2464 C C . ILE A 1 310 ? 20.885 27.335 41.073 1.00 23.70 310 ILE A C 1
ATOM 2465 O O . ILE A 1 310 ? 21.553 28.363 41.190 1.00 22.93 310 ILE A O 1
ATOM 2470 N N . PHE A 1 311 ? 20.294 26.723 42.090 1.00 24.96 311 PHE A N 1
ATOM 2471 C CA . PHE A 1 311 ? 20.425 27.182 43.460 1.00 26.88 311 PHE A CA 1
ATOM 2472 C C . PHE A 1 311 ? 21.284 26.096 44.104 1.00 27.41 311 PHE A C 1
ATOM 2473 O O . PHE A 1 311 ? 20.775 25.129 44.670 1.00 27.15 311 PHE A O 1
ATOM 2481 N N . VAL A 1 312 ? 22.597 26.262 43.976 1.00 29.64 312 VAL A N 1
ATOM 2482 C CA . VAL A 1 312 ? 23.573 25.306 44.487 1.00 31.69 312 VAL A CA 1
ATOM 2483 C C . VAL A 1 312 ? 23.346 24.772 45.898 1.00 33.76 312 VAL A C 1
ATOM 2484 O O . VAL A 1 312 ? 23.554 23.584 46.147 1.00 33.77 312 VAL A O 1
ATOM 2488 N N . ASP A 1 313 ? 22.924 25.631 46.820 1.00 35.63 313 ASP A N 1
ATOM 2489 C CA . ASP A 1 313 ? 22.695 25.191 48.194 1.00 38.03 313 ASP A CA 1
ATOM 2490 C C . ASP A 1 313 ? 21.549 24.187 48.337 1.00 38.36 313 ASP A C 1
ATOM 2491 O O . ASP A 1 313 ? 21.390 23.579 49.395 1.00 38.77 313 ASP A O 1
ATOM 2496 N N . LYS A 1 314 ? 20.757 24.008 47.280 1.00 38.08 314 LYS A N 1
ATOM 2497 C CA . LYS A 1 314 ? 19.631 23.071 47.312 1.00 38.41 314 LYS A CA 1
ATOM 2498 C C . LYS A 1 314 ? 19.928 21.778 46.557 1.00 37.61 314 LYS A C 1
ATOM 2499 O O . LYS A 1 314 ? 19.303 20.746 46.801 1.00 37.19 314 LYS A O 1
ATOM 2505 N N . LEU A 1 315 ? 20.893 21.846 45.648 1.00 36.66 315 LEU A N 1
ATOM 2506 C CA . LEU A 1 315 ? 21.285 20.716 44.811 1.00 36.29 315 LEU A CA 1
ATOM 2507 C C . LEU A 1 315 ? 21.584 19.388 45.513 1.00 36.31 315 LEU A C 1
ATOM 2508 O O . LEU A 1 315 ? 21.077 18.342 45.105 1.00 35.14 315 LEU A O 1
ATOM 2513 N N . ILE A 1 316 ? 22.403 19.429 46.558 1.00 37.11 316 ILE A N 1
ATOM 2514 C CA . ILE A 1 316 ? 22.791 18.219 47.281 1.00 38.68 316 ILE A CA 1
ATOM 2515 C C . ILE A 1 316 ? 21.660 17.247 47.615 1.00 39.87 316 ILE A C 1
ATOM 2516 O O . ILE A 1 316 ? 21.850 16.031 47.566 1.00 40.01 316 ILE A O 1
ATOM 2521 N N . ASP A 1 317 ? 20.487 17.774 47.951 1.00 41.16 317 ASP A N 1
ATOM 2522 C CA . ASP A 1 317 ? 19.354 16.928 48.310 1.00 42.35 317 ASP A CA 1
ATOM 2523 C C . ASP A 1 317 ? 18.792 16.067 47.180 1.00 42.19 317 ASP A C 1
ATOM 2524 O O . ASP A 1 317 ? 18.097 15.085 47.442 1.00 43.07 317 ASP A O 1
ATOM 2529 N N . PHE A 1 318 ? 19.091 16.419 45.933 1.00 41.33 318 PHE A N 1
ATOM 2530 C CA . PHE A 1 318 ? 18.573 15.658 44.798 1.00 40.98 318 PHE A CA 1
ATOM 2531 C C . PHE A 1 318 ? 19.635 14.896 44.013 1.00 41.26 318 PHE A C 1
ATOM 2532 O O . PHE A 1 318 ? 19.386 14.469 42.886 1.00 41.88 318 PHE A O 1
ATOM 2540 N N . LEU A 1 319 ? 20.812 14.719 44.601 1.00 41.42 319 LEU A N 1
ATOM 2541 C CA . LEU A 1 319 ? 21.887 14.008 43.916 1.00 41.45 319 LEU A CA 1
ATOM 2542 C C . LEU A 1 319 ? 22.161 12.635 44.518 1.00 42.01 319 LEU A C 1
ATOM 2543 O O . LEU A 1 319 ? 22.869 11.841 43.865 1.00 42.30 319 LEU A O 1
ATOM 2549 N N . MET B 1 1 ? 47.583 35.499 0.676 1.00 45.49 1 MET B N 1
ATOM 2550 C CA . MET B 1 1 ? 46.164 35.038 0.730 1.00 44.38 1 MET B CA 1
ATOM 2551 C C . MET B 1 1 ? 46.085 33.771 1.574 1.00 42.66 1 MET B C 1
ATOM 2552 O O . MET B 1 1 ? 45.004 33.337 1.975 1.00 42.24 1 MET B O 1
ATOM 2557 N N . SER B 1 2 ? 47.245 33.176 1.825 1.00 40.37 2 SER B N 1
ATOM 2558 C CA . SER B 1 2 ? 47.326 31.963 2.619 1.00 38.43 2 SER B CA 1
ATOM 2559 C C . SER B 1 2 ? 47.154 32.307 4.090 1.00 36.44 2 SER B C 1
ATOM 2560 O O . SER B 1 2 ? 47.528 33.394 4.532 1.00 35.33 2 SER B O 1
ATOM 2563 N N . GLU B 1 3 ? 46.581 31.378 4.844 1.00 34.52 3 GLU B N 1
ATOM 2564 C CA . GLU B 1 3 ? 46.381 31.584 6.268 1.00 33.05 3 GLU B CA 1
ATOM 2565 C C . GLU B 1 3 ? 47.751 31.552 6.926 1.00 31.80 3 GLU B C 1
ATOM 2566 O O . GLU B 1 3 ? 48.588 30.716 6.584 1.00 30.73 3 GLU B O 1
ATOM 2572 N N . GLU B 1 4 ? 47.990 32.463 7.861 1.00 31.09 4 GLU B N 1
ATOM 2573 C CA . GLU B 1 4 ? 49.272 32.487 8.545 1.00 30.87 4 GLU B CA 1
ATOM 2574 C C . GLU B 1 4 ? 49.158 32.930 9.995 1.00 29.13 4 GLU B C 1
ATOM 2575 O O . GLU B 1 4 ? 48.254 33.676 10.371 1.00 27.63 4 GLU B O 1
ATOM 2581 N N . CYS B 1 5 ? 50.091 32.445 10.801 1.00 28.41 5 CYS B N 1
ATOM 2582 C CA . CYS B 1 5 ? 50.159 32.770 12.216 1.00 26.73 5 CYS B CA 1
ATOM 2583 C C . CYS B 1 5 ? 51.630 32.747 12.586 1.00 26.60 5 CYS B C 1
ATOM 2584 O O . CYS B 1 5 ? 52.310 31.741 12.386 1.00 25.93 5 CYS B O 1
ATOM 2587 N N . ILE B 1 6 ? 52.126 33.860 13.110 1.00 25.38 6 ILE B N 1
ATOM 2588 C CA . ILE B 1 6 ? 53.527 33.939 13.491 1.00 25.95 6 ILE B CA 1
ATOM 2589 C C . ILE B 1 6 ? 53.666 34.318 14.953 1.00 25.40 6 ILE B C 1
ATOM 2590 O O . ILE B 1 6 ? 52.838 35.050 15.495 1.00 24.48 6 ILE B O 1
ATOM 2595 N N . GLU B 1 7 ? 54.714 33.810 15.590 1.00 24.30 7 GLU B N 1
ATOM 2596 C CA . GLU B 1 7 ? 54.967 34.110 16.989 1.00 23.74 7 GLU B CA 1
ATOM 2597 C C . GLU B 1 7 ? 56.054 35.172 17.046 1.00 22.96 7 GLU B C 1
ATOM 2598 O O . GLU B 1 7 ? 57.203 34.921 16.685 1.00 23.02 7 GLU B O 1
ATOM 2604 N N . ASN B 1 8 ? 55.674 36.364 17.488 1.00 21.10 8 ASN B N 1
ATOM 2605 C CA . ASN B 1 8 ? 56.597 37.486 17.587 1.00 20.50 8 ASN B CA 1
ATOM 2606 C C . ASN B 1 8 ? 57.417 37.477 18.857 1.00 20.36 8 ASN B C 1
ATOM 2607 O O . ASN B 1 8 ? 57.080 36.797 19.827 1.00 19.71 8 ASN B O 1
ATOM 2612 N N . PRO B 1 9 ? 58.531 38.226 18.857 1.00 20.66 9 PRO B N 1
ATOM 2613 C CA . PRO B 1 9 ? 59.355 38.289 20.063 1.00 20.72 9 PRO B CA 1
ATOM 2614 C C . PRO B 1 9 ? 58.493 39.134 21.006 1.00 21.44 9 PRO B C 1
ATOM 2615 O O . PRO B 1 9 ? 57.447 39.636 20.591 1.00 21.13 9 PRO B O 1
ATOM 2619 N N . GLU B 1 10 ? 58.917 39.320 22.248 1.00 21.32 10 GLU B N 1
ATOM 2620 C CA . GLU B 1 10 ? 58.101 40.070 23.199 1.00 22.80 10 GLU B CA 1
ATOM 2621 C C . GLU B 1 10 ? 57.788 41.530 22.860 1.00 22.45 10 GLU B C 1
ATOM 2622 O O . GLU B 1 10 ? 56.771 42.064 23.309 1.00 21.70 10 GLU B O 1
ATOM 2628 N N . ARG B 1 11 ? 58.643 42.179 22.077 1.00 22.27 11 ARG B N 1
ATOM 2629 C CA . ARG B 1 11 ? 58.407 43.574 21.710 1.00 22.51 11 ARG B CA 1
ATOM 2630 C C . ARG B 1 11 ? 58.817 43.914 20.279 1.00 22.85 11 ARG B C 1
ATOM 2631 O O . ARG B 1 11 ? 59.945 43.647 19.864 1.00 22.73 11 ARG B O 1
ATOM 2639 N N . ILE B 1 12 ? 57.893 44.510 19.531 1.00 23.18 12 ILE B N 1
ATOM 2640 C CA . ILE B 1 12 ? 58.156 44.910 18.152 1.00 23.71 12 ILE B CA 1
ATOM 2641 C C . ILE B 1 12 ? 57.519 46.271 17.898 1.00 24.68 12 ILE B C 1
ATOM 2642 O O . ILE B 1 12 ? 56.829 46.824 18.758 1.00 23.86 12 ILE B O 1
ATOM 2647 N N . LYS B 1 13 ? 57.764 46.804 16.707 1.00 26.31 13 LYS B N 1
ATOM 2648 C CA . LYS B 1 13 ? 57.190 48.070 16.280 1.00 29.20 13 LYS B CA 1
ATOM 2649 C C . LYS B 1 13 ? 56.454 47.740 14.991 1.00 31.01 13 LYS B C 1
ATOM 2650 O O . LYS B 1 13 ? 57.000 47.097 14.098 1.00 30.66 13 LYS B O 1
ATOM 2656 N N . ILE B 1 14 ? 55.205 48.160 14.903 1.00 33.45 14 ILE B N 1
ATOM 2657 C CA . ILE B 1 14 ? 54.433 47.897 13.714 1.00 36.44 14 ILE B CA 1
ATOM 2658 C C . ILE B 1 14 ? 54.572 49.117 12.849 1.00 38.92 14 ILE B C 1
ATOM 2659 O O . ILE B 1 14 ? 55.091 50.153 13.279 1.00 40.36 14 ILE B O 1
ATOM 2664 N N . GLY B 1 15 ? 54.154 49.016 11.603 1.00 41.95 15 GLY B N 1
ATOM 2665 C CA . GLY B 1 15 ? 54.287 50.206 10.770 1.00 45.10 15 GLY B CA 1
ATOM 2666 C C . GLY B 1 15 ? 52.952 50.723 10.202 1.00 47.49 15 GLY B C 1
ATOM 2667 O O . GLY B 1 15 ? 51.908 50.381 10.674 1.00 48.43 15 GLY B O 1
ATOM 2668 N N . THR B 1 16 ? 52.969 51.502 9.138 1.00 49.18 16 THR B N 1
ATOM 2669 C CA . THR B 1 16 ? 51.795 51.984 8.442 1.00 51.00 16 THR B CA 1
ATOM 2670 C C . THR B 1 16 ? 52.035 51.505 7.003 1.00 52.04 16 THR B C 1
ATOM 2671 O O . THR B 1 16 ? 51.516 52.051 6.031 1.00 52.87 16 THR B O 1
ATOM 2675 N N . ASP B 1 17 ? 52.947 50.539 6.930 1.00 53.05 17 ASP B N 1
ATOM 2676 C CA . ASP B 1 17 ? 53.387 49.885 5.698 1.00 53.42 17 ASP B CA 1
ATOM 2677 C C . ASP B 1 17 ? 52.535 50.066 4.431 1.00 53.59 17 ASP B C 1
ATOM 2678 O O . ASP B 1 17 ? 52.946 50.695 3.446 1.00 53.89 17 ASP B O 1
ATOM 2683 N N . LEU B 1 18 ? 51.339 49.500 4.462 1.00 53.14 18 LEU B N 1
ATOM 2684 C CA . LEU B 1 18 ? 50.419 49.592 3.334 1.00 52.49 18 LEU B CA 1
ATOM 2685 C C . LEU B 1 18 ? 49.007 49.719 3.890 1.00 51.82 18 LEU B C 1
ATOM 2686 O O . LEU B 1 18 ? 48.211 50.561 3.461 1.00 52.69 18 LEU B O 1
ATOM 2691 N N . ILE B 1 19 ? 48.729 48.851 4.855 1.00 50.57 19 ILE B N 1
ATOM 2692 C CA . ILE B 1 19 ? 47.452 48.761 5.546 1.00 49.56 19 ILE B CA 1
ATOM 2693 C C . ILE B 1 19 ? 46.686 50.071 5.674 1.00 49.76 19 ILE B C 1
ATOM 2694 O O . ILE B 1 19 ? 47.244 51.161 5.538 1.00 50.60 19 ILE B O 1
ATOM 2699 N N . ASN B 1 20 ? 45.396 49.948 5.963 1.00 49.27 20 ASN B N 1
ATOM 2700 C CA . ASN B 1 20 ? 44.536 51.107 6.124 1.00 48.65 20 ASN B CA 1
ATOM 2701 C C . ASN B 1 20 ? 43.854 51.107 7.485 1.00 47.61 20 ASN B C 1
ATOM 2702 O O . ASN B 1 20 ? 43.142 50.168 7.845 1.00 47.82 20 ASN B O 1
ATOM 2707 N N . ILE B 1 21 ? 44.093 52.175 8.237 1.00 46.13 21 ILE B N 1
ATOM 2708 C CA . ILE B 1 21 ? 43.530 52.345 9.565 1.00 44.99 21 ILE B CA 1
ATOM 2709 C C . ILE B 1 21 ? 42.203 53.073 9.469 1.00 44.92 21 ILE B C 1
ATOM 2710 O O . ILE B 1 21 ? 42.131 54.231 9.060 1.00 45.06 21 ILE B O 1
ATOM 2715 N N . ARG B 1 22 ? 41.148 52.381 9.858 1.00 44.68 22 ARG B N 1
ATOM 2716 C CA . ARG B 1 22 ? 39.824 52.948 9.805 1.00 44.59 22 ARG B CA 1
ATOM 2717 C C . ARG B 1 22 ? 39.351 53.560 11.118 1.00 43.83 22 ARG B C 1
ATOM 2718 O O . ARG B 1 22 ? 38.391 54.321 11.144 1.00 44.04 22 ARG B O 1
ATOM 2726 N N . ASN B 1 23 ? 40.018 53.185 12.203 1.00 42.35 23 ASN B N 1
ATOM 2727 C CA . ASN B 1 23 ? 39.693 53.688 13.524 1.00 41.56 23 ASN B CA 1
ATOM 2728 C C . ASN B 1 23 ? 40.873 53.606 14.477 1.00 40.91 23 ASN B C 1
ATOM 2729 O O . ASN B 1 23 ? 41.595 52.596 14.468 1.00 39.77 23 ASN B O 1
ATOM 2734 N N . LYS B 1 24 ? 41.093 54.675 15.261 1.00 40.42 24 LYS B N 1
ATOM 2735 C CA . LYS B 1 24 ? 42.161 54.713 16.277 1.00 39.67 24 LYS B CA 1
ATOM 2736 C C . LYS B 1 24 ? 41.528 54.932 17.650 1.00 39.12 24 LYS B C 1
ATOM 2737 O O . LYS B 1 24 ? 40.570 55.695 17.803 1.00 38.36 24 LYS B O 1
ATOM 2743 N N . MET B 1 25 ? 42.056 54.243 18.649 1.00 37.84 25 MET B N 1
ATOM 2744 C CA . MET B 1 25 ? 41.546 54.391 20.004 1.00 38.23 25 MET B CA 1
ATOM 2745 C C . MET B 1 25 ? 42.607 54.077 21.050 1.00 36.99 25 MET B C 1
ATOM 2746 O O . MET B 1 25 ? 43.452 53.209 20.845 1.00 36.60 25 MET B O 1
ATOM 2751 N N . ASN B 1 26 ? 42.564 54.793 22.170 1.00 35.52 26 ASN B N 1
ATOM 2752 C CA . ASN B 1 26 ? 43.516 54.575 23.252 1.00 34.23 26 ASN B CA 1
ATOM 2753 C C . ASN B 1 26 ? 42.769 53.844 24.362 1.00 33.20 26 ASN B C 1
ATOM 2754 O O . ASN B 1 26 ? 41.645 54.211 24.700 1.00 31.89 26 ASN B O 1
ATOM 2759 N N . LEU B 1 27 ? 43.389 52.810 24.922 1.00 31.72 27 LEU B N 1
ATOM 2760 C CA . LEU B 1 27 ? 42.761 52.024 25.980 1.00 31.39 27 LEU B CA 1
ATOM 2761 C C . LEU B 1 27 ? 42.276 52.847 27.168 1.00 31.11 27 LEU B C 1
ATOM 2762 O O . LEU B 1 27 ? 41.225 52.558 27.738 1.00 30.43 27 LEU B O 1
ATOM 2767 N N . LYS B 1 28 ? 43.036 53.871 27.541 1.00 31.48 28 LYS B N 1
ATOM 2768 C CA . LYS B 1 28 ? 42.662 54.717 28.670 1.00 32.58 28 LYS B CA 1
ATOM 2769 C C . LYS B 1 28 ? 41.346 55.453 28.452 1.00 32.44 28 LYS B C 1
ATOM 2770 O O . LYS B 1 28 ? 40.605 55.712 29.401 1.00 32.26 28 LYS B O 1
ATOM 2776 N N . GLU B 1 29 ? 41.056 55.783 27.198 1.00 31.95 29 GLU B N 1
ATOM 2777 C CA . GLU B 1 29 ? 39.840 56.511 26.861 1.00 32.88 29 GLU B CA 1
ATOM 2778 C C . GLU B 1 29 ? 38.576 55.702 27.134 1.00 31.68 29 GLU B C 1
ATOM 2779 O O . GLU B 1 29 ? 37.479 56.258 27.202 1.00 30.97 29 GLU B O 1
ATOM 2785 N N . LEU B 1 30 ? 38.730 54.391 27.291 1.00 29.78 30 LEU B N 1
ATOM 2786 C CA . LEU B 1 30 ? 37.592 53.523 27.576 1.00 28.85 30 LEU B CA 1
ATOM 2787 C C . LEU B 1 30 ? 37.112 53.788 28.998 1.00 27.78 30 LEU B C 1
ATOM 2788 O O . LEU B 1 30 ? 35.939 53.597 29.316 1.00 27.31 30 LEU B O 1
ATOM 2793 N N . ILE B 1 31 ? 38.035 54.235 29.844 1.00 26.53 31 ILE B N 1
ATOM 2794 C CA . ILE B 1 31 ? 37.739 54.520 31.243 1.00 26.55 31 ILE B CA 1
ATOM 2795 C C . ILE B 1 31 ? 37.664 56.017 31.524 1.00 26.89 31 ILE B C 1
ATOM 2796 O O . ILE B 1 31 ? 36.832 56.467 32.311 1.00 26.00 31 ILE B O 1
ATOM 2801 N N . HIS B 1 32 ? 38.541 56.781 30.882 1.00 26.67 32 HIS B N 1
ATOM 2802 C CA . HIS B 1 32 ? 38.581 58.228 31.068 1.00 28.12 32 HIS B CA 1
ATOM 2803 C C . HIS B 1 32 ? 38.001 58.931 29.840 1.00 28.26 32 HIS B C 1
ATOM 2804 O O . HIS B 1 32 ? 38.697 59.153 28.849 1.00 28.67 32 HIS B O 1
ATOM 2811 N N . PRO B 1 33 ? 36.707 59.288 29.897 1.00 28.94 33 PRO B N 1
ATOM 2812 C CA . PRO B 1 33 ? 35.994 59.967 28.810 1.00 30.13 33 PRO B CA 1
ATOM 2813 C C . PRO B 1 33 ? 36.706 61.233 28.336 1.00 31.82 33 PRO B C 1
ATOM 2814 O O . PRO B 1 33 ? 37.389 61.900 29.113 1.00 31.34 33 PRO B O 1
ATOM 2818 N N . ASN B 1 34 ? 36.542 61.562 27.059 1.00 33.84 34 ASN B N 1
ATOM 2819 C CA . ASN B 1 34 ? 37.163 62.756 26.503 1.00 36.50 34 ASN B CA 1
ATOM 2820 C C . ASN B 1 34 ? 36.343 63.975 26.912 1.00 37.55 34 ASN B C 1
ATOM 2821 O O . ASN B 1 34 ? 35.130 63.882 27.102 1.00 36.72 34 ASN B O 1
ATOM 2826 N N . GLU B 1 35 ? 37.010 65.116 27.044 1.00 39.07 35 GLU B N 1
ATOM 2827 C CA . GLU B 1 35 ? 36.355 66.349 27.462 1.00 40.56 35 GLU B CA 1
ATOM 2828 C C . GLU B 1 35 ? 35.130 66.800 26.669 1.00 39.97 35 GLU B C 1
ATOM 2829 O O . GLU B 1 35 ? 34.201 67.367 27.243 1.00 39.88 35 GLU B O 1
ATOM 2835 N N . ASP B 1 36 ? 35.115 66.545 25.364 1.00 39.51 36 ASP B N 1
ATOM 2836 C CA . ASP B 1 36 ? 34.011 66.984 24.510 1.00 39.08 36 ASP B CA 1
ATOM 2837 C C . ASP B 1 36 ? 32.806 66.044 24.433 1.00 36.98 36 ASP B C 1
ATOM 2838 O O . ASP B 1 36 ? 31.765 66.418 23.893 1.00 37.95 36 ASP B O 1
ATOM 2843 N N . GLU B 1 37 ? 32.923 64.835 24.969 1.00 33.52 37 GLU B N 1
ATOM 2844 C CA . GLU B 1 37 ? 31.810 63.894 24.889 1.00 30.47 37 GLU B CA 1
ATOM 2845 C C . GLU B 1 37 ? 31.061 63.703 26.202 1.00 27.80 37 GLU B C 1
ATOM 2846 O O . GLU B 1 37 ? 31.572 64.020 27.276 1.00 25.54 37 GLU B O 1
ATOM 2852 N N . ASN B 1 38 ? 29.836 63.194 26.108 1.00 24.75 38 ASN B N 1
ATOM 2853 C CA . ASN B 1 38 ? 29.039 62.927 27.297 1.00 22.98 38 ASN B CA 1
ATOM 2854 C C . ASN B 1 38 ? 29.554 61.619 27.877 1.00 22.06 38 ASN B C 1
ATOM 2855 O O . ASN B 1 38 ? 30.222 60.853 27.184 1.00 20.60 38 ASN B O 1
ATOM 2860 N N . SER B 1 39 ? 29.249 61.361 29.143 1.00 20.91 39 SER B N 1
ATOM 2861 C CA . SER B 1 39 ? 29.714 60.139 29.782 1.00 20.82 39 SER B CA 1
ATOM 2862 C C . SER B 1 39 ? 28.733 59.614 30.816 1.00 20.50 39 SER B C 1
ATOM 2863 O O . SER B 1 39 ? 27.968 60.373 31.412 1.00 20.59 39 SER B O 1
ATOM 2866 N N . THR B 1 40 ? 28.769 58.304 31.025 1.00 19.58 40 THR B N 1
ATOM 2867 C CA . THR B 1 40 ? 27.883 57.668 31.983 1.00 18.97 40 THR B CA 1
ATOM 2868 C C . THR B 1 40 ? 28.516 56.428 32.589 1.00 19.19 40 THR B C 1
ATOM 2869 O O . THR B 1 40 ? 29.203 55.666 31.907 1.00 19.33 40 THR B O 1
ATOM 2873 N N . LEU B 1 41 ? 28.287 56.246 33.883 1.00 18.30 41 LEU B N 1
ATOM 2874 C CA . LEU B 1 41 ? 28.771 55.072 34.591 1.00 19.00 41 LEU B CA 1
ATOM 2875 C C . LEU B 1 41 ? 27.511 54.264 34.869 1.00 19.28 41 LEU B C 1
ATOM 2876 O O . LEU B 1 41 ? 26.641 54.699 35.624 1.00 18.39 41 LEU B O 1
ATOM 2881 N N . LEU B 1 42 ? 27.407 53.099 34.244 1.00 18.74 42 LEU B N 1
ATOM 2882 C CA . LEU B 1 42 ? 26.240 52.249 34.421 1.00 18.37 42 LEU B CA 1
ATOM 2883 C C . LEU B 1 42 ? 26.526 51.096 35.365 1.00 19.28 42 LEU B C 1
ATOM 2884 O O . LEU B 1 42 ? 27.453 50.317 35.146 1.00 19.14 42 LEU B O 1
ATOM 2889 N N . ILE B 1 43 ? 25.722 50.993 36.417 1.00 18.57 43 ILE B N 1
ATOM 2890 C CA . ILE B 1 43 ? 25.883 49.925 37.393 1.00 20.18 43 ILE B CA 1
ATOM 2891 C C . ILE B 1 43 ? 24.761 48.915 37.220 1.00 19.94 43 ILE B C 1
ATOM 2892 O O . ILE B 1 43 ? 23.587 49.247 37.381 1.00 20.29 43 ILE B O 1
ATOM 2897 N N . LEU B 1 44 ? 25.128 47.683 36.885 1.00 19.64 44 LEU B N 1
ATOM 2898 C CA . LEU B 1 44 ? 24.149 46.624 36.692 1.00 19.80 44 LEU B CA 1
ATOM 2899 C C . LEU B 1 44 ? 23.970 45.819 37.978 1.00 21.08 44 LEU B C 1
ATOM 2900 O O . LEU B 1 44 ? 24.771 45.936 38.908 1.00 20.08 44 LEU B O 1
ATOM 2905 N N . ASN B 1 45 ? 22.919 45.007 38.029 1.00 22.39 45 ASN B N 1
ATOM 2906 C CA . ASN B 1 45 ? 22.619 44.227 39.225 1.00 24.40 45 ASN B CA 1
ATOM 2907 C C . ASN B 1 45 ? 23.513 43.023 39.508 1.00 25.89 45 ASN B C 1
ATOM 2908 O O . ASN B 1 45 ? 23.159 41.879 39.218 1.00 26.68 45 ASN B O 1
ATOM 2913 N N . GLN B 1 46 ? 24.674 43.305 40.087 1.00 26.34 46 GLN B N 1
ATOM 2914 C CA . GLN B 1 46 ? 25.643 42.286 40.472 1.00 27.68 46 GLN B CA 1
ATOM 2915 C C . GLN B 1 46 ? 26.470 42.896 41.596 1.00 28.22 46 GLN B C 1
ATOM 2916 O O . GLN B 1 46 ? 26.667 44.110 41.637 1.00 26.95 46 GLN B O 1
ATOM 2922 N N . LYS B 1 47 ? 26.939 42.061 42.515 1.00 29.25 47 LYS B N 1
ATOM 2923 C CA . LYS B 1 47 ? 27.738 42.552 43.627 1.00 30.85 47 LYS B CA 1
ATOM 2924 C C . LYS B 1 47 ? 28.936 43.341 43.114 1.00 31.24 47 LYS B C 1
ATOM 2925 O O . LYS B 1 47 ? 29.663 42.880 42.234 1.00 31.26 47 LYS B O 1
ATOM 2931 N N . ILE B 1 48 ? 29.132 44.536 43.661 1.00 31.23 48 ILE B N 1
ATOM 2932 C CA . ILE B 1 48 ? 30.252 45.382 43.266 1.00 31.84 48 ILE B CA 1
ATOM 2933 C C . ILE B 1 48 ? 31.493 44.914 44.022 1.00 33.50 48 ILE B C 1
ATOM 2934 O O . ILE B 1 48 ? 31.444 44.706 45.235 1.00 33.78 48 ILE B O 1
ATOM 2939 N N . ASP B 1 49 ? 32.600 44.742 43.306 1.00 34.68 49 ASP B N 1
ATOM 2940 C CA . ASP B 1 49 ? 33.838 44.280 43.926 1.00 36.43 49 ASP B CA 1
ATOM 2941 C C . ASP B 1 49 ? 35.041 45.151 43.583 1.00 36.96 49 ASP B C 1
ATOM 2942 O O . ASP B 1 49 ? 36.132 44.955 44.119 1.00 37.90 49 ASP B O 1
ATOM 2947 N N . ILE B 1 50 ? 34.841 46.110 42.687 1.00 37.17 50 ILE B N 1
ATOM 2948 C CA . ILE B 1 50 ? 35.910 47.008 42.269 1.00 36.87 50 ILE B CA 1
ATOM 2949 C C . ILE B 1 50 ? 36.534 47.727 43.465 1.00 36.79 50 ILE B C 1
ATOM 2950 O O . ILE B 1 50 ? 35.842 48.071 44.423 1.00 36.56 50 ILE B O 1
ATOM 2955 N N . PRO B 1 51 ? 37.859 47.944 43.434 1.00 36.60 51 PRO B N 1
ATOM 2956 C CA . PRO B 1 51 ? 38.536 48.633 44.535 1.00 36.85 51 PRO B CA 1
ATOM 2957 C C . PRO B 1 51 ? 37.956 50.032 44.724 1.00 37.26 51 PRO B C 1
ATOM 2958 O O . PRO B 1 51 ? 37.595 50.697 43.753 1.00 37.14 51 PRO B O 1
ATOM 2962 N N . ARG B 1 52 ? 37.874 50.474 45.975 1.00 37.83 52 ARG B N 1
ATOM 2963 C CA . ARG B 1 52 ? 37.318 51.785 46.288 1.00 37.91 52 ARG B CA 1
ATOM 2964 C C . ARG B 1 52 ? 38.023 52.972 45.646 1.00 37.00 52 ARG B C 1
ATOM 2965 O O . ARG B 1 52 ? 37.377 53.824 45.038 1.00 36.77 52 ARG B O 1
ATOM 2973 N N . PRO B 1 53 ? 39.355 53.056 45.783 1.00 36.04 53 PRO B N 1
ATOM 2974 C CA . PRO B 1 53 ? 40.077 54.180 45.182 1.00 34.98 53 PRO B CA 1
ATOM 2975 C C . PRO B 1 53 ? 39.749 54.323 43.695 1.00 33.91 53 PRO B C 1
ATOM 2976 O O . PRO B 1 53 ? 39.573 55.431 43.187 1.00 33.38 53 PRO B O 1
ATOM 2980 N N . LEU B 1 54 ? 39.669 53.190 43.006 1.00 32.59 54 LEU B N 1
ATOM 2981 C CA . LEU B 1 54 ? 39.359 53.183 41.582 1.00 32.00 54 LEU B CA 1
ATOM 2982 C C . LEU B 1 54 ? 37.916 53.626 41.354 1.00 31.13 54 LEU B C 1
ATOM 2983 O O . LEU B 1 54 ? 37.636 54.423 40.459 1.00 29.96 54 LEU B O 1
ATOM 2988 N N . PHE B 1 55 ? 37.005 53.103 42.169 1.00 31.04 55 PHE B N 1
ATOM 2989 C CA . PHE B 1 55 ? 35.592 53.446 42.061 1.00 30.89 55 PHE B CA 1
ATOM 2990 C C . PHE B 1 55 ? 35.403 54.957 42.155 1.00 30.71 55 PHE B C 1
ATOM 2991 O O . PHE B 1 55 ? 34.721 55.561 41.328 1.00 30.12 55 PHE B O 1
ATOM 2999 N N . TYR B 1 56 ? 36.012 55.559 43.172 1.00 30.52 56 TYR B N 1
ATOM 3000 C CA . TYR B 1 56 ? 35.922 56.998 43.392 1.00 30.67 56 TYR B CA 1
ATOM 3001 C C . TYR B 1 56 ? 36.362 57.768 42.153 1.00 30.26 56 TYR B C 1
ATOM 3002 O O . TYR B 1 56 ? 35.741 58.759 41.768 1.00 29.02 56 TYR B O 1
ATOM 3011 N N . LYS B 1 57 ? 37.446 57.305 41.539 1.00 29.45 57 LYS B N 1
ATOM 3012 C CA . LYS B 1 57 ? 37.998 57.948 40.353 1.00 29.28 57 LYS B CA 1
ATOM 3013 C C . LYS B 1 57 ? 37.098 57.816 39.130 1.00 27.87 57 LYS B C 1
ATOM 3014 O O . LYS B 1 57 ? 36.828 58.799 38.439 1.00 27.45 57 LYS B O 1
ATOM 3020 N N . ILE B 1 58 ? 36.645 56.598 38.857 1.00 27.24 58 ILE B N 1
ATOM 3021 C CA . ILE B 1 58 ? 35.775 56.349 37.716 1.00 26.87 58 ILE B CA 1
ATOM 3022 C C . ILE B 1 58 ? 34.461 57.107 37.875 1.00 25.74 58 ILE B C 1
ATOM 3023 O O . ILE B 1 58 ? 33.872 57.566 36.897 1.00 25.18 58 ILE B O 1
ATOM 3028 N N . TRP B 1 59 ? 34.005 57.236 39.115 1.00 24.97 59 TRP B N 1
ATOM 3029 C CA . TRP B 1 59 ? 32.769 57.957 39.386 1.00 25.07 59 TRP B CA 1
ATOM 3030 C C . TRP B 1 59 ? 32.974 59.435 39.057 1.00 25.15 59 TRP B C 1
ATOM 3031 O O . TRP B 1 59 ? 32.136 60.063 38.411 1.00 25.23 59 TRP B O 1
ATOM 3042 N N . LYS B 1 60 ? 34.103 59.981 39.494 1.00 26.15 60 LYS B N 1
ATOM 3043 C CA . LYS B 1 60 ? 34.420 61.381 39.247 1.00 27.34 60 LYS B CA 1
ATOM 3044 C C . LYS B 1 60 ? 34.655 61.651 37.761 1.00 26.82 60 LYS B C 1
ATOM 3045 O O . LYS B 1 60 ? 34.392 62.751 37.273 1.00 26.58 60 LYS B O 1
ATOM 3051 N N . LEU B 1 61 ? 35.145 60.643 37.045 1.00 25.97 61 LEU B N 1
ATOM 3052 C CA . LEU B 1 61 ? 35.427 60.780 35.619 1.00 25.33 61 LEU B CA 1
ATOM 3053 C C . LEU B 1 61 ? 34.197 60.690 34.722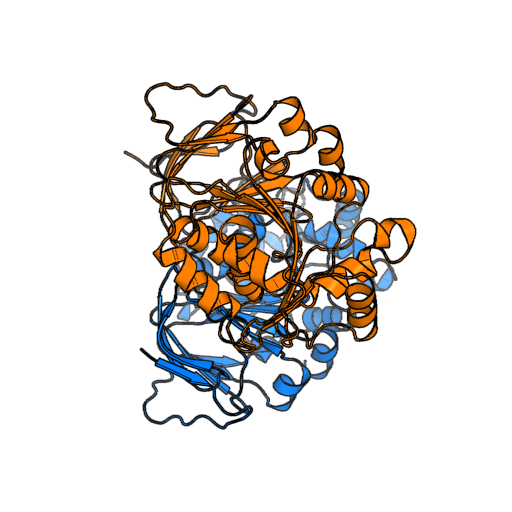 1.00 24.52 61 LEU B C 1
ATOM 3054 O O . LEU B 1 61 ? 34.277 60.965 33.524 1.00 23.65 61 LEU B O 1
ATOM 3059 N N . HIS B 1 62 ? 33.063 60.299 35.290 1.00 23.25 62 HIS B N 1
ATOM 3060 C CA . HIS B 1 62 ? 31.842 60.192 34.504 1.00 21.94 62 HIS B CA 1
ATOM 3061 C C . HIS B 1 62 ? 30.768 61.139 35.015 1.00 21.56 62 HIS B C 1
ATOM 3062 O O . HIS B 1 62 ? 30.663 61.389 36.214 1.00 21.21 62 HIS B O 1
ATOM 3069 N N . ASP B 1 63 ? 29.978 61.671 34.090 1.00 21.47 63 ASP B N 1
ATOM 3070 C CA . ASP B 1 63 ? 28.923 62.616 34.429 1.00 21.79 63 ASP B CA 1
ATOM 3071 C C . ASP B 1 63 ? 27.684 61.964 35.035 1.00 21.61 63 ASP B C 1
ATOM 3072 O O . ASP B 1 63 ? 27.397 62.140 36.221 1.00 22.99 63 ASP B O 1
ATOM 3077 N N . LEU B 1 64 ? 26.951 61.213 34.221 1.00 20.43 64 LEU B N 1
ATOM 3078 C CA . LEU B 1 64 ? 25.737 60.550 34.681 1.00 18.90 64 LEU B CA 1
ATOM 3079 C C . LEU B 1 64 ? 26.009 59.176 35.290 1.00 19.73 64 LEU B C 1
ATOM 3080 O O . LEU B 1 64 ? 26.891 58.448 34.838 1.00 19.02 64 LEU B O 1
ATOM 3085 N N . LYS B 1 65 ? 25.249 58.836 36.328 1.00 19.46 65 LYS B N 1
ATOM 3086 C CA . LYS B 1 65 ? 25.368 57.536 36.980 1.00 19.84 65 LYS B CA 1
ATOM 3087 C C . LYS B 1 65 ? 23.985 56.908 37.023 1.00 19.24 65 LYS B C 1
ATOM 3088 O O . LYS B 1 65 ? 23.041 57.494 37.556 1.00 18.07 65 LYS B O 1
ATOM 3094 N N . VAL B 1 66 ? 23.868 55.712 36.459 1.00 17.93 66 VAL B N 1
ATOM 3095 C CA . VAL B 1 66 ? 22.588 55.020 36.416 1.00 18.80 66 VAL B CA 1
ATOM 3096 C C . VAL B 1 66 ? 22.658 53.640 37.056 1.00 19.57 66 VAL B C 1
ATOM 3097 O O . VAL B 1 66 ? 23.614 52.893 36.846 1.00 19.89 66 VAL B O 1
ATOM 3101 N N . CYS B 1 67 ? 21.637 53.317 37.843 1.00 20.59 67 CYS B N 1
ATOM 3102 C CA . CYS B 1 67 ? 21.543 52.023 38.504 1.00 21.48 67 CYS B CA 1
ATOM 3103 C C . CYS B 1 67 ? 20.409 51.226 37.877 1.00 22.16 67 CYS B C 1
ATOM 3104 O O . CYS B 1 67 ? 19.285 51.718 37.761 1.00 22.28 67 CYS B O 1
ATOM 3107 N N . ALA B 1 68 ? 20.709 50.000 37.464 1.00 22.18 68 ALA B N 1
ATOM 3108 C CA . ALA B 1 68 ? 19.701 49.139 36.863 1.00 23.92 68 ALA B CA 1
ATOM 3109 C C . ALA B 1 68 ? 18.980 48.335 37.941 1.00 25.18 68 ALA B C 1
ATOM 3110 O O . ALA B 1 68 ? 19.503 47.340 38.447 1.00 26.34 68 ALA B O 1
ATOM 3112 N N . ASP B 1 69 ? 17.781 48.789 38.292 1.00 26.18 69 ASP B N 1
ATOM 3113 C CA . ASP B 1 69 ? 16.944 48.135 39.293 1.00 27.88 69 ASP B CA 1
ATOM 3114 C C . ASP B 1 69 ? 17.703 47.697 40.545 1.00 27.68 69 ASP B C 1
ATOM 3115 O O . ASP B 1 69 ? 18.081 48.527 41.368 1.00 28.19 69 ASP B O 1
ATOM 3120 N N . GLY B 1 70 ? 17.919 46.392 40.682 1.00 27.61 70 GLY B N 1
ATOM 3121 C CA . GLY B 1 70 ? 18.617 45.862 41.842 1.00 27.13 70 GLY B CA 1
ATOM 3122 C C . GLY B 1 70 ? 19.997 46.444 42.095 1.00 26.93 70 GLY B C 1
ATOM 3123 O O . GLY B 1 70 ? 20.525 46.344 43.205 1.00 26.58 70 GLY B O 1
ATOM 3124 N N . ALA B 1 71 ? 20.587 47.049 41.070 1.00 26.36 71 ALA B N 1
ATOM 3125 C CA . ALA B 1 71 ? 21.910 47.648 41.198 1.00 25.56 71 ALA B CA 1
ATOM 3126 C C . ALA B 1 71 ? 21.935 48.679 42.322 1.00 25.66 71 ALA B C 1
ATOM 3127 O O . ALA B 1 71 ? 22.992 48.973 42.882 1.00 25.64 71 ALA B O 1
ATOM 3129 N N . ALA B 1 72 ? 20.767 49.231 42.640 1.00 25.77 72 ALA B N 1
ATOM 3130 C CA . ALA B 1 72 ? 20.659 50.223 43.703 1.00 26.15 72 ALA B CA 1
ATOM 3131 C C . ALA B 1 72 ? 21.016 49.571 45.032 1.00 26.68 72 ALA B C 1
ATOM 3132 O O . ALA B 1 72 ? 21.655 50.192 45.882 1.00 25.93 72 ALA B O 1
ATOM 3134 N N . ASN B 1 73 ? 20.598 48.320 45.211 1.00 27.30 73 ASN B N 1
ATOM 3135 C CA . ASN B 1 73 ? 20.905 47.590 46.437 1.00 28.10 73 ASN B CA 1
ATOM 3136 C C . ASN B 1 73 ? 22.411 47.370 46.488 1.00 28.21 73 ASN B C 1
ATOM 3137 O O . ASN B 1 73 ? 23.048 47.564 47.523 1.00 27.70 73 ASN B O 1
ATOM 3142 N N . ARG B 1 74 ? 22.968 46.966 45.350 1.00 27.96 74 ARG B N 1
ATOM 3143 C CA . ARG B 1 74 ? 24.396 46.706 45.225 1.00 27.97 74 ARG B CA 1
ATOM 3144 C C . ARG B 1 74 ? 25.227 47.919 45.630 1.00 27.58 74 ARG B C 1
ATOM 3145 O O . ARG B 1 74 ? 26.190 47.798 46.386 1.00 27.84 74 ARG B O 1
ATOM 3153 N N . LEU B 1 75 ? 24.852 49.088 45.119 1.00 26.63 75 LEU B N 1
ATOM 3154 C CA . LEU B 1 75 ? 25.567 50.321 45.430 1.00 26.49 75 LEU B CA 1
ATOM 3155 C C . LEU B 1 75 ? 25.394 50.664 46.904 1.00 26.99 75 LEU B C 1
ATOM 3156 O O . LEU B 1 75 ? 26.355 51.008 47.594 1.00 27.25 75 LEU B O 1
ATOM 3161 N N . TYR B 1 76 ? 24.156 50.565 47.376 1.00 28.21 76 TYR B N 1
ATOM 3162 C CA . TYR B 1 76 ? 23.823 50.856 48.765 1.00 29.83 76 TYR B CA 1
ATOM 3163 C C . TYR B 1 76 ? 24.704 50.052 49.719 1.00 30.55 76 TYR B C 1
ATOM 3164 O O . TYR B 1 76 ? 25.294 50.604 50.649 1.00 30.46 76 TYR B O 1
ATOM 3173 N N . ASP B 1 77 ? 24.786 48.745 49.487 1.00 31.46 77 ASP B N 1
ATOM 3174 C CA . ASP B 1 77 ? 25.593 47.871 50.334 1.00 33.09 77 ASP B CA 1
ATOM 3175 C C . ASP B 1 77 ? 27.087 48.086 50.116 1.00 33.89 77 ASP B C 1
ATOM 3176 O O . ASP B 1 77 ? 27.871 48.066 51.065 1.00 33.94 77 ASP B O 1
ATOM 3181 N N . TYR B 1 78 ? 27.480 48.284 48.862 1.00 34.62 78 TYR B N 1
ATOM 3182 C CA . TYR B 1 78 ? 28.883 48.501 48.533 1.00 35.49 78 TYR B CA 1
ATOM 3183 C C . TYR B 1 78 ? 29.480 49.569 49.441 1.00 37.10 78 TYR B C 1
ATOM 3184 O O . TYR B 1 78 ? 30.642 49.483 49.838 1.00 37.12 78 TYR B O 1
ATOM 3193 N N . LEU B 1 79 ? 28.676 50.571 49.775 1.00 39.01 79 LEU B N 1
ATOM 3194 C CA . LEU B 1 79 ? 29.135 51.658 50.629 1.00 41.29 79 LEU B CA 1
ATOM 3195 C C . LEU B 1 79 ? 28.558 51.547 52.037 1.00 43.02 79 LEU B C 1
ATOM 3196 O O . LEU B 1 79 ? 28.256 52.551 52.681 1.00 43.41 79 LEU B O 1
ATOM 3201 N N . ASP B 1 80 ? 28.422 50.308 52.502 1.00 45.00 80 ASP B N 1
ATOM 3202 C CA . ASP B 1 80 ? 27.890 50.005 53.829 1.00 47.21 80 ASP B CA 1
ATOM 3203 C C . ASP B 1 80 ? 28.417 50.902 54.933 1.00 48.01 80 ASP B C 1
ATOM 3204 O O . ASP B 1 80 ? 27.672 51.364 55.796 1.00 48.53 80 ASP B O 1
ATOM 3209 N N . ASP B 1 81 ? 29.717 51.140 54.891 1.00 49.26 81 ASP B N 1
ATOM 3210 C CA . ASP B 1 81 ? 30.397 51.879 55.940 1.00 50.46 81 ASP B CA 1
ATOM 3211 C C . ASP B 1 81 ? 30.189 53.407 56.132 1.00 50.79 81 ASP B C 1
ATOM 3212 O O . ASP B 1 81 ? 29.429 53.834 57.019 1.00 51.14 81 ASP B O 1
ATOM 3217 N N . ASP B 1 82 ? 30.826 54.241 55.318 1.00 50.67 82 ASP B N 1
ATOM 3218 C CA . ASP B 1 82 ? 30.675 55.681 55.517 1.00 50.44 82 ASP B CA 1
ATOM 3219 C C . ASP B 1 82 ? 29.453 56.322 54.864 1.00 49.69 82 ASP B C 1
ATOM 3220 O O . ASP B 1 82 ? 29.302 56.308 53.642 1.00 49.32 82 ASP B O 1
ATOM 3225 N N . GLU B 1 83 ? 28.583 56.888 55.698 1.00 48.87 83 GLU B N 1
ATOM 3226 C CA . GLU B 1 83 ? 27.373 57.551 55.226 1.00 48.04 83 GLU B CA 1
ATOM 3227 C C . GLU B 1 83 ? 27.742 58.778 54.405 1.00 47.12 83 GLU B C 1
ATOM 3228 O O . GLU B 1 83 ? 27.055 59.125 53.445 1.00 47.16 83 GLU B O 1
ATOM 3234 N N . THR B 1 84 ? 28.830 59.436 54.794 1.00 46.25 84 THR B N 1
ATOM 3235 C CA . THR B 1 84 ? 29.295 60.625 54.092 1.00 45.18 84 THR B CA 1
ATOM 3236 C C . THR B 1 84 ? 29.558 60.294 52.629 1.00 44.17 84 THR B C 1
ATOM 3237 O O . THR B 1 84 ? 29.151 61.031 51.731 1.00 44.02 84 THR B O 1
ATOM 3241 N N . LEU B 1 85 ? 30.244 59.180 52.395 1.00 42.92 85 LEU B N 1
ATOM 3242 C CA . LEU B 1 85 ? 30.556 58.754 51.039 1.00 41.74 85 LEU B CA 1
ATOM 3243 C C . LEU B 1 85 ? 29.306 58.264 50.317 1.00 40.48 85 LEU B C 1
ATOM 3244 O O . LEU B 1 85 ? 29.097 58.574 49.145 1.00 40.22 85 LEU B O 1
ATOM 3249 N N . ARG B 1 86 ? 28.474 57.502 51.020 1.00 38.98 86 ARG B N 1
ATOM 3250 C CA . ARG B 1 86 ? 27.246 56.988 50.429 1.00 37.84 86 ARG B CA 1
ATOM 3251 C C . ARG B 1 86 ? 26.410 58.140 49.882 1.00 37.16 86 ARG B C 1
ATOM 3252 O O . ARG B 1 86 ? 25.880 58.060 48.775 1.00 37.04 86 ARG B O 1
ATOM 3260 N N . ILE B 1 87 ? 26.294 59.207 50.666 1.00 36.21 87 ILE B N 1
ATOM 3261 C CA . ILE B 1 87 ? 25.534 60.381 50.255 1.00 35.86 87 ILE B CA 1
ATOM 3262 C C . ILE B 1 87 ? 26.260 61.093 49.119 1.00 35.46 87 ILE B C 1
ATOM 3263 O O . ILE B 1 87 ? 25.638 61.730 48.269 1.00 35.38 87 ILE B O 1
ATOM 3268 N N . LYS B 1 88 ? 27.582 60.974 49.112 1.00 34.80 88 LYS B N 1
ATOM 3269 C CA . LYS B 1 88 ? 28.399 61.599 48.082 1.00 34.10 88 LYS B CA 1
ATOM 3270 C C . LYS B 1 88 ? 28.251 60.876 46.748 1.00 32.85 88 LYS B C 1
ATOM 3271 O O . LYS B 1 88 ? 28.410 61.479 45.687 1.00 33.19 88 LYS B O 1
ATOM 3277 N N . TYR B 1 89 ? 27.939 59.586 46.803 1.00 31.60 89 TYR B N 1
ATOM 3278 C CA . TYR B 1 89 ? 27.798 58.804 45.583 1.00 30.35 89 TYR B CA 1
ATOM 3279 C C . TYR B 1 89 ? 26.381 58.338 45.274 1.00 29.09 89 TYR B C 1
ATOM 3280 O O . TYR B 1 89 ? 26.119 57.142 45.130 1.00 27.72 89 TYR B O 1
ATOM 3289 N N . LEU B 1 90 ? 25.471 59.300 45.166 1.00 27.39 90 LEU B N 1
ATOM 3290 C CA . LEU B 1 90 ? 24.079 59.014 44.849 1.00 25.57 90 LEU B CA 1
ATOM 3291 C C . LEU B 1 90 ? 23.945 58.907 43.334 1.00 24.12 90 LEU B C 1
ATOM 3292 O O . LEU B 1 90 ? 24.499 59.723 42.599 1.00 23.72 90 LEU B O 1
ATOM 3297 N N . PRO B 1 91 ? 23.219 57.894 42.844 1.00 23.20 91 PRO B N 1
ATOM 3298 C CA . PRO B 1 91 ? 23.051 57.750 41.396 1.00 23.60 91 PRO B CA 1
ATOM 3299 C C . PRO B 1 91 ? 22.044 58.785 40.898 1.00 23.42 91 PRO B C 1
ATOM 3300 O O . PRO B 1 91 ? 21.215 59.269 41.672 1.00 23.58 91 PRO B O 1
ATOM 3304 N N . ASN B 1 92 ? 22.115 59.132 39.617 1.00 22.68 92 ASN B N 1
ATOM 3305 C CA . ASN B 1 92 ? 21.181 60.103 39.065 1.00 21.59 92 ASN B CA 1
ATOM 3306 C C . ASN B 1 92 ? 19.831 59.444 38.816 1.00 21.96 92 ASN B C 1
ATOM 3307 O O . ASN B 1 92 ? 18.787 60.043 39.067 1.00 21.62 92 ASN B O 1
ATOM 3312 N N . TYR B 1 93 ? 19.858 58.208 38.323 1.00 20.53 93 TYR B N 1
ATOM 3313 C CA . TYR B 1 93 ? 18.630 57.466 38.051 1.00 20.84 93 TYR B CA 1
ATOM 3314 C C . TYR B 1 93 ? 18.688 56.022 38.537 1.00 20.96 93 TYR B C 1
ATOM 3315 O O . TYR B 1 93 ? 19.760 55.433 38.679 1.00 20.84 93 TYR B O 1
ATOM 3324 N N . ILE B 1 94 ? 17.505 55.468 38.776 1.00 20.53 94 ILE B N 1
ATOM 3325 C CA . ILE B 1 94 ? 17.323 54.075 39.159 1.00 20.53 94 ILE B CA 1
ATOM 3326 C C . ILE B 1 94 ? 16.129 53.690 38.294 1.00 20.64 94 ILE B C 1
ATOM 3327 O O . ILE B 1 94 ? 15.068 54.312 38.387 1.00 20.04 94 ILE B O 1
ATOM 3332 N N . ILE B 1 95 ? 16.301 52.692 37.436 1.00 20.56 95 ILE B N 1
ATOM 3333 C CA . ILE B 1 95 ? 15.214 52.287 36.558 1.00 20.90 95 ILE B CA 1
ATOM 3334 C C . ILE B 1 95 ? 15.085 50.771 36.442 1.00 22.39 95 ILE B C 1
ATOM 3335 O O . ILE B 1 95 ? 16.080 50.046 36.456 1.00 21.70 95 ILE B O 1
ATOM 3340 N N . GLY B 1 96 ? 13.843 50.309 36.337 1.00 23.77 96 GLY B N 1
ATOM 3341 C CA . GLY B 1 96 ? 13.560 48.887 36.230 1.00 26.31 96 GLY B CA 1
ATOM 3342 C C . GLY B 1 96 ? 12.174 48.626 36.791 1.00 27.68 96 GLY B C 1
ATOM 3343 O O . GLY B 1 96 ? 11.450 49.577 37.088 1.00 26.55 96 GLY B O 1
ATOM 3344 N N . ASP B 1 97 ? 11.788 47.360 36.942 1.00 29.70 97 ASP B N 1
ATOM 3345 C CA . ASP B 1 97 ? 10.464 47.056 37.482 1.00 31.63 97 ASP B CA 1
ATOM 3346 C C . ASP B 1 97 ? 10.429 47.343 38.982 1.00 32.40 97 ASP B C 1
ATOM 3347 O O . ASP B 1 97 ? 9.360 47.486 39.574 1.00 32.40 97 ASP B O 1
ATOM 3352 N N . LEU B 1 98 ? 11.614 47.420 39.584 1.00 32.45 98 LEU B N 1
ATOM 3353 C CA . LEU B 1 98 ? 11.776 47.744 41.001 1.00 34.25 98 LEU B CA 1
ATOM 3354 C C . LEU B 1 98 ? 11.334 46.728 42.054 1.00 35.94 98 LEU B C 1
ATOM 3355 O O . LEU B 1 98 ? 11.353 47.039 43.245 1.00 35.68 98 LEU B O 1
ATOM 3360 N N . ASP B 1 99 ? 10.941 45.527 41.647 1.00 37.46 99 ASP B N 1
ATOM 3361 C CA . ASP B 1 99 ? 10.511 44.535 42.629 1.00 40.14 99 ASP B CA 1
ATOM 3362 C C . ASP B 1 99 ? 11.659 44.026 43.500 1.00 41.07 99 ASP B C 1
ATOM 3363 O O . ASP B 1 99 ? 11.475 43.772 44.691 1.00 41.57 99 ASP B O 1
ATOM 3368 N N . SER B 1 100 ? 12.840 43.884 42.907 1.00 41.61 100 SER B N 1
ATOM 3369 C CA . SER B 1 100 ? 14.009 43.401 43.637 1.00 42.49 100 SER B CA 1
ATOM 3370 C C . SER B 1 100 ? 14.598 44.490 44.527 1.00 42.34 100 SER B C 1
ATOM 3371 O O . SER B 1 100 ? 15.482 44.227 45.343 1.00 41.51 100 SER B O 1
ATOM 3374 N N . LEU B 1 101 ? 14.103 45.711 44.365 1.00 42.16 101 LEU B N 1
ATOM 3375 C CA . LEU B 1 101 ? 14.587 46.842 45.144 1.00 42.30 101 LEU B CA 1
ATOM 3376 C C . LEU B 1 101 ? 14.209 46.726 46.619 1.00 42.59 101 LEU B C 1
ATOM 3377 O O . LEU B 1 101 ? 13.034 46.602 46.966 1.00 43.01 101 LEU B O 1
ATOM 3382 N N . SER B 1 102 ? 15.219 46.757 47.482 1.00 42.42 102 SER B N 1
ATOM 3383 C CA . SER B 1 102 ? 15.006 46.675 48.922 1.00 42.15 102 SER B CA 1
ATOM 3384 C C . SER B 1 102 ? 14.130 47.834 49.379 1.00 41.93 102 SER B C 1
ATOM 3385 O O . SER B 1 102 ? 14.339 48.975 48.964 1.00 42.01 102 SER B O 1
ATOM 3388 N N . GLU B 1 103 ? 13.149 47.547 50.229 1.00 41.78 103 GLU B N 1
ATOM 3389 C CA . GLU B 1 103 ? 12.267 48.594 50.726 1.00 41.22 103 GLU B CA 1
ATOM 3390 C C . GLU B 1 103 ? 13.112 49.666 51.402 1.00 39.73 103 GLU B C 1
ATOM 3391 O O . GLU B 1 103 ? 12.859 50.861 51.255 1.00 38.73 103 GLU B O 1
ATOM 3397 N N . LYS B 1 104 ? 14.126 49.225 52.138 1.00 38.51 104 LYS B N 1
ATOM 3398 C CA . LYS B 1 104 ? 15.034 50.129 52.833 1.00 37.36 104 LYS B CA 1
ATOM 3399 C C . LYS B 1 104 ? 15.840 50.955 51.831 1.00 36.02 104 LYS B C 1
ATOM 3400 O O . LYS B 1 104 ? 16.008 52.165 51.996 1.00 34.86 104 LYS B O 1
ATOM 3406 N N . VAL B 1 105 ? 16.336 50.295 50.789 1.00 34.79 105 VAL B N 1
ATOM 3407 C CA . VAL B 1 105 ? 17.119 50.970 49.761 1.00 33.71 105 VAL B CA 1
ATOM 3408 C C . VAL B 1 105 ? 16.263 51.962 48.974 1.00 33.19 105 VAL B C 1
ATOM 3409 O O . VAL B 1 105 ? 16.706 53.070 48.675 1.00 32.45 105 VAL B O 1
ATOM 3413 N N . TYR B 1 106 ? 15.039 51.562 48.642 1.00 33.72 106 TYR B N 1
ATOM 3414 C CA . TYR B 1 106 ? 14.133 52.430 47.896 1.00 34.12 106 TYR B CA 1
ATOM 3415 C C . TYR B 1 106 ? 13.883 53.727 48.658 1.00 34.19 106 TYR B C 1
ATOM 3416 O O . TYR B 1 106 ? 14.011 54.820 48.104 1.00 34.02 106 TYR B O 1
ATOM 3425 N N . LYS B 1 107 ? 13.525 53.600 49.932 1.00 34.78 107 LYS B N 1
ATOM 3426 C CA . LYS B 1 107 ? 13.254 54.766 50.763 1.00 34.70 107 LYS B CA 1
ATOM 3427 C C . LYS B 1 107 ? 14.452 55.703 50.866 1.00 33.74 107 LYS B C 1
ATOM 3428 O O . LYS B 1 107 ? 14.298 56.922 50.805 1.00 33.51 107 LYS B O 1
ATOM 3434 N N . TYR B 1 108 ? 15.642 55.131 51.024 1.00 33.05 108 TYR B N 1
ATOM 3435 C CA . TYR B 1 108 ? 16.862 55.922 51.148 1.00 32.60 108 TYR B CA 1
ATOM 3436 C C . TYR B 1 108 ? 17.141 56.797 49.929 1.00 32.05 108 TYR B C 1
ATOM 3437 O O . TYR B 1 108 ? 17.406 57.992 50.061 1.00 31.20 108 TYR B O 1
ATOM 3446 N N . TYR B 1 109 ? 17.089 56.201 48.744 1.00 31.72 109 TYR B N 1
ATOM 3447 C CA . TYR B 1 109 ? 17.359 56.943 47.520 1.00 31.12 109 TYR B CA 1
ATOM 3448 C C . TYR B 1 109 ? 16.231 57.878 47.123 1.00 31.41 109 TYR B C 1
ATOM 3449 O O . TYR B 1 109 ? 16.472 58.928 46.524 1.00 31.04 109 TYR B O 1
ATOM 3458 N N . ARG B 1 110 ? 14.999 57.512 47.456 1.00 32.56 110 ARG B N 1
ATOM 3459 C CA . ARG B 1 110 ? 13.880 58.376 47.123 1.00 34.73 110 ARG B CA 1
ATOM 3460 C C . ARG B 1 110 ? 13.979 59.629 47.980 1.00 34.88 110 ARG B C 1
ATOM 3461 O O . ARG B 1 110 ? 13.802 60.745 47.491 1.00 34.41 110 ARG B O 1
ATOM 3469 N N . LYS B 1 111 ? 14.267 59.433 49.263 1.00 35.93 111 LYS B N 1
ATOM 3470 C CA . LYS B 1 111 ? 14.392 60.544 50.197 1.00 36.44 111 LYS B CA 1
ATOM 3471 C C . LYS B 1 111 ? 15.500 61.484 49.732 1.00 36.18 111 LYS B C 1
ATOM 3472 O O . LYS B 1 111 ? 15.387 62.702 49.865 1.00 36.00 111 LYS B O 1
ATOM 3478 N N . ASN B 1 112 ? 16.569 60.913 49.182 1.00 35.36 112 ASN B N 1
ATOM 3479 C CA . ASN B 1 112 ? 17.695 61.708 48.701 1.00 34.88 112 ASN B CA 1
ATOM 3480 C C . ASN B 1 112 ? 17.529 62.214 47.268 1.00 34.33 112 ASN B C 1
ATOM 3481 O O . ASN B 1 112 ? 18.505 62.502 46.575 1.00 34.22 112 ASN B O 1
ATOM 3486 N N . LYS B 1 113 ? 16.275 62.309 46.842 1.00 33.56 113 LYS B N 1
ATOM 3487 C CA . LYS B 1 113 ? 15.901 62.823 45.528 1.00 32.30 113 LYS B CA 1
ATOM 3488 C C . LYS B 1 113 ? 16.447 62.153 44.270 1.00 31.01 113 LYS B C 1
ATOM 3489 O O . LYS B 1 113 ? 16.604 62.808 43.240 1.00 30.84 113 LYS B O 1
ATOM 3495 N N . VAL B 1 114 ? 16.737 60.859 44.337 1.00 28.51 114 VAL B N 1
ATOM 3496 C CA . VAL B 1 114 ? 17.215 60.161 43.149 1.00 26.59 114 VAL B CA 1
ATOM 3497 C C . VAL B 1 114 ? 15.996 59.970 42.254 1.00 25.67 114 VAL B C 1
ATOM 3498 O O . VAL B 1 114 ? 14.918 59.630 42.739 1.00 25.07 114 VAL B O 1
ATOM 3502 N N . THR B 1 115 ? 16.154 60.201 40.956 1.00 25.11 115 THR B N 1
ATOM 3503 C CA . THR B 1 115 ? 15.036 60.033 40.038 1.00 23.89 115 THR B CA 1
ATOM 3504 C C . THR B 1 115 ? 14.827 58.544 39.795 1.00 23.98 115 THR B C 1
ATOM 3505 O O . THR B 1 115 ? 15.600 57.905 39.082 1.00 23.28 115 THR B O 1
ATOM 3509 N N . ILE B 1 116 ? 13.780 57.998 40.404 1.00 23.22 116 ILE B N 1
ATOM 3510 C CA . ILE B 1 116 ? 13.467 56.582 40.271 1.00 23.48 116 ILE B CA 1
ATOM 3511 C C . ILE B 1 116 ? 12.341 56.385 39.266 1.00 23.46 116 ILE B C 1
ATOM 3512 O O . ILE B 1 116 ? 11.261 56.958 39.409 1.00 24.07 116 ILE B O 1
ATOM 3517 N N . ILE B 1 117 ? 12.604 55.571 38.248 1.00 22.82 117 ILE B N 1
ATOM 3518 C CA . ILE B 1 117 ? 11.630 55.306 37.195 1.00 22.72 117 ILE B CA 1
ATOM 3519 C C . ILE B 1 117 ? 11.254 53.832 37.127 1.00 23.46 117 ILE B C 1
ATOM 3520 O O . ILE B 1 117 ? 12.117 52.963 36.999 1.00 22.56 117 ILE B O 1
ATOM 3525 N N . LYS B 1 118 ? 9.956 53.562 37.205 1.00 24.15 118 LYS B N 1
ATOM 3526 C CA . LYS B 1 118 ? 9.454 52.197 37.152 1.00 25.22 118 LYS B CA 1
ATOM 3527 C C . LYS B 1 118 ? 9.004 51.832 35.738 1.00 24.94 118 LYS B C 1
ATOM 3528 O O . LYS B 1 118 ? 8.313 52.605 35.074 1.00 24.54 118 LYS B O 1
ATOM 3534 N N . GLN B 1 119 ? 9.428 50.656 35.285 1.00 24.47 119 GLN B N 1
ATOM 3535 C CA . GLN B 1 119 ? 9.078 50.130 33.966 1.00 24.45 119 GLN B CA 1
ATOM 3536 C C . GLN B 1 119 ? 8.799 48.645 34.175 1.00 24.92 119 GLN B C 1
ATOM 3537 O O . GLN B 1 119 ? 9.696 47.884 34.536 1.00 25.14 119 GLN B O 1
ATOM 3543 N N . THR B 1 120 ? 7.556 48.236 33.941 1.00 24.18 120 THR B N 1
ATOM 3544 C CA . THR B 1 120 ? 7.145 46.853 34.168 1.00 24.64 120 THR B CA 1
ATOM 3545 C C . THR B 1 120 ? 7.291 45.852 33.025 1.00 24.38 120 THR B C 1
ATOM 3546 O O . THR B 1 120 ? 7.207 44.645 33.254 1.00 23.90 120 THR B O 1
ATOM 3550 N N . THR B 1 121 ? 7.506 46.329 31.804 1.00 23.91 121 THR B N 1
ATOM 3551 C CA . THR B 1 121 ? 7.617 45.417 30.669 1.00 23.86 121 THR B CA 1
ATOM 3552 C C . THR B 1 121 ? 8.653 44.319 30.869 1.00 24.05 121 THR B C 1
ATOM 3553 O O . THR B 1 121 ? 9.788 44.579 31.270 1.00 23.87 121 THR B O 1
ATOM 3557 N N . GLN B 1 122 ? 8.246 43.086 30.590 1.00 24.68 122 GLN B N 1
ATOM 3558 C CA . GLN B 1 122 ? 9.130 41.938 30.715 1.00 25.48 122 GLN B CA 1
ATOM 3559 C C . GLN B 1 122 ? 9.635 41.528 29.336 1.00 24.89 122 GLN B C 1
ATOM 3560 O O . GLN B 1 122 ? 10.074 40.396 29.139 1.00 24.13 122 GLN B O 1
ATOM 3566 N N . TYR B 1 123 ? 9.560 42.451 28.382 1.00 23.74 123 TYR B N 1
ATOM 3567 C CA . TYR B 1 123 ? 10.017 42.172 27.027 1.00 23.55 123 TYR B CA 1
ATOM 3568 C C . TYR B 1 123 ? 11.266 42.956 26.664 1.00 23.29 123 TYR B C 1
ATOM 3569 O O . TYR B 1 123 ? 11.651 43.033 25.498 1.00 24.14 123 TYR B O 1
ATOM 3578 N N . SER B 1 124 ? 11.890 43.541 27.679 1.00 22.36 124 SER B N 1
ATOM 3579 C CA . SER B 1 124 ? 13.122 44.293 27.508 1.00 21.25 124 SER B CA 1
ATOM 3580 C C . SER B 1 124 ? 13.910 44.107 28.797 1.00 21.07 124 SER B C 1
ATOM 3581 O O . SER B 1 124 ? 13.329 43.969 29.872 1.00 21.80 124 SER B O 1
ATOM 3584 N N . THR B 1 125 ? 15.232 44.086 28.687 1.00 19.40 125 THR B N 1
ATOM 3585 C CA . THR B 1 125 ? 16.087 43.911 29.853 1.00 19.04 125 THR B CA 1
ATOM 3586 C C . THR B 1 125 ? 16.260 45.242 30.570 1.00 19.53 125 THR B C 1
ATOM 3587 O O . THR B 1 125 ? 15.935 46.298 30.025 1.00 18.20 125 THR B O 1
ATOM 3591 N N . ASP B 1 126 ? 16.759 45.194 31.800 1.00 20.02 126 ASP B N 1
ATOM 3592 C CA . ASP B 1 126 ? 16.990 46.420 32.544 1.00 20.36 126 ASP B CA 1
ATOM 3593 C C . ASP B 1 126 ? 18.078 47.199 31.816 1.00 19.62 126 ASP B C 1
ATOM 3594 O O . ASP B 1 126 ? 18.098 48.428 31.842 1.00 18.61 126 ASP B O 1
ATOM 3599 N N . PHE B 1 127 ? 18.979 46.474 31.158 1.00 19.56 127 PHE B N 1
ATOM 3600 C CA . PHE B 1 127 ? 20.067 47.098 30.416 1.00 19.34 127 PHE B CA 1
ATOM 3601 C C . PHE B 1 127 ? 19.486 47.981 29.311 1.00 18.78 127 PHE B C 1
ATOM 3602 O O . PHE B 1 127 ? 19.861 49.145 29.175 1.00 16.68 127 PHE B O 1
ATOM 3610 N N . THR B 1 128 ? 18.567 47.426 28.527 1.00 17.90 128 THR B N 1
ATOM 3611 C CA . THR B 1 128 ? 17.942 48.183 27.447 1.00 18.26 128 THR B CA 1
ATOM 3612 C C . THR B 1 128 ? 17.165 49.365 28.012 1.00 18.00 128 THR B C 1
ATOM 3613 O O . THR B 1 128 ? 17.149 50.443 27.420 1.00 18.72 128 THR B O 1
ATOM 3617 N N . LYS B 1 129 ? 16.519 49.164 29.156 1.00 18.32 129 LYS B N 1
ATOM 3618 C CA . LYS B 1 129 ? 15.766 50.238 29.794 1.00 17.97 129 LYS B CA 1
ATOM 3619 C C . LYS B 1 129 ? 16.729 51.370 30.162 1.00 18.18 129 LYS B C 1
ATOM 3620 O O . LYS B 1 129 ? 16.406 52.554 30.029 1.00 17.12 129 LYS B O 1
ATOM 3626 N N . CYS B 1 130 ? 17.921 50.993 30.615 1.00 17.20 130 CYS B N 1
ATOM 3627 C CA . CYS B 1 130 ? 18.933 51.962 31.009 1.00 17.92 130 CYS B CA 1
ATOM 3628 C C . CYS B 1 130 ? 19.507 52.760 29.846 1.00 17.76 130 CYS B C 1
ATOM 3629 O O . CYS B 1 130 ? 19.557 53.986 29.905 1.00 17.92 130 CYS B O 1
ATOM 3632 N N . VAL B 1 131 ? 19.944 52.079 28.789 1.00 17.54 131 VAL B N 1
ATOM 3633 C CA . VAL B 1 131 ? 20.518 52.785 27.648 1.00 17.83 131 VAL B CA 1
ATOM 3634 C C . VAL B 1 131 ? 19.496 53.688 26.959 1.00 17.09 131 VAL B C 1
ATOM 3635 O O . VAL B 1 131 ? 19.847 54.758 26.456 1.00 16.83 131 VAL B O 1
ATOM 3639 N N . ASN B 1 132 ? 18.236 53.265 26.927 1.00 16.59 132 ASN B N 1
ATOM 3640 C CA . ASN B 1 132 ? 17.195 54.093 26.325 1.00 17.05 132 ASN B CA 1
ATOM 3641 C C . ASN B 1 132 ? 17.081 55.355 27.174 1.00 17.01 132 ASN B C 1
ATOM 3642 O O . ASN B 1 132 ? 16.995 56.466 26.652 1.00 17.09 132 ASN B O 1
ATOM 3647 N N . LEU B 1 133 ? 17.079 55.164 28.490 1.00 16.58 133 LEU B N 1
ATOM 3648 C CA . LEU B 1 133 ? 16.991 56.263 29.444 1.00 16.97 133 LEU B CA 1
ATOM 3649 C C . LEU B 1 133 ? 18.183 57.200 29.298 1.00 17.28 133 LEU B C 1
ATOM 3650 O O . LEU B 1 133 ? 18.027 58.420 29.263 1.00 16.23 133 LEU B O 1
ATOM 3655 N N . ILE B 1 134 ? 19.376 56.620 29.221 1.00 17.17 134 ILE B N 1
ATOM 3656 C CA . ILE B 1 134 ? 20.600 57.398 29.087 1.00 17.34 134 ILE B CA 1
ATOM 3657 C C . ILE B 1 134 ? 20.575 58.280 27.842 1.00 17.78 134 ILE B C 1
ATOM 3658 O O . ILE B 1 134 ? 20.930 59.458 27.903 1.00 17.02 134 ILE B O 1
ATOM 3663 N N . SER B 1 135 ? 20.148 57.717 26.715 1.00 17.89 135 SER B N 1
ATOM 3664 C CA . SER B 1 135 ? 20.086 58.485 25.478 1.00 17.93 135 SER B CA 1
ATOM 3665 C C . SER B 1 135 ? 19.073 59.622 25.610 1.00 18.24 135 SER B C 1
ATOM 3666 O O . SER B 1 135 ? 19.333 60.749 25.185 1.00 18.13 135 SER B O 1
ATOM 3669 N N . LEU B 1 136 ? 17.916 59.326 26.194 1.00 17.31 136 LEU B N 1
ATOM 3670 C CA . LEU B 1 136 ? 16.888 60.343 26.388 1.00 18.16 136 LEU B CA 1
ATOM 3671 C C . LEU B 1 136 ? 17.431 61.472 27.261 1.00 17.74 136 LEU B C 1
ATOM 3672 O O . LEU B 1 136 ? 17.231 62.652 26.970 1.00 16.87 136 LEU B O 1
ATOM 3677 N N . HIS B 1 137 ? 18.122 61.101 28.332 1.00 17.81 137 HIS B N 1
ATOM 3678 C CA . HIS B 1 137 ? 18.694 62.082 29.248 1.00 18.64 137 HIS B CA 1
ATOM 3679 C C . HIS B 1 137 ? 19.579 63.094 28.526 1.00 19.05 137 HIS B C 1
ATOM 3680 O O . HIS B 1 137 ? 19.463 64.301 28.741 1.00 19.58 137 HIS B O 1
ATOM 3687 N N . PHE B 1 138 ? 20.466 62.596 27.672 1.00 18.48 138 PHE B N 1
ATOM 3688 C CA . PHE B 1 138 ? 21.388 63.460 26.946 1.00 18.84 138 PHE B CA 1
ATOM 3689 C C . PHE B 1 138 ? 20.881 64.036 25.629 1.00 18.74 138 PHE B C 1
ATOM 3690 O O . PHE B 1 138 ? 21.292 65.127 25.236 1.00 18.71 138 PHE B O 1
ATOM 3698 N N . ASN B 1 139 ? 19.988 63.323 24.951 1.00 18.91 139 ASN B N 1
ATOM 3699 C CA . ASN B 1 139 ? 19.530 63.787 23.647 1.00 18.83 139 ASN B CA 1
ATOM 3700 C C . ASN B 1 139 ? 18.094 64.277 23.491 1.00 18.64 139 ASN B C 1
ATOM 3701 O O . ASN B 1 139 ? 17.705 64.698 22.401 1.00 17.75 139 ASN B O 1
ATOM 3706 N N . SER B 1 140 ? 17.306 64.230 24.559 1.00 19.04 140 SER B N 1
ATOM 3707 C CA . SER B 1 140 ? 15.928 64.698 24.482 1.00 19.13 140 SER B CA 1
ATOM 3708 C C . SER B 1 140 ? 15.641 65.785 25.513 1.00 19.74 140 SER B C 1
ATOM 3709 O O . SER B 1 140 ? 15.324 65.489 26.665 1.00 19.29 140 SER B O 1
ATOM 3712 N N . PRO B 1 141 ? 15.759 67.062 25.113 1.00 19.59 141 PRO B N 1
ATOM 3713 C CA . PRO B 1 141 ? 15.495 68.161 26.046 1.00 20.20 141 PRO B CA 1
ATOM 3714 C C . PRO B 1 141 ? 14.078 68.075 26.618 1.00 20.62 141 PRO B C 1
ATOM 3715 O O . PRO B 1 141 ? 13.821 68.503 27.745 1.00 20.99 141 PRO B O 1
ATOM 3719 N N . GLU B 1 142 ? 13.160 67.520 25.834 1.00 21.30 142 GLU B N 1
ATOM 3720 C CA . GLU B 1 142 ? 11.777 67.380 26.273 1.00 23.56 142 GLU B CA 1
ATOM 3721 C C . GLU B 1 142 ? 11.666 66.360 27.397 1.00 23.56 142 GLU B C 1
ATOM 3722 O O . GLU B 1 142 ? 10.867 66.527 28.317 1.00 22.61 142 GLU B O 1
ATOM 3728 N N . PHE B 1 143 ? 12.460 65.299 27.320 1.00 22.43 143 PHE B N 1
ATOM 3729 C CA . PHE B 1 143 ? 12.441 64.283 28.365 1.00 22.39 143 PHE B CA 1
ATOM 3730 C C . PHE B 1 143 ? 12.908 64.927 29.667 1.00 21.78 143 PHE B C 1
ATOM 3731 O O . PHE B 1 143 ? 12.301 64.746 30.724 1.00 23.09 143 PHE B O 1
ATOM 3739 N N . ARG B 1 144 ? 14.003 65.675 29.579 1.00 22.31 144 ARG B N 1
ATOM 3740 C CA . ARG B 1 144 ? 14.562 66.354 30.739 1.00 23.20 144 ARG B CA 1
ATOM 3741 C C . ARG B 1 144 ? 13.523 67.282 31.354 1.00 24.10 144 ARG B C 1
ATOM 3742 O O . ARG B 1 144 ? 13.416 67.388 32.576 1.00 24.60 144 ARG B O 1
ATOM 3750 N N . SER B 1 145 ? 12.756 67.954 30.502 1.00 25.34 145 SER B N 1
ATOM 3751 C CA . SER B 1 145 ? 11.716 68.863 30.968 1.00 27.25 145 SER B CA 1
ATOM 3752 C C . SER B 1 145 ? 10.619 68.075 31.679 1.00 28.36 145 SER B C 1
ATOM 3753 O O . SER B 1 145 ? 10.105 68.494 32.718 1.00 27.77 145 SER B O 1
ATOM 3756 N N . LEU B 1 146 ? 10.268 66.927 31.109 1.00 29.59 146 LEU B N 1
ATOM 3757 C CA . LEU B 1 146 ? 9.233 66.072 31.677 1.00 31.93 146 LEU B CA 1
ATOM 3758 C C . LEU B 1 146 ? 9.544 65.692 33.120 1.00 33.29 146 LEU B C 1
ATOM 3759 O O . LEU B 1 146 ? 8.683 65.778 33.994 1.00 33.10 146 LEU B O 1
ATOM 3764 N N . ILE B 1 147 ? 10.781 65.278 33.366 1.00 35.18 147 ILE B N 1
ATOM 3765 C CA . ILE B 1 147 ? 11.193 64.862 34.701 1.00 37.69 147 ILE B CA 1
ATOM 3766 C C . ILE B 1 147 ? 11.631 66.014 35.608 1.00 39.43 147 ILE B C 1
ATOM 3767 O O . ILE B 1 147 ? 11.836 65.817 36.807 1.00 39.97 147 ILE B O 1
ATOM 3772 N N . SER B 1 148 ? 11.767 67.212 35.046 1.00 41.24 148 SER B N 1
ATOM 3773 C CA . SER B 1 148 ? 12.201 68.364 35.832 1.00 43.04 148 SER B CA 1
ATOM 3774 C C . SER B 1 148 ? 11.087 69.355 36.154 1.00 44.41 148 SER B C 1
ATOM 3775 O O . SER B 1 148 ? 11.064 69.933 37.242 1.00 44.18 148 SER B O 1
ATOM 3778 N N . ASN B 1 149 ? 10.172 69.561 35.211 1.00 45.73 149 ASN B N 1
ATOM 3779 C CA . ASN B 1 149 ? 9.070 70.495 35.422 1.00 47.54 149 ASN B CA 1
ATOM 3780 C C . ASN B 1 149 ? 8.368 70.193 36.741 1.00 48.21 149 ASN B C 1
ATOM 3781 O O . ASN B 1 149 ? 8.061 69.040 37.044 1.00 47.67 149 ASN B O 1
ATOM 3786 N N . LYS B 1 150 ? 8.108 71.237 37.519 1.00 49.27 150 LYS B N 1
ATOM 3787 C CA . LYS B 1 150 ? 7.465 71.072 38.814 1.00 50.59 150 LYS B CA 1
ATOM 3788 C C . LYS B 1 150 ? 5.941 71.040 38.736 1.00 50.78 150 LYS B C 1
ATOM 3789 O O . LYS B 1 150 ? 5.267 70.719 39.717 1.00 51.29 150 LYS B O 1
ATOM 3795 N N . ASP B 1 151 ? 5.403 71.370 37.567 1.00 50.99 151 ASP B N 1
ATOM 3796 C CA . ASP B 1 151 ? 3.960 71.338 37.359 1.00 51.19 151 ASP B CA 1
ATOM 3797 C C . ASP B 1 151 ? 3.587 69.871 37.139 1.00 50.55 151 ASP B C 1
ATOM 3798 O O . ASP B 1 151 ? 2.437 69.474 37.329 1.00 50.45 151 ASP B O 1
ATOM 3803 N N . ASN B 1 152 ? 4.573 69.070 36.740 1.00 49.22 152 ASN B N 1
ATOM 3804 C CA . ASN B 1 152 ? 4.361 67.646 36.497 1.00 48.10 152 ASN B CA 1
ATOM 3805 C C . ASN B 1 152 ? 4.202 66.890 37.811 1.00 47.15 152 ASN B C 1
ATOM 3806 O O . ASN B 1 152 ? 5.182 66.555 38.476 1.00 46.91 152 ASN B O 1
ATOM 3811 N N . LEU B 1 153 ? 2.953 66.625 38.173 1.00 46.03 153 LEU B N 1
ATOM 3812 C CA . LEU B 1 153 ? 2.635 65.925 39.407 1.00 45.04 153 LEU B CA 1
ATOM 3813 C C . LEU B 1 153 ? 2.209 64.486 39.125 1.00 43.94 153 LEU B C 1
ATOM 3814 O O . LEU B 1 153 ? 1.768 63.772 40.025 1.00 43.66 153 LEU B O 1
ATOM 3819 N N . GLN B 1 154 ? 2.342 64.067 37.871 1.00 42.62 154 GLN B N 1
ATOM 3820 C CA . GLN B 1 154 ? 1.972 62.712 37.478 1.00 41.17 154 GLN B CA 1
ATOM 3821 C C . GLN B 1 154 ? 2.937 61.697 38.080 1.00 39.47 154 GLN B C 1
ATOM 3822 O O . GLN B 1 154 ? 4.138 61.949 38.179 1.00 39.59 154 GLN B O 1
ATOM 3828 N N . SER B 1 155 ? 2.404 60.549 38.483 1.00 37.33 155 SER B N 1
ATOM 3829 C CA . SER B 1 155 ? 3.222 59.500 39.074 1.00 35.44 155 SER B CA 1
ATOM 3830 C C . SER B 1 155 ? 4.250 58.978 38.076 1.00 33.45 155 SER B C 1
ATOM 3831 O O . SER B 1 155 ? 4.062 59.066 36.862 1.00 32.71 155 SER B O 1
ATOM 3834 N N . ASN B 1 156 ? 5.342 58.438 38.605 1.00 31.78 156 ASN B N 1
ATOM 3835 C CA . ASN B 1 156 ? 6.421 57.891 37.792 1.00 29.33 156 ASN B CA 1
ATOM 3836 C C . ASN B 1 156 ? 7.009 58.947 36.860 1.00 28.98 156 ASN B C 1
ATOM 3837 O O . ASN B 1 156 ? 7.456 58.644 35.754 1.00 28.43 156 ASN B O 1
ATOM 3842 N N . HIS B 1 157 ? 7.005 60.193 37.324 1.00 27.85 157 HIS B N 1
ATOM 3843 C CA . HIS B 1 157 ? 7.546 61.311 36.561 1.00 28.24 157 HIS B CA 1
ATOM 3844 C C . HIS B 1 157 ? 6.906 61.488 35.185 1.00 28.26 157 HIS B C 1
ATOM 3845 O O . HIS B 1 157 ? 7.538 61.997 34.260 1.00 28.63 157 HIS B O 1
ATOM 3852 N N . GLY B 1 158 ? 5.648 61.071 35.061 1.00 27.03 158 GLY B N 1
ATOM 3853 C CA . GLY B 1 158 ? 4.938 61.210 33.801 1.00 27.20 158 GLY B CA 1
ATOM 3854 C C . GLY B 1 158 ? 5.331 60.212 32.731 1.00 26.97 158 GLY B C 1
ATOM 3855 O O . GLY B 1 158 ? 4.980 60.375 31.563 1.00 26.66 158 GLY B O 1
ATOM 3856 N N . ILE B 1 159 ? 6.061 59.175 33.123 1.00 26.35 159 ILE B N 1
ATOM 3857 C CA . ILE B 1 159 ? 6.500 58.151 32.181 1.00 25.43 159 ILE B CA 1
ATOM 3858 C C . ILE B 1 159 ? 5.556 56.954 32.244 1.00 25.44 159 ILE B C 1
ATOM 3859 O O . ILE B 1 159 ? 5.315 56.405 33.320 1.00 25.04 159 ILE B O 1
ATOM 3864 N N . GLU B 1 160 ? 5.022 56.556 31.092 1.00 25.25 160 GLU B N 1
ATOM 3865 C CA . GLU B 1 160 ? 4.103 55.424 31.025 1.00 25.65 160 GLU B CA 1
ATOM 3866 C C . GLU B 1 160 ? 4.756 54.204 31.678 1.00 26.12 160 GLU B C 1
ATOM 3867 O O . GLU B 1 160 ? 5.852 53.793 31.297 1.00 25.76 160 GLU B O 1
ATOM 3873 N N . LEU B 1 161 ? 4.066 53.637 32.663 1.00 25.70 161 LEU B N 1
ATOM 3874 C CA . LEU B 1 161 ? 4.555 52.499 33.439 1.00 26.15 161 LEU B CA 1
ATOM 3875 C C . LEU B 1 161 ? 5.049 51.231 32.745 1.00 25.83 161 LEU B C 1
ATOM 3876 O O . LEU B 1 161 ? 6.056 50.662 33.162 1.00 25.92 161 LEU B O 1
ATOM 3881 N N . GLU B 1 162 ? 4.363 50.777 31.702 1.00 25.72 162 GLU B N 1
ATOM 3882 C CA . GLU B 1 162 ? 4.791 49.552 31.034 1.00 26.55 162 GLU B CA 1
ATOM 3883 C C . GLU B 1 162 ? 6.073 49.667 30.215 1.00 25.72 162 GLU B C 1
ATOM 3884 O O . GLU B 1 162 ? 7.043 48.953 30.468 1.00 25.64 162 GLU B O 1
ATOM 3890 N N . LYS B 1 163 ? 6.074 50.565 29.235 1.00 24.84 163 LYS B N 1
ATOM 3891 C CA . LYS B 1 163 ? 7.229 50.727 28.358 1.00 23.66 163 LYS B CA 1
ATOM 3892 C C . LYS B 1 163 ? 7.452 52.172 27.921 1.00 22.09 163 LYS B C 1
ATOM 3893 O O . LYS B 1 163 ? 7.995 52.425 26.846 1.00 21.90 163 LYS B O 1
ATOM 3899 N N . GLY B 1 164 ? 7.040 53.116 28.761 1.00 21.56 164 GLY B N 1
ATOM 3900 C CA . GLY B 1 164 ? 7.194 54.523 28.434 1.00 21.55 164 GLY B CA 1
ATOM 3901 C C . GLY B 1 164 ? 8.575 54.951 27.965 1.00 21.81 164 GLY B C 1
ATOM 3902 O O . GLY B 1 164 ? 8.700 55.666 26.969 1.00 21.38 164 GLY B O 1
ATOM 3903 N N . ILE B 1 165 ? 9.616 54.528 28.674 1.00 21.82 165 ILE B N 1
ATOM 3904 C CA . ILE B 1 165 ? 10.974 54.904 28.297 1.00 22.38 165 ILE B CA 1
ATOM 3905 C C . ILE B 1 165 ? 11.323 54.454 26.882 1.00 22.48 165 ILE B C 1
ATOM 3906 O O . ILE B 1 165 ? 12.013 55.167 26.155 1.00 21.35 165 ILE B O 1
ATOM 3911 N N . HIS B 1 166 ? 10.849 53.276 26.487 1.00 22.89 166 HIS B N 1
ATOM 3912 C CA . HIS B 1 166 ? 11.131 52.784 25.145 1.00 24.11 166 HIS B CA 1
ATOM 3913 C C . HIS B 1 166 ? 10.317 53.560 24.117 1.00 22.76 166 HIS B C 1
ATOM 3914 O O . HIS B 1 166 ? 10.816 53.894 23.045 1.00 22.60 166 HIS B O 1
ATOM 3921 N N . THR B 1 167 ? 9.059 53.839 24.442 1.00 22.71 167 THR B N 1
ATOM 3922 C CA . THR B 1 167 ? 8.194 54.587 23.535 1.00 22.10 167 THR B CA 1
ATOM 3923 C C . THR B 1 167 ? 8.787 55.974 23.291 1.00 21.83 167 THR B C 1
ATOM 3924 O O . THR B 1 167 ? 8.869 56.437 22.152 1.00 22.41 167 THR B O 1
ATOM 3928 N N . LEU B 1 168 ? 9.201 56.632 24.370 1.00 21.23 168 LEU B N 1
ATOM 3929 C CA . LEU B 1 168 ? 9.795 57.960 24.274 1.00 20.64 168 LEU B CA 1
ATOM 3930 C C . LEU B 1 168 ? 11.110 57.896 23.509 1.00 20.35 168 LEU B C 1
ATOM 3931 O O . LEU B 1 168 ? 11.417 58.781 22.713 1.00 20.01 168 LEU B O 1
ATOM 3936 N N . TYR B 1 169 ? 11.888 56.848 23.761 1.00 19.73 169 TYR B N 1
ATOM 3937 C CA . TYR B 1 169 ? 13.169 56.658 23.087 1.00 20.16 169 TYR B CA 1
ATOM 3938 C C . TYR B 1 169 ? 12.962 56.495 21.581 1.00 20.82 169 TYR B C 1
ATOM 3939 O O . TYR B 1 169 ? 13.637 57.138 20.775 1.00 19.46 169 TYR B O 1
ATOM 3948 N N . ASN B 1 170 ? 12.030 55.624 21.208 1.00 21.47 170 ASN B N 1
ATOM 3949 C CA . ASN B 1 170 ? 11.734 55.373 19.802 1.00 23.11 170 ASN B CA 1
ATOM 3950 C C . ASN B 1 170 ? 11.309 56.649 19.083 1.00 23.27 170 ASN B C 1
ATOM 3951 O O . ASN B 1 170 ? 11.757 56.925 17.968 1.00 24.08 170 ASN B O 1
ATOM 3956 N N . THR B 1 171 ? 10.446 57.427 19.728 1.00 23.43 171 THR B N 1
ATOM 3957 C CA . THR B 1 171 ? 9.961 58.671 19.145 1.00 22.92 171 THR B CA 1
ATOM 3958 C C . THR B 1 171 ? 11.115 59.639 18.921 1.00 22.61 171 THR B C 1
ATOM 3959 O O . THR B 1 171 ? 11.233 60.234 17.851 1.00 21.67 171 THR B O 1
ATOM 3963 N N . MET B 1 172 ? 11.965 59.791 19.931 1.00 22.05 172 MET B N 1
ATOM 3964 C CA . MET B 1 172 ? 13.116 60.682 19.830 1.00 23.15 172 MET B CA 1
ATOM 3965 C C . MET B 1 172 ? 14.038 60.262 18.691 1.00 24.42 172 MET B C 1
ATOM 3966 O O . MET B 1 172 ? 14.440 61.084 17.864 1.00 24.50 172 MET B O 1
ATOM 3971 N N . THR B 1 173 ? 14.375 58.977 18.663 1.00 25.86 173 THR B N 1
ATOM 3972 C CA . THR B 1 173 ? 15.262 58.427 17.647 1.00 27.95 173 THR B CA 1
ATOM 3973 C C . THR B 1 173 ? 14.808 58.743 16.225 1.00 29.22 173 THR B C 1
ATOM 3974 O O . THR B 1 173 ? 15.630 58.840 15.317 1.00 29.70 173 THR B O 1
ATOM 3978 N N . GLU B 1 174 ? 13.504 58.910 16.035 1.00 31.13 174 GLU B N 1
ATOM 3979 C CA . GLU B 1 174 ? 12.960 59.215 14.714 1.00 32.70 174 GLU B CA 1
ATOM 3980 C C . GLU B 1 174 ? 13.364 60.591 14.182 1.00 32.60 174 GLU B C 1
ATOM 3981 O O . GLU B 1 174 ? 13.476 60.785 12.971 1.00 32.54 174 GLU B O 1
ATOM 3987 N N . SER B 1 175 ? 13.583 61.543 15.085 1.00 31.80 175 SER B N 1
ATOM 3988 C CA . SER B 1 175 ? 13.966 62.894 14.686 1.00 31.93 175 SER B CA 1
ATOM 3989 C C . SER B 1 175 ? 15.413 63.196 15.040 1.00 31.46 175 SER B C 1
ATOM 3990 O O . SER B 1 175 ? 15.867 64.333 14.920 1.00 31.98 175 SER B O 1
ATOM 3993 N N . LEU B 1 176 ? 16.137 62.171 15.468 1.00 30.18 176 LEU B N 1
ATOM 3994 C CA . LEU B 1 176 ? 17.530 62.329 15.854 1.00 30.57 176 LEU B CA 1
ATOM 3995 C C . LEU B 1 176 ? 18.470 62.206 14.653 1.00 30.15 176 LEU B C 1
ATOM 3996 O O . LEU B 1 176 ? 18.349 61.284 13.845 1.00 30.68 176 LEU B O 1
ATOM 4001 N N . VAL B 1 177 ? 19.392 63.157 14.532 1.00 29.90 177 VAL B N 1
ATOM 4002 C CA . VAL B 1 177 ? 20.375 63.142 13.454 1.00 29.77 177 VAL B CA 1
ATOM 4003 C C . VAL B 1 177 ? 21.633 62.516 14.050 1.00 29.53 177 VAL B C 1
ATOM 4004 O O . VAL B 1 177 ? 22.497 63.211 14.579 1.00 29.49 177 VAL B O 1
ATOM 4008 N N . PHE B 1 178 ? 21.714 61.192 13.968 1.00 30.28 178 PHE B N 1
ATOM 4009 C CA . PHE B 1 178 ? 22.833 60.432 14.518 1.00 30.54 178 PHE B CA 1
ATOM 4010 C C . PHE B 1 178 ? 24.232 60.990 14.264 1.00 30.13 178 PHE B C 1
ATOM 4011 O O . PHE B 1 178 ? 25.064 61.023 15.174 1.00 29.85 178 PHE B O 1
ATOM 4019 N N . SER B 1 179 ? 24.497 61.429 13.038 1.00 29.23 179 SER B N 1
ATOM 4020 C CA . SER B 1 179 ? 25.812 61.968 12.705 1.00 28.98 179 SER B CA 1
ATOM 4021 C C . SER B 1 179 ? 26.162 63.213 13.515 1.00 28.87 179 SER B C 1
ATOM 4022 O O . SER B 1 179 ? 27.325 63.607 13.578 1.00 29.82 179 SER B O 1
ATOM 4025 N N . LYS B 1 180 ? 25.160 63.825 14.140 1.00 28.39 180 LYS B N 1
ATOM 4026 C CA . LYS B 1 180 ? 25.382 65.032 14.930 1.00 27.98 180 LYS B CA 1
ATOM 4027 C C . LYS B 1 180 ? 25.145 64.841 16.426 1.00 27.05 180 LYS B C 1
ATOM 4028 O O . LYS B 1 180 ? 25.150 65.807 17.192 1.00 27.46 180 LYS B O 1
ATOM 4034 N N . VAL B 1 181 ? 24.934 63.597 16.841 1.00 25.32 181 VAL B N 1
ATOM 4035 C CA . VAL B 1 181 ? 24.704 63.302 18.250 1.00 24.22 181 VAL B CA 1
ATOM 4036 C C . VAL B 1 181 ? 26.032 63.263 18.993 1.00 23.36 181 VAL B C 1
ATOM 4037 O O . VAL B 1 181 ? 26.980 62.620 18.545 1.00 22.81 181 VAL B O 1
ATOM 4041 N N . THR B 1 182 ? 26.102 63.958 20.124 1.00 22.09 182 THR B N 1
ATOM 4042 C CA . THR B 1 182 ? 27.324 63.973 20.918 1.00 21.67 182 THR B CA 1
ATOM 4043 C C . THR B 1 182 ? 27.570 62.560 21.431 1.00 21.06 182 THR B C 1
ATOM 4044 O O . THR B 1 182 ? 26.664 61.920 21.961 1.00 20.43 182 THR B O 1
ATOM 4048 N N . PRO B 1 183 ? 28.799 62.049 21.269 1.00 20.84 183 PRO B N 1
ATOM 4049 C CA . PRO B 1 183 ? 29.126 60.697 21.730 1.00 20.40 183 PRO B CA 1
ATOM 4050 C C . PRO B 1 183 ? 28.894 60.516 23.225 1.00 20.28 183 PRO B C 1
ATOM 4051 O O . PRO B 1 183 ? 29.001 61.467 23.997 1.00 20.48 183 PRO B O 1
ATOM 4055 N N . ILE B 1 184 ? 28.577 59.290 23.624 1.00 19.49 184 ILE B N 1
ATOM 4056 C CA . ILE B 1 184 ? 28.347 58.978 25.028 1.00 19.35 184 ILE B CA 1
ATOM 4057 C C . ILE B 1 184 ? 29.291 57.865 25.459 1.00 19.65 184 ILE B C 1
ATOM 4058 O O . ILE B 1 184 ? 29.117 56.708 25.071 1.00 19.18 184 ILE B O 1
ATOM 4063 N N . SER B 1 185 ? 30.301 58.220 26.246 1.00 19.36 185 SER B N 1
ATOM 4064 C CA . SER B 1 185 ? 31.254 57.236 26.742 1.00 19.58 185 SER B CA 1
ATOM 4065 C C . SER B 1 185 ? 30.565 56.501 27.886 1.00 19.80 185 SER B C 1
ATOM 4066 O O . SER B 1 185 ? 30.306 57.080 28.942 1.00 19.03 185 SER B O 1
ATOM 4069 N N . LEU B 1 186 ? 30.271 55.224 27.666 1.00 18.87 186 LEU B N 1
ATOM 4070 C CA . LEU B 1 186 ? 29.573 54.411 28.655 1.00 18.54 186 LEU B CA 1
ATOM 4071 C C . LEU B 1 186 ? 30.430 53.298 29.257 1.00 18.41 186 LEU B C 1
ATOM 4072 O O . LEU B 1 186 ? 30.892 52.403 28.550 1.00 18.93 186 LEU B O 1
ATOM 4077 N N . LEU B 1 187 ? 30.637 53.364 30.569 1.00 18.32 187 LEU B N 1
ATOM 4078 C CA . LEU B 1 187 ? 31.417 52.357 31.280 1.00 18.46 187 LEU B CA 1
ATOM 4079 C C . LEU B 1 187 ? 30.442 51.586 32.163 1.00 18.79 187 LEU B C 1
ATOM 4080 O O . LEU B 1 187 ? 29.743 52.178 32.984 1.00 19.15 187 LEU B O 1
ATOM 4085 N N . ALA B 1 188 ? 30.394 50.268 31.996 1.00 18.47 188 ALA B N 1
ATOM 4086 C CA . ALA B 1 188 ? 29.467 49.448 32.769 1.00 19.01 188 ALA B CA 1
ATOM 4087 C C . ALA B 1 188 ? 30.119 48.517 33.784 1.00 20.35 188 ALA B C 1
ATOM 4088 O O . ALA B 1 188 ? 31.142 47.888 33.512 1.00 19.92 188 ALA B O 1
ATOM 4090 N N . LEU B 1 189 ? 29.497 48.433 34.956 1.00 20.21 189 LEU B N 1
ATOM 4091 C CA . LEU B 1 189 ? 29.967 47.578 36.038 1.00 20.66 189 LEU B CA 1
ATOM 4092 C C . LEU B 1 189 ? 28.912 46.513 36.336 1.00 21.37 189 LEU B C 1
ATOM 4093 O O . LEU B 1 189 ? 27.714 46.797 36.315 1.00 21.02 189 LEU B O 1
ATOM 4098 N N . GLY B 1 190 ? 29.361 45.290 36.599 1.00 20.89 190 GLY B N 1
ATOM 4099 C CA . GLY B 1 190 ? 28.447 44.210 36.931 1.00 21.02 190 GLY B CA 1
ATOM 4100 C C . GLY B 1 190 ? 27.654 43.530 35.826 1.00 21.78 190 GLY B C 1
ATOM 4101 O O . GLY B 1 190 ? 26.679 42.837 36.114 1.00 22.62 190 GLY B O 1
ATOM 4102 N N . GLY B 1 191 ? 28.054 43.707 34.572 1.00 21.70 191 GLY B N 1
ATOM 4103 C CA . GLY B 1 191 ? 27.324 43.072 33.486 1.00 21.72 191 GLY B CA 1
ATOM 4104 C C . GLY B 1 191 ? 27.934 41.756 33.037 1.00 21.67 191 GLY B C 1
ATOM 4105 O O . GLY B 1 191 ? 27.371 41.053 32.195 1.00 21.54 191 GLY B O 1
ATOM 4106 N N . ILE B 1 192 ? 29.080 41.412 33.616 1.00 20.91 192 ILE B N 1
ATOM 4107 C CA . ILE B 1 192 ? 29.790 40.188 33.258 1.00 20.94 192 ILE B CA 1
ATOM 4108 C C . ILE B 1 192 ? 30.180 39.371 34.494 1.00 21.86 192 ILE B C 1
ATOM 4109 O O . ILE B 1 192 ? 30.548 39.933 35.526 1.00 21.90 192 ILE B O 1
ATOM 4114 N N . GLY B 1 193 ? 30.095 38.048 34.388 1.00 22.75 193 GLY B N 1
ATOM 4115 C CA . GLY B 1 193 ? 30.495 37.199 35.498 1.00 24.80 193 GLY B CA 1
ATOM 4116 C C . GLY B 1 193 ? 29.436 36.631 36.424 1.00 26.09 193 GLY B C 1
ATOM 4117 O O . GLY B 1 193 ? 29.764 35.852 37.318 1.00 28.19 193 GLY B O 1
ATOM 4118 N N . GLY B 1 194 ? 28.178 37.012 36.236 1.00 26.23 194 GLY B N 1
ATOM 4119 C CA . GLY B 1 194 ? 27.124 36.487 37.088 1.00 26.48 194 GLY B CA 1
ATOM 4120 C C . GLY B 1 194 ? 26.283 35.479 36.332 1.00 25.84 194 GLY B C 1
ATOM 4121 O O . GLY B 1 194 ? 26.821 34.573 35.694 1.00 25.94 194 GLY B O 1
ATOM 4122 N N . ARG B 1 195 ? 24.963 35.624 36.407 1.00 25.66 195 ARG B N 1
ATOM 4123 C CA . ARG B 1 195 ? 24.062 34.732 35.686 1.00 25.86 195 ARG B CA 1
ATOM 4124 C C . ARG B 1 195 ? 24.552 34.742 34.248 1.00 24.42 195 ARG B C 1
ATOM 4125 O O . ARG B 1 195 ? 24.683 35.807 33.646 1.00 23.87 195 ARG B O 1
ATOM 4133 N N . PHE B 1 196 ? 24.810 33.566 33.691 1.00 22.62 196 PHE B N 1
ATOM 4134 C CA . PHE B 1 196 ? 25.344 33.501 32.341 1.00 20.86 196 PHE B CA 1
ATOM 4135 C C . PHE B 1 196 ? 24.513 34.110 31.219 1.00 21.21 196 PHE B C 1
ATOM 4136 O O . PHE B 1 196 ? 25.070 34.737 30.319 1.00 20.35 196 PHE B O 1
ATOM 4144 N N . ASP B 1 197 ? 23.196 33.937 31.244 1.00 21.32 197 ASP B N 1
ATOM 4145 C CA . ASP B 1 197 ? 22.392 34.504 30.166 1.00 21.93 197 ASP B CA 1
ATOM 4146 C C . ASP B 1 197 ? 22.467 36.023 30.177 1.00 21.82 197 ASP B C 1
ATOM 4147 O O . ASP B 1 197 ? 22.217 36.682 29.165 1.00 21.09 197 ASP B O 1
ATOM 4152 N N . GLN B 1 198 ? 22.840 36.582 31.319 1.00 21.91 198 GLN B N 1
ATOM 4153 C CA . GLN B 1 198 ? 22.941 38.025 31.430 1.00 23.40 198 GLN B CA 1
ATOM 4154 C C . GLN B 1 198 ? 24.291 38.470 30.880 1.00 22.26 198 GLN B C 1
ATOM 4155 O O . GLN B 1 198 ? 24.428 39.559 30.312 1.00 21.32 198 GLN B O 1
ATOM 4161 N N . THR B 1 199 ? 25.291 37.612 31.042 1.00 20.88 199 THR B N 1
ATOM 4162 C CA . THR B 1 199 ? 26.608 37.915 30.516 1.00 19.37 199 THR B CA 1
ATOM 4163 C C . THR B 1 199 ? 26.446 37.987 29.007 1.00 18.78 199 THR B C 1
ATOM 4164 O O . THR B 1 199 ? 26.947 38.905 28.364 1.00 17.76 199 THR B O 1
ATOM 4168 N N . VAL B 1 200 ? 25.724 37.020 28.448 1.00 18.09 200 VAL B N 1
ATOM 4169 C CA . VAL B 1 200 ? 25.497 36.987 27.009 1.00 18.73 200 VAL B CA 1
ATOM 4170 C C . VAL B 1 200 ? 24.717 38.214 26.548 1.00 19.24 200 VAL B C 1
ATOM 4171 O O . VAL B 1 200 ? 25.038 38.802 25.515 1.00 19.73 200 VAL B O 1
ATOM 4175 N N . HIS B 1 201 ? 23.693 38.605 27.303 1.00 19.66 201 HIS B N 1
ATOM 4176 C CA . HIS B 1 201 ? 22.922 39.780 26.922 1.00 19.08 201 HIS B CA 1
ATOM 4177 C C . HIS B 1 201 ? 23.836 40.997 26.914 1.00 18.39 201 HIS B C 1
ATOM 4178 O O . HIS B 1 201 ? 23.755 41.837 26.020 1.00 17.94 201 HIS B O 1
ATOM 4185 N N . SER B 1 202 ? 24.698 41.097 27.921 1.00 17.91 202 SER B N 1
ATOM 4186 C CA . SER B 1 202 ? 25.626 42.218 27.998 1.00 18.08 202 SER B CA 1
ATOM 4187 C C . SER B 1 202 ? 26.450 42.288 26.719 1.00 17.80 202 SER B C 1
ATOM 4188 O O . SER B 1 202 ? 26.754 43.374 26.222 1.00 18.22 202 SER B O 1
ATOM 4191 N N . ILE B 1 203 ? 26.805 41.127 26.179 1.00 16.79 203 ILE B N 1
ATOM 4192 C CA . ILE B 1 203 ? 27.589 41.089 24.953 1.00 16.49 203 ILE B CA 1
ATOM 4193 C C . ILE B 1 203 ? 26.770 41.556 23.752 1.00 16.06 203 ILE B C 1
ATOM 4194 O O . ILE B 1 203 ? 27.293 42.238 22.874 1.00 15.49 203 ILE B O 1
ATOM 4199 N N . THR B 1 204 ? 25.490 41.196 23.709 1.00 17.00 204 THR B N 1
ATOM 4200 C CA . THR B 1 204 ? 24.643 41.618 22.595 1.00 17.10 204 THR B CA 1
ATOM 4201 C C . THR B 1 204 ? 24.588 43.144 22.512 1.00 17.60 204 THR B C 1
ATOM 4202 O O . THR B 1 204 ? 24.531 43.711 21.419 1.00 16.88 204 THR B O 1
ATOM 4206 N N . GLN B 1 205 ? 24.601 43.803 23.668 1.00 17.74 205 GLN B N 1
ATOM 4207 C CA . GLN B 1 205 ? 24.550 45.262 23.722 1.00 18.37 205 GLN B CA 1
ATOM 4208 C C . GLN B 1 205 ? 25.691 45.899 22.933 1.00 18.78 205 GLN B C 1
ATOM 4209 O O . GLN B 1 205 ? 25.505 46.926 22.280 1.00 19.01 205 GLN B O 1
ATOM 4215 N N . LEU B 1 206 ? 26.875 45.299 23.001 1.00 18.85 206 LEU B N 1
ATOM 4216 C CA . LEU B 1 206 ? 28.023 45.826 22.270 1.00 19.51 206 LEU B CA 1
ATOM 4217 C C . LEU B 1 206 ? 27.718 45.855 20.774 1.00 20.43 206 LEU B C 1
ATOM 4218 O O . LEU B 1 206 ? 28.040 46.822 20.080 1.00 20.01 206 LEU B O 1
ATOM 4223 N N . TYR B 1 207 ? 27.088 44.790 20.286 1.00 20.01 207 TYR B N 1
ATOM 4224 C CA . TYR B 1 207 ? 26.733 44.691 18.874 1.00 20.19 207 TYR B CA 1
ATOM 4225 C C . TYR B 1 207 ? 25.539 45.567 18.497 1.00 20.15 207 TYR B C 1
ATOM 4226 O O . TYR B 1 207 ? 25.598 46.316 17.521 1.00 19.84 207 TYR B O 1
ATOM 4235 N N . THR B 1 208 ? 24.457 45.477 19.268 1.00 20.04 208 THR B N 1
ATOM 4236 C CA . THR B 1 208 ? 23.251 46.251 18.973 1.00 21.43 208 THR B CA 1
ATOM 4237 C C . THR B 1 208 ? 23.419 47.766 19.075 1.00 21.71 208 THR B C 1
ATOM 4238 O O . THR B 1 208 ? 22.911 48.503 18.229 1.00 22.74 208 THR B O 1
ATOM 4242 N N . LEU B 1 209 ? 24.113 48.237 20.105 1.00 21.62 209 LEU B N 1
ATOM 4243 C CA . LEU B 1 209 ? 24.328 49.673 20.255 1.00 22.17 209 LEU B CA 1
ATOM 4244 C C . LEU B 1 209 ? 25.173 50.184 19.094 1.00 22.25 209 LEU B C 1
ATOM 4245 O O . LEU B 1 209 ? 24.925 51.260 18.557 1.00 21.66 209 LEU B O 1
ATOM 4250 N N . SER B 1 210 ? 26.175 49.400 18.716 1.00 22.59 210 SER B N 1
ATOM 4251 C CA . SER B 1 210 ? 27.063 49.762 17.620 1.00 24.40 210 SER B CA 1
ATOM 4252 C C . SER B 1 210 ? 26.276 49.905 16.319 1.00 25.67 210 SER B C 1
ATOM 4253 O O . SER B 1 210 ? 26.612 50.719 15.455 1.00 25.38 210 SER B O 1
ATOM 4256 N N . GLU B 1 211 ? 25.215 49.117 16.194 1.00 26.69 211 GLU B N 1
ATOM 4257 C CA . GLU B 1 211 ? 24.386 49.134 14.997 1.00 28.98 211 GLU B CA 1
ATOM 4258 C C . GLU B 1 211 ? 23.185 50.079 15.028 1.00 28.35 211 GLU B C 1
ATOM 4259 O O . GLU B 1 211 ? 22.868 50.710 14.019 1.00 28.11 211 GLU B O 1
ATOM 4265 N N . ASN B 1 212 ? 22.530 50.195 16.179 1.00 26.94 212 ASN B N 1
ATOM 4266 C CA . ASN B 1 212 ? 21.338 51.031 16.283 1.00 26.98 212 ASN B CA 1
ATOM 4267 C C . ASN B 1 212 ? 21.456 52.316 17.103 1.00 25.59 212 ASN B C 1
ATOM 4268 O O . ASN B 1 212 ? 20.521 53.115 17.140 1.00 25.81 212 ASN B O 1
ATOM 4273 N N . ALA B 1 213 ? 22.595 52.513 17.757 1.00 24.41 213 ALA B N 1
ATOM 4274 C CA . ALA B 1 213 ? 22.832 53.710 18.563 1.00 23.17 213 ALA B CA 1
ATOM 4275 C C . ALA B 1 213 ? 24.338 53.923 18.607 1.00 22.55 213 ALA B C 1
ATOM 4276 O O . ALA B 1 213 ? 24.944 53.974 19.679 1.00 21.12 213 ALA B O 1
ATOM 4278 N N . SER B 1 214 ? 24.924 54.049 17.420 1.00 22.31 214 SER B N 1
ATOM 4279 C CA . SER B 1 214 ? 26.363 54.212 17.252 1.00 22.80 214 SER B CA 1
ATOM 4280 C C . SER B 1 214 ? 27.027 55.328 18.044 1.00 22.20 214 SER B C 1
ATOM 4281 O O . SER B 1 214 ? 28.248 55.326 18.187 1.00 22.56 214 SER B O 1
ATOM 4284 N N . TYR B 1 215 ? 26.254 56.281 18.554 1.00 21.71 215 TYR B N 1
ATOM 4285 C CA . TYR B 1 215 ? 26.857 57.362 19.328 1.00 20.90 215 TYR B CA 1
ATOM 4286 C C . TYR B 1 215 ? 27.358 56.857 20.679 1.00 20.45 215 TYR B C 1
ATOM 4287 O O . TYR B 1 215 ? 28.165 57.515 21.338 1.00 18.86 215 TYR B O 1
ATOM 4296 N N . PHE B 1 216 ? 26.881 55.682 21.084 1.00 19.19 216 PHE B N 1
ATOM 4297 C CA . PHE B 1 216 ? 27.308 55.073 22.339 1.00 20.09 216 PHE B CA 1
ATOM 4298 C C . PHE B 1 216 ? 28.666 54.410 22.149 1.00 20.39 216 PHE B C 1
ATOM 4299 O O . PHE B 1 216 ? 28.960 53.869 21.082 1.00 20.18 216 PHE B O 1
ATOM 4307 N N . LYS B 1 217 ? 29.485 54.457 23.192 1.00 21.04 217 LYS B N 1
ATOM 4308 C CA . LYS B 1 217 ? 30.798 53.826 23.185 1.00 22.08 217 LYS B CA 1
ATOM 4309 C C . LYS B 1 217 ? 30.826 53.035 24.485 1.00 21.43 217 LYS B C 1
ATOM 4310 O O . LYS B 1 217 ? 31.256 53.532 25.527 1.00 20.74 217 LYS B O 1
ATOM 4316 N N . LEU B 1 218 ? 30.346 51.800 24.408 1.00 20.13 218 LEU B N 1
ATOM 4317 C CA . LEU B 1 218 ? 30.256 50.926 25.567 1.00 19.52 218 LEU B CA 1
ATOM 4318 C C . LEU B 1 218 ? 31.479 50.067 25.859 1.00 19.32 218 LEU B C 1
ATOM 4319 O O . LEU B 1 218 ? 32.096 49.498 24.958 1.00 19.04 218 LEU B O 1
ATOM 4324 N N . CYS B 1 219 ? 31.813 49.974 27.140 1.00 18.56 219 CYS B N 1
ATOM 4325 C CA . CYS B 1 219 ? 32.935 49.162 27.587 1.00 18.51 219 CYS B CA 1
ATOM 4326 C C . CYS B 1 219 ? 32.623 48.600 28.964 1.00 18.09 219 CYS B C 1
ATOM 4327 O O . CYS B 1 219 ? 32.146 49.319 29.841 1.00 17.66 219 CYS B O 1
ATOM 4330 N N . TYR B 1 220 ? 32.885 47.312 29.149 1.00 18.32 220 TYR B N 1
ATOM 4331 C CA . TYR B 1 220 ? 32.640 46.679 30.433 1.00 19.22 220 TYR B CA 1
ATOM 4332 C C . TYR B 1 220 ? 33.930 46.597 31.217 1.00 20.42 220 TYR B C 1
ATOM 4333 O O . TYR B 1 220 ? 34.989 46.310 30.658 1.00 20.74 220 TYR B O 1
ATOM 4342 N N . MET B 1 221 ? 33.838 46.872 32.510 1.00 20.27 221 MET B N 1
ATOM 4343 C CA . MET B 1 221 ? 34.988 46.774 33.388 1.00 20.07 221 MET B CA 1
ATOM 4344 C C . MET B 1 221 ? 34.621 45.723 34.418 1.00 19.94 221 MET B C 1
ATOM 4345 O O . MET B 1 221 ? 33.643 45.874 35.151 1.00 20.42 221 MET B O 1
ATOM 4350 N N . THR B 1 222 ? 35.397 44.649 34.456 1.00 19.55 222 THR B N 1
ATOM 4351 C CA . THR B 1 222 ? 35.145 43.567 35.390 1.00 19.39 222 THR B CA 1
ATOM 4352 C C . THR B 1 222 ? 36.366 43.456 36.288 1.00 19.12 222 THR B C 1
ATOM 4353 O O . THR B 1 222 ? 37.322 44.216 36.137 1.00 18.93 222 THR B O 1
ATOM 4357 N N . PRO B 1 223 ? 36.354 42.514 37.242 1.00 19.34 223 PRO B N 1
ATOM 4358 C CA . PRO B 1 223 ? 37.514 42.378 38.127 1.00 20.48 223 PRO B CA 1
ATOM 4359 C C . PRO B 1 223 ? 38.786 41.977 37.388 1.00 20.50 223 PRO B C 1
ATOM 4360 O O . PRO B 1 223 ? 39.887 42.102 37.929 1.00 20.35 223 PRO B O 1
ATOM 4364 N N . THR B 1 224 ? 38.636 41.511 36.151 1.00 19.60 224 THR B N 1
ATOM 4365 C CA . THR B 1 224 ? 39.785 41.059 35.370 1.00 19.01 224 THR B CA 1
ATOM 4366 C C . THR B 1 224 ? 39.897 41.586 33.941 1.00 19.52 224 THR B C 1
ATOM 4367 O O . THR B 1 224 ? 40.962 41.477 33.328 1.00 19.81 224 THR B O 1
ATOM 4371 N N . ASP B 1 225 ? 38.825 42.157 33.404 1.00 18.61 225 ASP B N 1
ATOM 4372 C CA . ASP B 1 225 ? 38.877 42.626 32.026 1.00 18.60 225 ASP B CA 1
ATOM 4373 C C . ASP B 1 225 ? 38.172 43.926 31.691 1.00 19.21 225 ASP B C 1
ATOM 4374 O O . ASP B 1 225 ? 37.367 44.463 32.456 1.00 19.10 225 ASP B O 1
ATOM 4379 N N . LEU B 1 226 ? 38.512 44.404 30.502 1.00 18.99 226 LEU B N 1
ATOM 4380 C CA . LEU B 1 226 ? 37.900 45.562 29.883 1.00 18.51 226 LEU B CA 1
ATOM 4381 C C . LEU B 1 226 ? 37.367 44.839 28.652 1.00 18.46 226 LEU B C 1
ATOM 4382 O O . LEU B 1 226 ? 38.125 44.175 27.941 1.00 18.06 226 LEU B O 1
ATOM 4387 N N . ILE B 1 227 ? 36.066 44.925 28.419 1.00 18.20 227 ILE B N 1
ATOM 4388 C CA . ILE B 1 227 ? 35.470 44.239 27.285 1.00 17.57 227 ILE B CA 1
ATOM 4389 C C . ILE B 1 227 ? 34.764 45.263 26.423 1.00 17.85 227 ILE B C 1
ATOM 4390 O O . ILE B 1 227 ? 33.907 46.004 26.904 1.00 18.62 227 ILE B O 1
ATOM 4395 N N . PHE B 1 228 ? 35.134 45.308 25.149 1.00 17.50 228 PHE B N 1
ATOM 4396 C CA . PHE B 1 228 ? 34.544 46.269 24.231 1.00 18.76 228 PHE B CA 1
ATOM 4397 C C . PHE B 1 228 ? 34.548 45.771 22.793 1.00 19.09 228 PHE B C 1
ATOM 4398 O O . PHE B 1 228 ? 35.130 44.731 22.488 1.00 19.67 228 PHE B O 1
ATOM 4406 N N . LEU B 1 229 ? 33.902 46.522 21.909 1.00 20.14 229 LEU B N 1
ATOM 4407 C CA . LEU B 1 229 ? 33.821 46.126 20.512 1.00 21.53 229 LEU B CA 1
ATOM 4408 C C . LEU B 1 229 ? 34.873 46.779 19.630 1.00 21.83 229 LEU B C 1
ATOM 4409 O O . LEU B 1 229 ? 35.193 47.959 19.784 1.00 21.39 229 LEU B O 1
ATOM 4414 N N . ILE B 1 230 ? 35.408 45.982 18.711 1.00 22.15 230 ILE B N 1
ATOM 4415 C CA . ILE B 1 230 ? 36.410 46.430 17.756 1.00 23.16 230 ILE B CA 1
ATOM 4416 C C . ILE B 1 230 ? 35.746 46.489 16.381 1.00 22.99 230 ILE B C 1
ATOM 4417 O O . ILE B 1 230 ? 35.293 45.471 15.857 1.00 22.79 230 ILE B O 1
ATOM 4422 N N . LYS B 1 231 ? 35.674 47.685 15.806 1.00 23.30 231 LYS B N 1
ATOM 4423 C CA . LYS B 1 231 ? 35.061 47.855 14.494 1.00 24.83 231 LYS B CA 1
ATOM 4424 C C . LYS B 1 231 ? 35.882 47.164 13.408 1.00 24.63 231 LYS B C 1
ATOM 4425 O O . LYS B 1 231 ? 37.109 47.088 13.479 1.00 23.62 231 LYS B O 1
ATOM 4431 N N . LYS B 1 232 ? 35.179 46.664 12.401 1.00 24.73 232 LYS B N 1
ATOM 4432 C CA . LYS B 1 232 ? 35.777 45.960 11.274 1.00 25.19 232 LYS B CA 1
ATOM 4433 C C . LYS B 1 232 ? 36.657 46.850 10.399 1.00 25.03 232 LYS B C 1
ATOM 4434 O O . LYS B 1 232 ? 36.650 48.072 10.526 1.00 24.90 232 LYS B O 1
ATOM 4440 N N . ASN B 1 233 ? 37.412 46.208 9.512 1.00 25.75 233 ASN B N 1
ATOM 4441 C CA . ASN B 1 233 ? 38.271 46.887 8.547 1.00 26.46 233 ASN B CA 1
ATOM 4442 C C . ASN B 1 233 ? 39.494 47.662 9.035 1.00 26.31 233 ASN B C 1
ATOM 4443 O O . ASN B 1 233 ? 40.001 48.530 8.323 1.00 27.01 233 ASN B O 1
ATOM 4448 N N . GLY B 1 234 ? 39.975 47.359 10.235 1.00 25.89 234 GLY B N 1
ATOM 4449 C CA . GLY B 1 234 ? 41.167 48.035 10.716 1.00 25.29 234 GLY B CA 1
ATOM 4450 C C . GLY B 1 234 ? 41.018 49.013 11.861 1.00 25.16 234 GLY B C 1
ATOM 4451 O O . GLY B 1 234 ? 40.578 50.145 11.668 1.00 25.51 234 GLY B O 1
ATOM 4452 N N . THR B 1 235 ? 41.401 48.574 13.056 1.00 24.37 235 THR B N 1
ATOM 4453 C CA . THR B 1 235 ? 41.336 49.407 14.250 1.00 23.33 235 THR B CA 1
ATOM 4454 C C . THR B 1 235 ? 42.699 49.401 14.924 1.00 24.12 235 THR B C 1
ATOM 4455 O O . THR B 1 235 ? 43.276 48.340 15.166 1.00 22.86 235 THR B O 1
ATOM 4459 N N . LEU B 1 236 ? 43.214 50.589 15.218 1.00 23.33 236 LEU B N 1
ATOM 4460 C CA . LEU B 1 236 ? 44.508 50.708 15.869 1.00 24.81 236 LEU B CA 1
ATOM 4461 C C . LEU B 1 236 ? 44.328 50.989 17.354 1.00 24.83 236 LEU B C 1
ATOM 4462 O O . LEU B 1 236 ? 43.799 52.033 17.739 1.00 24.91 236 LEU B O 1
ATOM 4467 N N . ILE B 1 237 ? 44.761 50.045 18.182 1.00 24.51 237 ILE B N 1
ATOM 4468 C CA . ILE B 1 237 ? 44.672 50.193 19.628 1.00 24.41 237 ILE B CA 1
ATOM 4469 C C . ILE B 1 237 ? 45.966 50.835 20.116 1.00 24.94 237 ILE B C 1
ATOM 4470 O O . ILE B 1 237 ? 47.056 50.309 19.888 1.00 24.90 237 ILE B O 1
ATOM 4475 N N . GLU B 1 238 ? 45.843 51.978 20.782 1.00 24.83 238 GLU B N 1
ATOM 4476 C CA . GLU B 1 238 ? 47.012 52.688 21.282 1.00 25.61 238 GLU B CA 1
ATOM 4477 C C . GLU B 1 238 ? 47.128 52.625 22.799 1.00 24.48 238 GLU B C 1
ATOM 4478 O O . GLU B 1 238 ? 46.127 52.535 23.511 1.00 24.77 238 GLU B O 1
ATOM 4484 N N . TYR B 1 239 ? 48.363 52.664 23.287 1.00 23.26 239 TYR B N 1
ATOM 4485 C CA . TYR B 1 239 ? 48.618 52.620 24.718 1.00 22.59 239 TYR B CA 1
ATOM 4486 C C . TYR B 1 239 ? 50.009 53.115 25.077 1.00 23.04 239 TYR B C 1
ATOM 4487 O O . TYR B 1 239 ? 50.968 52.913 24.332 1.00 22.39 239 TYR B O 1
ATOM 4496 N N . ASP B 1 240 ? 50.103 53.793 26.216 1.00 24.25 240 ASP B N 1
ATOM 4497 C CA . ASP B 1 240 ? 51.383 54.283 26.698 1.00 25.14 240 ASP B CA 1
ATOM 4498 C C . ASP B 1 240 ? 52.117 53.056 27.227 1.00 24.80 240 ASP B C 1
ATOM 4499 O O . ASP B 1 240 ? 51.548 52.259 27.975 1.00 24.68 240 ASP B O 1
ATOM 4504 N N . PRO B 1 241 ? 53.384 52.875 26.831 1.00 25.09 241 PRO B N 1
ATOM 4505 C CA . PRO B 1 241 ? 54.169 51.724 27.284 1.00 25.05 241 PRO B CA 1
ATOM 4506 C C . PRO B 1 241 ? 54.125 51.468 28.790 1.00 25.37 241 PRO B C 1
ATOM 4507 O O . PRO B 1 241 ? 53.885 50.342 29.222 1.00 25.25 241 PRO B O 1
ATOM 4511 N N . GLN B 1 242 ? 54.349 52.508 29.588 1.00 26.22 242 GLN B N 1
ATOM 4512 C CA . GLN B 1 242 ? 54.333 52.349 31.038 1.00 26.68 242 GLN B CA 1
ATOM 4513 C C . GLN B 1 242 ? 52.968 51.867 31.514 1.00 25.40 242 GLN B C 1
ATOM 4514 O O . GLN B 1 242 ? 52.874 51.019 32.399 1.00 25.66 242 GLN B O 1
ATOM 4520 N N . PHE B 1 243 ? 51.909 52.413 30.927 1.00 25.28 243 PHE B N 1
ATOM 4521 C CA . PHE B 1 243 ? 50.551 52.021 31.288 1.00 24.30 243 PHE B CA 1
ATOM 4522 C C . PHE B 1 243 ? 50.318 50.558 30.930 1.00 23.96 243 PHE B C 1
ATOM 4523 O O . PHE B 1 243 ? 49.809 49.780 31.739 1.00 23.51 243 PHE B O 1
ATOM 4531 N N . ARG B 1 244 ? 50.700 50.188 29.713 1.00 23.62 244 ARG B N 1
ATOM 4532 C CA . ARG B 1 244 ? 50.517 48.823 29.241 1.00 24.21 244 ARG B CA 1
ATOM 4533 C C . ARG B 1 244 ? 51.300 47.820 30.090 1.00 23.06 244 ARG B C 1
ATOM 4534 O O . ARG B 1 244 ? 50.786 46.756 30.431 1.00 21.81 244 ARG B O 1
ATOM 4542 N N . ASN B 1 245 ? 52.536 48.164 30.442 1.00 23.04 245 ASN B N 1
ATOM 4543 C CA . ASN B 1 245 ? 53.369 47.274 31.247 1.00 22.92 245 ASN B CA 1
ATOM 4544 C C . ASN B 1 245 ? 52.890 47.133 32.687 1.00 23.32 245 ASN B C 1
ATOM 4545 O O . ASN B 1 245 ? 53.020 46.068 33.290 1.00 22.90 245 ASN B O 1
ATOM 4550 N N . THR B 1 246 ? 52.331 48.206 33.233 1.00 23.06 246 THR B N 1
ATOM 4551 C CA . THR B 1 246 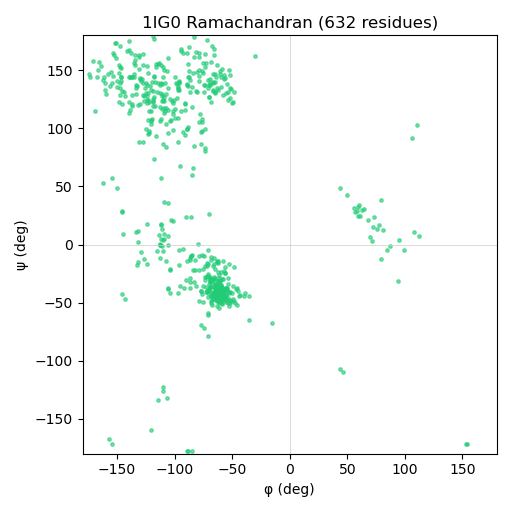? 51.867 48.201 34.614 1.00 23.54 246 THR B CA 1
ATOM 4552 C C . THR B 1 246 ? 50.448 47.687 34.834 1.00 23.22 246 THR B C 1
ATOM 4553 O O . THR B 1 246 ? 50.191 46.994 35.817 1.00 22.76 246 THR B O 1
ATOM 4557 N N . CYS B 1 247 ? 49.536 48.005 33.919 1.00 23.44 247 CYS B N 1
ATOM 4558 C CA . CYS B 1 247 ? 48.140 47.610 34.092 1.00 23.60 247 CYS B CA 1
ATOM 4559 C C . CYS B 1 247 ? 47.537 46.620 33.101 1.00 22.98 247 CYS B C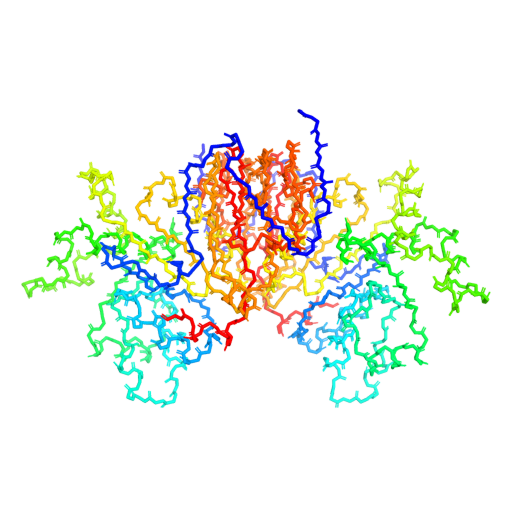 1
ATOM 4560 O O . CYS B 1 247 ? 46.403 46.186 33.294 1.00 22.75 247 CYS B O 1
ATOM 4563 N N . ILE B 1 248 ? 48.266 46.251 32.054 1.00 22.80 248 ILE B N 1
ATOM 4564 C CA . ILE B 1 248 ? 47.701 45.338 31.064 1.00 21.98 248 ILE B CA 1
ATOM 4565 C C . ILE B 1 248 ? 48.317 43.946 31.030 1.00 22.30 248 ILE B C 1
ATOM 4566 O O . ILE B 1 248 ? 49.534 43.786 31.122 1.00 21.15 248 ILE B O 1
ATOM 4571 N N . GLY B 1 249 ? 47.453 42.944 30.895 1.00 20.89 249 GLY B N 1
ATOM 4572 C CA . GLY B 1 249 ? 47.901 41.567 30.826 1.00 20.42 249 GLY B CA 1
ATOM 4573 C C . GLY B 1 249 ? 47.695 41.023 29.425 1.00 20.48 249 GLY B C 1
ATOM 4574 O O . GLY B 1 249 ? 48.158 41.611 28.447 1.00 19.77 249 GLY B O 1
ATOM 4575 N N . ASN B 1 250 ? 46.995 39.901 29.322 1.00 20.38 250 ASN B N 1
ATOM 4576 C CA . ASN B 1 250 ? 46.728 39.291 28.027 1.00 20.80 250 ASN B CA 1
ATOM 4577 C C . ASN B 1 250 ? 45.489 39.906 27.382 1.00 20.37 250 ASN B C 1
ATOM 4578 O O . ASN B 1 250 ? 44.877 40.820 27.934 1.00 20.67 250 ASN B O 1
ATOM 4583 N N . CYS B 1 251 ? 45.125 39.396 26.211 1.00 19.59 251 CYS B N 1
ATOM 4584 C CA . CYS B 1 251 ? 43.956 39.885 25.492 1.00 18.83 251 CYS B CA 1
ATOM 4585 C C . CYS B 1 251 ? 43.423 38.778 24.603 1.00 19.44 251 CYS B C 1
ATOM 4586 O O . CYS B 1 251 ? 44.111 37.786 24.357 1.00 17.87 251 CYS B O 1
ATOM 4589 N N . GLY B 1 252 ? 42.199 38.949 24.120 1.00 18.43 252 GLY B N 1
ATOM 4590 C CA . GLY B 1 252 ? 41.609 37.941 23.264 1.00 19.18 252 GLY B CA 1
ATOM 4591 C C . GLY B 1 252 ? 40.696 38.523 22.208 1.00 19.15 252 GLY B C 1
ATOM 4592 O O . GLY B 1 252 ? 40.003 39.513 22.446 1.00 19.58 252 GLY B O 1
ATOM 4593 N N . LEU B 1 253 ? 40.713 37.915 21.027 1.00 18.74 253 LEU B N 1
ATOM 4594 C CA . LEU B 1 253 ? 39.866 38.345 19.921 1.00 18.35 253 LEU B CA 1
ATOM 4595 C C . LEU B 1 253 ? 38.689 37.378 19.936 1.00 17.43 253 LEU B C 1
ATOM 4596 O O . LEU B 1 253 ? 38.833 36.210 19.580 1.00 17.28 253 LEU B O 1
ATOM 4601 N N . LEU B 1 254 ? 37.524 37.875 20.338 1.00 17.61 254 LEU B N 1
ATOM 4602 C CA . LEU B 1 254 ? 36.344 37.033 20.484 1.00 16.98 254 LEU B CA 1
ATOM 4603 C C . LEU B 1 254 ? 35.200 37.268 19.504 1.00 17.41 254 LEU B C 1
ATOM 4604 O O . LEU B 1 254 ? 34.494 38.273 19.595 1.00 16.54 254 LEU B O 1
ATOM 4609 N N . PRO B 1 255 ? 34.996 36.333 18.560 1.00 17.56 255 PRO B N 1
ATOM 4610 C CA . PRO B 1 255 ? 33.923 36.446 17.569 1.00 17.79 255 PRO B CA 1
ATOM 4611 C C . PRO B 1 255 ? 32.624 35.895 18.155 1.00 19.50 255 PRO B C 1
ATOM 4612 O O . PRO B 1 255 ? 32.040 34.948 17.628 1.00 19.12 255 PRO B O 1
ATOM 4616 N N . ILE B 1 256 ? 32.187 36.495 19.255 1.00 19.52 256 ILE B N 1
ATOM 4617 C CA . ILE B 1 256 ? 30.972 36.070 19.934 1.00 22.35 256 ILE B CA 1
ATOM 4618 C C . ILE B 1 256 ? 29.741 36.426 19.107 1.00 23.66 256 ILE B C 1
ATOM 4619 O O . ILE B 1 256 ? 29.568 37.571 18.701 1.00 24.98 256 ILE B O 1
ATOM 4624 N N . GLY B 1 257 ? 28.892 35.439 18.845 1.00 25.93 257 GLY B N 1
ATOM 4625 C CA . GLY B 1 257 ? 27.687 35.703 18.078 1.00 27.66 257 GLY B CA 1
ATOM 4626 C C . GLY B 1 257 ? 27.770 35.463 16.582 1.00 27.46 257 GLY B C 1
ATOM 4627 O O . GLY B 1 257 ? 26.772 35.104 15.955 1.00 28.85 257 GLY B O 1
ATOM 4628 N N . GLU B 1 258 ? 28.944 35.667 15.995 1.00 27.95 258 GLU B N 1
ATOM 4629 C CA . GLU B 1 258 ? 29.093 35.447 14.563 1.00 27.39 258 GLU B CA 1
ATOM 4630 C C . GLU B 1 258 ? 30.549 35.272 14.144 1.00 26.94 258 GLU B C 1
ATOM 4631 O O . GLU B 1 258 ? 31.424 36.033 14.556 1.00 27.25 258 GLU B O 1
ATOM 4637 N N . ALA B 1 259 ? 30.799 34.249 13.333 1.00 26.10 259 ALA B N 1
ATOM 4638 C CA . ALA B 1 259 ? 32.140 33.965 12.845 1.00 25.64 259 ALA B CA 1
ATOM 4639 C C . ALA B 1 259 ? 32.566 35.065 11.888 1.00 25.45 259 ALA B C 1
ATOM 4640 O O . ALA B 1 259 ? 31.728 35.763 11.318 1.00 26.08 259 ALA B O 1
ATOM 4642 N N . THR B 1 260 ? 33.872 35.224 11.715 1.00 23.62 260 THR B N 1
ATOM 4643 C CA . THR B 1 260 ? 34.388 36.240 10.814 1.00 23.38 260 THR B CA 1
ATOM 4644 C C . THR B 1 260 ? 35.788 35.865 10.355 1.00 22.72 260 THR B C 1
ATOM 4645 O O . THR B 1 260 ? 36.235 34.733 10.544 1.00 23.38 260 THR B O 1
ATOM 4649 N N . LEU B 1 261 ? 36.475 36.823 9.751 1.00 22.75 261 LEU B N 1
ATOM 4650 C CA . LEU B 1 261 ? 37.818 36.600 9.247 1.00 22.44 261 LEU B CA 1
ATOM 4651 C C . LEU B 1 261 ? 38.764 37.655 9.796 1.00 21.66 261 LEU B C 1
ATOM 4652 O O . LEU B 1 261 ? 38.483 38.850 9.715 1.00 22.33 261 LEU B O 1
ATOM 4657 N N . VAL B 1 262 ? 39.873 37.213 10.377 1.00 21.14 262 V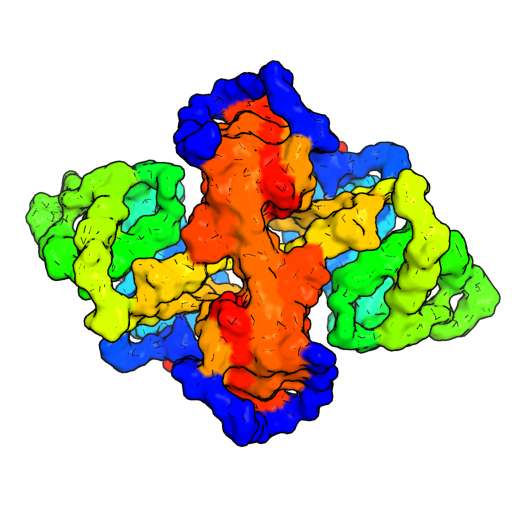AL B N 1
ATOM 4658 C CA . VAL B 1 262 ? 40.857 38.152 10.889 1.00 20.49 262 VAL B CA 1
ATOM 4659 C C . VAL B 1 262 ? 41.806 38.379 9.723 1.00 21.44 262 VAL B C 1
ATOM 4660 O O . VAL B 1 262 ? 42.737 37.604 9.501 1.00 20.89 262 VAL B O 1
ATOM 4664 N N . LYS B 1 263 ? 41.544 39.436 8.963 1.00 21.96 263 LYS B N 1
ATOM 4665 C CA . LYS B 1 263 ? 42.358 39.759 7.801 1.00 24.05 263 LYS B CA 1
ATOM 4666 C C . LYS B 1 263 ? 43.830 39.921 8.152 1.00 23.65 263 LYS B C 1
ATOM 4667 O O . LYS B 1 263 ? 44.708 39.417 7.447 1.00 23.48 263 LYS B O 1
ATOM 4673 N N . GLU B 1 264 ? 44.098 40.623 9.247 1.00 24.18 264 GLU B N 1
ATOM 4674 C CA . GLU B 1 264 ? 45.469 40.846 9.674 1.00 24.02 264 GLU B CA 1
ATOM 4675 C C . GLU B 1 264 ? 45.579 41.550 11.017 1.00 23.59 264 GLU B C 1
ATOM 4676 O O . GLU B 1 264 ? 44.741 42.377 11.375 1.00 22.38 264 GLU B O 1
ATOM 4682 N N . THR B 1 265 ? 46.620 41.195 11.761 1.00 22.08 265 THR B N 1
ATOM 4683 C CA . THR B 1 265 ? 46.905 41.814 13.044 1.00 21.32 265 THR B CA 1
ATOM 4684 C C . THR B 1 265 ? 48.398 42.094 13.053 1.00 22.13 265 THR B C 1
ATOM 4685 O O . THR B 1 265 ? 49.179 41.358 12.450 1.00 21.94 265 THR B O 1
ATOM 4689 N N . ARG B 1 266 ? 48.780 43.178 13.714 1.00 22.63 266 ARG B N 1
ATOM 4690 C CA . ARG B 1 266 ? 50.177 43.565 13.835 1.00 22.54 266 ARG B CA 1
ATOM 4691 C C . ARG B 1 266 ? 50.352 44.053 15.265 1.00 21.44 266 ARG B C 1
ATOM 4692 O O . ARG B 1 266 ? 49.645 44.958 15.703 1.00 21.99 266 ARG B O 1
ATOM 4700 N N . GLY B 1 267 ? 51.271 43.443 16.003 1.00 19.61 267 GLY B N 1
ATOM 4701 C CA . GLY B 1 267 ? 51.488 43.874 17.370 1.00 19.25 267 GLY B CA 1
ATOM 4702 C C . GLY B 1 267 ? 50.993 42.923 18.442 1.00 18.52 267 GLY B C 1
ATOM 4703 O O . GLY B 1 267 ? 50.938 43.290 19.613 1.00 19.41 267 GLY B O 1
ATOM 4704 N N . LEU B 1 268 ? 50.616 41.711 18.048 1.00 19.16 268 LEU B N 1
ATOM 4705 C CA . LEU B 1 268 ? 50.158 40.705 19.001 1.00 18.35 268 LEU B CA 1
ATOM 4706 C C . LEU B 1 268 ? 51.232 39.621 19.063 1.00 18.32 268 LEU B C 1
ATOM 4707 O O . LEU B 1 268 ? 51.859 39.313 18.048 1.00 18.56 268 LEU B O 1
ATOM 4712 N N . LYS B 1 269 ? 51.449 39.055 20.248 1.00 18.42 269 LYS B N 1
ATOM 4713 C CA . LYS B 1 269 ? 52.451 38.005 20.419 1.00 18.12 269 LYS B CA 1
ATOM 4714 C C . LYS B 1 269 ? 52.293 36.988 19.298 1.00 18.86 269 LYS B C 1
ATOM 4715 O O . LYS B 1 269 ? 53.274 36.465 18.772 1.00 18.53 269 LYS B O 1
ATOM 4721 N N . TRP B 1 270 ? 51.042 36.720 18.941 1.00 18.95 270 TRP B N 1
ATOM 4722 C CA . TRP B 1 270 ? 50.718 35.801 17.863 1.00 19.24 270 TRP B CA 1
ATOM 4723 C C . TRP B 1 270 ? 49.888 36.571 16.840 1.00 19.63 270 TRP B C 1
ATOM 4724 O O . TRP B 1 270 ? 48.682 36.752 17.016 1.00 19.33 270 TRP B O 1
ATOM 4735 N N . ASP B 1 271 ? 50.549 37.051 15.789 1.00 18.73 271 ASP B N 1
ATOM 4736 C CA . ASP B 1 271 ? 49.871 37.798 14.734 1.00 20.00 271 ASP B CA 1
ATOM 4737 C C . ASP B 1 271 ? 49.356 36.844 13.669 1.00 20.36 271 ASP B C 1
ATOM 4738 O O . ASP B 1 271 ? 50.002 35.843 13.357 1.00 21.42 271 ASP B O 1
ATOM 4743 N N . VAL B 1 272 ? 48.195 37.162 13.107 1.00 20.66 272 VAL B N 1
ATOM 4744 C CA . VAL B 1 272 ? 47.594 36.318 12.084 1.00 21.10 272 VAL B CA 1
ATOM 4745 C C . VAL B 1 272 ? 47.227 37.089 10.820 1.00 21.84 272 VAL B C 1
ATOM 4746 O O . VAL B 1 272 ? 47.175 38.318 10.821 1.00 22.30 272 VAL B O 1
ATOM 4750 N N . LYS B 1 273 ? 46.987 36.348 9.741 1.00 22.73 273 LYS B N 1
ATOM 4751 C CA . LYS B 1 273 ? 46.609 36.919 8.447 1.00 24.23 273 LYS B CA 1
ATOM 4752 C C . LYS B 1 273 ? 45.680 35.928 7.751 1.00 23.25 273 LYS B C 1
ATOM 4753 O O . LYS B 1 273 ? 45.919 34.723 7.804 1.00 22.12 273 LYS B O 1
ATOM 4759 N N . ASN B 1 274 ? 44.632 36.433 7.101 1.00 23.77 274 ASN B N 1
ATOM 4760 C CA . ASN B 1 274 ? 43.670 35.574 6.407 1.00 24.38 274 ASN B CA 1
ATOM 4761 C C . ASN B 1 274 ? 43.367 34.402 7.335 1.00 23.36 274 ASN B C 1
ATOM 4762 O O . ASN B 1 274 ? 43.387 33.240 6.928 1.00 23.93 274 ASN B O 1
ATOM 4767 N N . TRP B 1 275 ? 43.078 34.738 8.589 1.00 21.99 275 TRP B N 1
ATOM 4768 C CA . TRP B 1 275 ? 42.823 33.767 9.646 1.00 20.19 275 TRP B CA 1
ATOM 4769 C C . TRP B 1 275 ? 41.347 33.692 10.044 1.00 20.73 275 TRP B C 1
ATOM 4770 O O . TRP B 1 275 ? 40.841 34.571 10.743 1.00 20.35 275 TRP B O 1
ATOM 4781 N N . PRO B 1 276 ? 40.635 32.644 9.599 1.00 20.01 276 PRO B N 1
ATOM 4782 C CA . PRO B 1 276 ? 39.216 32.513 9.950 1.00 19.95 276 PRO B CA 1
ATOM 4783 C C . PRO B 1 276 ? 39.059 32.307 11.456 1.00 18.50 276 PRO B C 1
ATOM 4784 O O . PRO B 1 276 ? 39.842 31.583 12.067 1.00 19.03 276 PRO B O 1
ATOM 4788 N N . THR B 1 277 ? 38.054 32.938 12.056 1.00 18.31 277 THR B N 1
ATOM 4789 C CA . THR B 1 277 ? 37.833 32.791 13.491 1.00 18.45 277 THR B CA 1
ATOM 4790 C C . THR B 1 277 ? 36.361 32.535 13.802 1.00 18.84 277 THR B C 1
ATOM 4791 O O . THR B 1 277 ? 35.475 33.197 13.258 1.00 19.32 277 THR B O 1
ATOM 4795 N N . SER B 1 278 ? 36.109 31.565 14.676 1.00 19.05 278 SER B N 1
ATOM 4796 C CA . SER B 1 278 ? 34.747 31.206 15.054 1.00 19.14 278 SER B CA 1
ATOM 4797 C C . SER B 1 278 ? 34.682 30.437 16.368 1.00 19.28 278 SER B C 1
ATOM 4798 O O . SER B 1 278 ? 35.512 29.567 16.631 1.00 18.99 278 SER B O 1
ATOM 4801 N N . VAL B 1 279 ? 33.688 30.760 17.187 1.00 19.21 279 VAL B N 1
ATOM 4802 C CA . VAL B 1 279 ? 33.500 30.084 18.464 1.00 19.84 279 VAL B CA 1
ATOM 4803 C C . VAL B 1 279 ? 33.079 28.637 18.222 1.00 19.91 279 VAL B C 1
ATOM 4804 O O . VAL B 1 279 ? 33.386 27.749 19.017 1.00 20.33 279 VAL B O 1
ATOM 4808 N N . VAL B 1 280 ? 32.386 28.407 17.112 1.00 20.59 280 VAL B N 1
ATOM 4809 C CA . VAL B 1 280 ? 31.905 27.073 16.769 1.00 20.88 280 VAL B CA 1
ATOM 4810 C C . VAL B 1 280 ? 33.016 26.131 16.311 1.00 20.71 280 VAL B C 1
ATOM 4811 O O . VAL B 1 280 ? 32.989 24.939 16.621 1.00 21.34 280 VAL B O 1
ATOM 4815 N N . THR B 1 281 ? 33.992 26.657 15.576 1.00 19.91 281 THR B N 1
ATOM 4816 C CA . THR B 1 281 ? 35.096 25.831 15.095 1.00 19.81 281 THR B CA 1
ATOM 4817 C C . THR B 1 281 ? 36.203 25.747 16.141 1.00 20.08 281 THR B C 1
ATOM 4818 O O . THR B 1 281 ? 37.109 24.919 16.038 1.00 19.84 281 THR B O 1
ATOM 4822 N N . GLY B 1 282 ? 36.125 26.613 17.146 1.00 19.06 282 GLY B N 1
ATOM 4823 C CA . GLY B 1 282 ? 37.125 26.614 18.197 1.00 19.61 282 GLY B CA 1
ATOM 4824 C C . GLY B 1 282 ? 38.328 27.467 17.850 1.00 19.01 282 GLY B C 1
ATOM 4825 O O . GLY B 1 282 ? 39.263 27.589 18.644 1.00 19.13 282 GLY B O 1
ATOM 4826 N N . ARG B 1 283 ? 38.313 28.054 16.657 1.00 18.01 283 ARG B N 1
ATOM 4827 C CA . ARG B 1 283 ? 39.412 28.905 16.221 1.00 17.72 283 ARG B CA 1
ATOM 4828 C C . ARG B 1 283 ? 39.237 30.307 16.783 1.00 17.36 283 ARG B C 1
ATOM 4829 O O . ARG B 1 283 ? 38.698 31.196 16.124 1.00 18.09 283 ARG B O 1
ATOM 4837 N N . VAL B 1 284 ? 39.702 30.491 18.014 1.00 16.92 284 VAL B N 1
ATOM 4838 C CA . VAL B 1 284 ? 39.610 31.771 18.705 1.00 17.37 284 VAL B CA 1
ATOM 4839 C C . VAL B 1 284 ? 40.947 32.105 19.352 1.00 17.40 284 VAL B C 1
ATOM 4840 O O . VAL B 1 284 ? 41.521 31.283 20.067 1.00 17.96 284 VAL B O 1
ATOM 4844 N N . SER B 1 285 ? 41.438 33.313 19.098 1.00 17.43 285 SER B N 1
ATOM 4845 C CA . SER B 1 285 ? 42.705 33.746 19.665 1.00 18.55 285 SER B CA 1
ATOM 4846 C C . SER B 1 285 ? 42.527 34.128 21.130 1.00 19.29 285 SER B C 1
ATOM 4847 O O . SER B 1 285 ? 42.101 35.238 21.448 1.00 20.65 285 SER B O 1
ATOM 4850 N N . SER B 1 286 ? 42.841 33.195 22.022 1.00 20.40 286 SER B N 1
ATOM 4851 C CA . SER B 1 286 ? 42.726 33.444 23.452 1.00 20.19 286 SER B CA 1
ATOM 4852 C C . SER B 1 286 ? 44.122 33.428 24.047 1.00 20.23 286 SER B C 1
ATOM 4853 O O . SER B 1 286 ? 45.030 32.819 23.488 1.00 20.24 286 SER B O 1
ATOM 4856 N N . SER B 1 287 ? 44.291 34.098 25.179 1.00 20.25 287 SER B N 1
ATOM 4857 C CA . SER B 1 287 ? 45.591 34.167 25.834 1.00 20.15 287 SER B CA 1
ATOM 4858 C C . SER B 1 287 ? 46.654 34.801 24.942 1.00 19.22 287 SER B C 1
ATOM 4859 O O . SER B 1 287 ? 47.823 34.412 24.977 1.00 19.93 287 SER B O 1
ATOM 4862 N N . ASN B 1 288 ? 46.247 35.768 24.128 1.00 18.16 288 ASN B N 1
ATOM 4863 C CA . ASN B 1 288 ? 47.198 36.460 23.271 1.00 17.57 288 ASN B CA 1
ATOM 4864 C C . ASN B 1 288 ? 47.678 37.621 24.137 1.00 18.42 288 ASN B C 1
ATOM 4865 O O . ASN B 1 288 ? 47.277 37.735 25.297 1.00 18.40 288 ASN B O 1
ATOM 4870 N N . ARG B 1 289 ? 48.531 38.479 23.594 1.00 18.70 289 ARG B N 1
ATOM 4871 C CA . ARG B 1 289 ? 49.021 39.617 24.360 1.00 19.64 289 ARG B CA 1
ATOM 4872 C C . ARG B 1 289 ? 49.656 40.638 23.426 1.00 19.24 289 ARG B C 1
ATOM 4873 O O . ARG B 1 289 ? 50.127 40.293 22.344 1.00 18.74 289 ARG B O 1
ATOM 4881 N N . PHE B 1 290 ? 49.657 41.898 23.845 1.00 18.12 290 PHE B N 1
ATOM 4882 C CA . PHE B 1 290 ? 50.246 42.967 23.048 1.00 18.99 290 PHE B CA 1
ATOM 4883 C C . PHE B 1 290 ? 51.772 42.883 23.091 1.00 18.85 290 PHE B C 1
ATOM 4884 O O . PHE B 1 290 ? 52.358 42.643 24.147 1.00 19.81 290 PHE B O 1
ATOM 4892 N N . VAL B 1 291 ? 52.414 43.075 21.943 1.00 18.99 291 VAL B N 1
ATOM 4893 C CA . VAL B 1 291 ? 53.871 43.064 21.878 1.00 18.85 291 VAL B CA 1
ATOM 4894 C C . VAL B 1 291 ? 54.336 44.346 21.204 1.00 19.80 291 VAL B C 1
ATOM 4895 O O . VAL B 1 291 ? 55.518 44.685 21.233 1.00 20.95 291 VAL B O 1
ATOM 4899 N N . GLY B 1 292 ? 53.393 45.056 20.591 1.00 20.12 292 GLY B N 1
ATOM 4900 C CA . GLY B 1 292 ? 53.727 46.311 19.948 1.00 20.13 292 GLY B CA 1
ATOM 4901 C C . GLY B 1 292 ? 54.123 47.293 21.033 1.00 20.23 292 GLY B C 1
ATOM 4902 O O . GLY B 1 292 ? 53.434 47.408 22.047 1.00 19.78 292 GLY B O 1
ATOM 4903 N N . ASP B 1 293 ? 55.238 47.988 20.834 1.00 20.85 293 ASP B N 1
ATOM 4904 C CA . ASP B 1 293 ? 55.729 48.959 21.808 1.00 22.05 293 ASP B CA 1
ATOM 4905 C C . ASP B 1 293 ? 54.650 49.896 22.336 1.00 22.79 293 ASP B C 1
ATOM 4906 O O . ASP B 1 293 ? 54.481 50.042 23.548 1.00 22.96 293 ASP B O 1
ATOM 4911 N N . ASN B 1 294 ? 53.917 50.523 21.422 1.00 24.13 294 ASN B N 1
ATOM 4912 C CA . ASN B 1 294 ? 52.890 51.484 21.804 1.00 25.09 294 ASN B CA 1
ATOM 4913 C C . ASN B 1 294 ? 51.535 51.307 21.125 1.00 24.45 294 ASN B C 1
ATOM 4914 O O . ASN B 1 294 ? 50.626 52.106 21.354 1.00 24.03 294 ASN B O 1
ATOM 4919 N N . CYS B 1 295 ? 51.391 50.289 20.285 1.00 23.04 295 CYS B N 1
ATOM 4920 C CA . CYS B 1 295 ? 50.115 50.079 19.612 1.00 23.02 295 CYS B CA 1
ATOM 4921 C C . CYS B 1 295 ? 49.977 48.714 18.951 1.00 22.74 295 CYS B C 1
ATOM 4922 O O . CYS B 1 295 ? 50.967 48.055 18.632 1.00 21.30 295 CYS B O 1
ATOM 4925 N N . CYS B 1 296 ? 48.728 48.303 18.760 1.00 22.53 296 CYS B N 1
ATOM 4926 C CA . CYS B 1 296 ? 48.397 47.029 18.140 1.00 23.01 296 CYS B CA 1
ATOM 4927 C C . CYS B 1 296 ? 47.324 47.267 17.083 1.00 22.35 296 CYS B C 1
ATOM 4928 O O . CYS B 1 296 ? 46.371 48.012 17.315 1.00 23.42 296 CYS B O 1
ATOM 4931 N N . PHE B 1 297 ? 47.483 46.636 15.925 1.00 21.42 297 PHE B N 1
ATOM 4932 C CA . PHE B 1 297 ? 46.534 46.789 14.829 1.00 20.82 297 PHE B CA 1
ATOM 4933 C C . PHE B 1 297 ? 45.748 45.505 14.604 1.00 20.44 297 PHE B C 1
ATOM 4934 O O . PHE B 1 297 ? 46.327 44.425 14.491 1.00 20.04 297 PHE B O 1
ATOM 4942 N N . ILE B 1 298 ? 44.426 45.629 14.547 1.00 19.98 298 ILE B N 1
ATOM 4943 C CA . ILE B 1 298 ? 43.558 44.480 14.318 1.00 20.11 298 ILE B CA 1
ATOM 4944 C C . ILE B 1 298 ? 42.582 44.799 13.193 1.00 20.67 298 ILE B C 1
ATOM 4945 O O . ILE B 1 298 ? 41.812 45.755 13.280 1.00 21.38 298 ILE B O 1
ATOM 4950 N N . ASP B 1 299 ? 42.626 43.993 12.137 1.00 20.38 299 ASP B N 1
ATOM 4951 C CA . ASP B 1 299 ? 41.762 44.188 10.980 1.00 20.76 299 ASP B CA 1
ATOM 4952 C C . ASP B 1 299 ? 40.883 42.964 10.755 1.00 21.09 299 ASP B C 1
ATOM 4953 O O . ASP B 1 299 ? 41.358 41.921 10.301 1.00 20.86 299 ASP B O 1
ATOM 4958 N N . THR B 1 300 ? 39.602 43.096 11.080 1.00 21.20 300 THR B N 1
ATOM 4959 C CA . THR B 1 300 ? 38.651 42.006 10.908 1.00 21.00 300 THR B CA 1
ATOM 4960 C C . THR B 1 300 ? 37.604 42.355 9.857 1.00 21.48 300 THR B C 1
ATOM 4961 O O . THR B 1 300 ? 37.328 43.528 9.607 1.00 21.60 300 THR B O 1
ATOM 4965 N N . LYS B 1 301 ? 37.027 41.324 9.246 1.00 23.11 301 LYS B N 1
ATOM 4966 C CA . LYS B 1 301 ? 36.009 41.493 8.212 1.00 24.42 301 LYS B CA 1
ATOM 4967 C C . LYS B 1 301 ? 34.717 42.044 8.811 1.00 24.11 301 LYS B C 1
ATOM 4968 O O . LYS B 1 301 ? 34.018 42.843 8.186 1.00 23.74 301 LYS B O 1
ATOM 4974 N N . ASP B 1 302 ? 34.403 41.598 10.023 1.00 23.55 302 ASP B N 1
ATOM 4975 C CA . ASP B 1 302 ? 33.208 42.044 10.730 1.00 22.80 302 ASP B CA 1
ATOM 4976 C C . ASP B 1 302 ? 33.614 42.455 12.140 1.00 22.42 302 ASP B C 1
ATOM 4977 O O . ASP B 1 302 ? 34.684 42.071 12.613 1.00 21.44 302 ASP B O 1
ATOM 4982 N N . ASP B 1 303 ? 32.770 43.232 12.811 1.00 21.90 303 ASP B N 1
ATOM 4983 C CA . ASP B 1 303 ? 33.079 43.666 14.170 1.00 21.29 303 ASP B CA 1
ATOM 4984 C C . ASP B 1 303 ? 33.301 42.451 15.059 1.00 20.47 303 ASP B C 1
ATOM 4985 O O . ASP B 1 303 ? 32.674 41.409 14.869 1.00 19.76 303 ASP B O 1
ATOM 4990 N N . ILE B 1 304 ? 34.202 42.584 16.025 1.00 19.50 304 ILE B N 1
ATOM 4991 C CA . ILE B 1 304 ? 34.470 41.501 16.960 1.00 20.00 304 ILE B CA 1
ATOM 4992 C C . ILE B 1 304 ? 34.599 42.083 18.359 1.00 19.01 304 ILE B C 1
ATOM 4993 O O . ILE B 1 304 ? 34.747 43.294 18.525 1.00 19.46 304 ILE B O 1
ATOM 4998 N N . ILE B 1 305 ? 34.537 41.218 19.364 1.00 18.90 305 ILE B N 1
ATOM 4999 C CA . ILE B 1 305 ? 34.669 41.654 20.745 1.00 18.76 305 ILE B CA 1
ATOM 5000 C C . ILE B 1 305 ? 36.103 41.414 21.192 1.00 18.90 305 ILE B C 1
ATOM 5001 O O . ILE B 1 305 ? 36.691 40.378 20.886 1.00 18.05 305 ILE B O 1
ATOM 5006 N N . LEU B 1 306 ? 36.664 42.379 21.909 1.00 18.65 306 LEU B N 1
ATOM 5007 C CA . LEU B 1 306 ? 38.024 42.262 22.406 1.00 19.62 306 LEU B CA 1
ATOM 5008 C C . LEU B 1 306 ? 38.000 42.389 23.918 1.00 19.37 306 LEU B C 1
ATOM 5009 O O . LEU B 1 306 ? 37.290 43.231 24.471 1.00 18.93 306 LEU B O 1
ATOM 5014 N N . ASN B 1 307 ? 38.753 41.530 24.588 1.00 18.27 307 ASN B N 1
ATOM 5015 C CA . ASN B 1 307 ? 38.836 41.603 26.032 1.00 17.98 307 ASN B CA 1
ATOM 5016 C C . ASN B 1 307 ? 40.300 41.876 26.326 1.00 18.08 307 ASN B C 1
ATOM 5017 O O . ASN B 1 307 ? 41.190 41.249 25.747 1.00 17.85 307 ASN B O 1
ATOM 5022 N N . VAL B 1 308 ? 40.549 42.848 27.192 1.00 17.41 308 VAL B N 1
ATOM 5023 C CA . VAL B 1 308 ? 41.909 43.197 27.557 1.00 18.47 308 VAL B CA 1
ATOM 5024 C C . VAL B 1 308 ? 42.043 43.018 29.055 1.00 18.73 308 VAL B C 1
ATOM 5025 O O . VAL B 1 308 ? 41.396 43.717 29.836 1.00 18.45 308 VAL B O 1
ATOM 5029 N N . GLU B 1 309 ? 42.872 42.062 29.453 1.00 19.08 309 GLU B N 1
ATOM 5030 C CA . GLU B 1 309 ? 43.080 41.795 30.862 1.00 19.76 309 GLU B CA 1
ATOM 5031 C C . GLU B 1 309 ? 43.686 43.017 31.527 1.00 20.58 309 GLU B C 1
ATOM 5032 O O . GLU B 1 309 ? 44.631 43.614 31.010 1.00 20.15 309 GLU B O 1
ATOM 5038 N N . ILE B 1 310 ? 43.125 43.394 32.668 1.00 20.63 310 ILE B N 1
ATOM 5039 C CA . ILE B 1 310 ? 43.615 44.543 33.410 1.00 21.64 310 ILE B CA 1
ATOM 5040 C C . ILE B 1 310 ? 43.973 44.156 34.833 1.00 22.04 310 ILE B C 1
ATOM 5041 O O . ILE B 1 310 ? 43.445 43.189 35.385 1.00 21.22 310 ILE B O 1
ATOM 5046 N N . PHE B 1 311 ? 44.890 44.917 35.412 1.00 23.07 311 PHE B N 1
ATOM 5047 C CA . PHE B 1 311 ? 45.319 44.711 36.784 1.00 24.96 311 PHE B CA 1
ATOM 5048 C C . PHE B 1 311 ? 44.686 45.887 37.515 1.00 25.68 311 PHE B C 1
ATOM 5049 O O . PHE B 1 311 ? 45.306 46.930 37.720 1.00 25.61 311 PHE B O 1
ATOM 5057 N N . VAL B 1 312 ? 43.420 45.697 37.873 1.00 27.10 312 VAL B N 1
ATOM 5058 C CA . VAL B 1 312 ? 42.598 46.700 38.536 1.00 29.31 312 VAL B CA 1
ATOM 5059 C C . VAL B 1 312 ? 43.246 47.568 39.611 1.00 29.94 312 VAL B C 1
ATOM 5060 O O . VAL B 1 312 ? 43.033 48.780 39.635 1.00 30.01 312 VAL B O 1
ATOM 5064 N N . ASP B 1 313 ? 44.033 46.966 40.496 1.00 31.21 313 ASP B N 1
ATOM 5065 C CA . ASP B 1 313 ? 44.666 47.726 41.571 1.00 32.95 313 ASP B CA 1
ATOM 5066 C C . ASP B 1 313 ? 45.779 48.666 41.104 1.00 33.36 313 ASP B C 1
ATOM 5067 O O . ASP B 1 313 ? 46.324 49.431 41.900 1.00 34.03 313 ASP B O 1
ATOM 5072 N N . LYS B 1 314 ? 46.104 48.615 39.816 1.00 33.61 314 LYS B N 1
ATOM 5073 C CA . LYS B 1 314 ? 47.157 49.457 39.246 1.00 33.77 314 LYS B CA 1
ATOM 5074 C C . LYS B 1 314 ? 46.620 50.632 38.428 1.00 33.23 314 LYS B C 1
ATOM 5075 O O . LYS B 1 314 ? 47.318 51.623 38.211 1.00 32.57 314 LYS B O 1
ATOM 5081 N N . LEU B 1 315 ? 45.376 50.508 37.982 1.00 32.17 315 LEU B N 1
ATOM 5082 C CA . LEU B 1 315 ? 44.715 51.520 37.162 1.00 32.52 315 LEU B CA 1
ATOM 5083 C C . LEU B 1 315 ? 44.707 52.958 37.685 1.00 32.97 315 LEU B C 1
ATOM 5084 O O . LEU B 1 315 ? 45.101 53.884 36.976 1.00 32.26 315 LEU B O 1
ATOM 5089 N N . ILE B 1 316 ? 44.250 53.137 38.918 1.00 34.00 316 ILE B N 1
ATOM 5090 C CA . ILE B 1 316 ? 44.145 54.460 39.527 1.00 35.36 316 ILE B CA 1
ATOM 5091 C C . ILE B 1 316 ? 45.276 55.446 39.224 1.00 35.82 316 ILE B C 1
ATOM 5092 O O . ILE B 1 316 ? 45.020 56.626 38.980 1.00 35.96 316 ILE B O 1
ATOM 5097 N N . ASP B 1 317 ? 46.517 54.971 39.228 1.00 36.77 317 ASP B N 1
ATOM 5098 C CA . ASP B 1 317 ? 47.662 55.844 38.979 1.00 37.64 317 ASP B CA 1
ATOM 5099 C C . ASP B 1 317 ? 47.783 56.388 37.556 1.00 37.71 317 ASP B C 1
ATOM 5100 O O . ASP B 1 317 ? 48.553 57.317 37.313 1.00 38.50 317 ASP B O 1
ATOM 5105 N N . PHE B 1 318 ? 47.032 55.820 36.618 1.00 37.20 318 PHE B N 1
ATOM 5106 C CA . PHE B 1 318 ? 47.098 56.282 35.235 1.00 36.87 318 PHE B CA 1
ATOM 5107 C C . PHE B 1 318 ? 45.808 56.954 34.771 1.00 37.50 318 PHE B C 1
ATOM 5108 O O . PHE B 1 318 ? 45.708 57.400 33.627 1.00 37.61 318 PHE B O 1
ATOM 5116 N N . LEU B 1 319 ? 44.826 57.028 35.663 1.00 38.32 319 LEU B N 1
ATOM 5117 C CA . LEU B 1 319 ? 43.543 57.642 35.343 1.00 39.29 319 LEU B CA 1
ATOM 5118 C C . LEU B 1 319 ? 43.464 59.079 35.844 1.00 40.13 319 LEU B C 1
ATOM 5119 O O . LEU B 1 319 ? 43.007 59.942 35.066 1.00 40.79 319 LEU B O 1
#

Radius of gyration: 25.31 Å; Cα contacts (8 Å, |Δi|>4): 1370; chains: 2; bounding box: 60×70×57 Å

Nearest PDB structures (foldseek):
  1ig0-assembly1_A  TM=1.003E+00  e=1.739E-72  Saccharomyces cerevisiae
  2hh9-assembly1_A  TM=8.863E-01  e=2.689E-31  Candida albicans
  2g9z-assembly1_B  TM=8.810E-01  e=8.095E-31  Candida albicans
  2hh9-assembly1_B  TM=8.861E-01  e=2.928E-30  Candida albicans
  3l8m-assembly1_A  TM=7.012E-01  e=4.973E-08  Staphylococcus saprophyticus subsp. saprophyticus ATCC 15305 = NCTC 7292

Foldseek 3Di:
DDKDFDDLADAWDCPPADAPAEDEPVCLQQPDDPFAEEEEEEQDADDFDPLVVVVSLVRHDAYEYQQLSLVNLQVVPPPDPVVSLVRQGQEYEEQNPNPDPVSVCVNVVSVRLYAHAAAPPDGSVRLVVLQVCCCQQPPPVVCLQPDPPQSVPRSPAPRHQRSVVVSVVRLVPDDQVPGRAYSYEYEDQDDDDVVSVVVVVVCLVCCCPSVVSYFYWYDYQWKIKHKDFAAKYKYFYAQVCCVQWWDFKWWAAPPDKWFFQWKFFKSMIDHRHTADVVVVRIGPRIHGNHRTIMMTHIPGMTMMIITTNSVRPSVPD/DDKDKDFDDQADADDVPPADAPAEDEPVCLQQPDPQFAEEEEEEQDAFDFDDLSVVVSQVRHDAYEYQQNSLVNLCVVPVPDPVVSLVRQHQEYEEQNPNPDPVSVVVNVVSPRLYAHAAAPPDGSVRLVVLVVCCCQQPVVLVCQQPPPVNPDPRSPADHHQRSVVVSVVSLVPDDLVPRGAYSYEYEDQDDDDVVSVLVVVVCLVCCCPRVVSYFYWYDYQWKIKHKDFARKYKYWYAQVCCVQWWFFKWWAAPPDWWFFQWKDFKSMIIHRHTADVVVVRIGPRIHGRYRTIMMTHIHGMTMMIITTNSVRPSVVD

GO terms:
  GO:0004788 thiamine diphosphokinase activity (F, IDA)
  GO:0004788 thiamine diphosphokinase activity (F, IMP)
  GO:0005737 cytoplasm (C, HDA)
  GO:0009229 thiamine diphosphate biosynthetic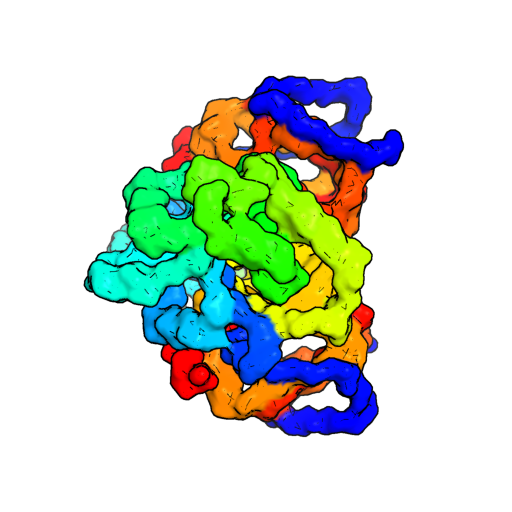 process (P, IMP)

InterPro domains:
  IPR006282 Thiamin pyrophosphokinase [cd07995] (40-306)
  IPR007371 Thiamin pyrophosphokinase, catalytic domain [PF04263] (56-212)
  IPR007373 Thiamin pyrophosphokinase, thiamin-binding domain [PF04265] (250-305)
  IPR007373 Thiamin pyrophosphokinase, thiamin-binding domain [SM00983] (234-305)
  IPR016966 Thiamin pyrophosphokinase, eukaryotic [PIRSF031057] (3-314)
  IPR036371 Thiamin pyrophosphokinase, thiamin-binding domain superfamily [SSF63862] (225-315)
  IPR036759 Thiamin pyrophosphokinase, catalytic domain superfamily [G3DSA:3.40.50.10240] (37-223)
  IPR036759 Thiamin pyrophosphokinase, catalytic domain superfamily [SSF63999] (4-221)

B-factor: mean 28.6, std 9.36, range [14.28, 64.18]